Protein AF-A0A7S3DU59-F1 (afdb_monomer)

Structure (mmCIF, N/CA/C/O backbone):
data_AF-A0A7S3DU59-F1
#
_entry.id   AF-A0A7S3DU59-F1
#
loop_
_atom_site.group_PDB
_atom_site.id
_atom_site.type_symbol
_atom_site.label_atom_id
_atom_site.label_alt_id
_atom_site.label_comp_id
_atom_site.label_asym_id
_atom_site.label_entity_id
_atom_site.label_seq_id
_atom_site.pdbx_PDB_ins_code
_atom_site.Cartn_x
_atom_site.Cartn_y
_atom_site.Cartn_z
_atom_site.occupancy
_atom_site.B_iso_or_equiv
_atom_site.auth_seq_id
_atom_site.auth_comp_id
_atom_site.auth_asym_id
_atom_site.auth_atom_id
_atom_site.pdbx_PDB_model_num
ATOM 1 N N . ASP A 1 1 ? 21.778 -54.458 -9.542 1.00 43.09 1 ASP A N 1
ATOM 2 C CA . ASP A 1 1 ? 21.249 -53.627 -8.449 1.00 43.09 1 ASP A CA 1
ATOM 3 C C . ASP A 1 1 ? 19.974 -52.920 -8.841 1.00 43.09 1 ASP A C 1
ATOM 5 O O . ASP A 1 1 ? 19.938 -52.115 -9.762 1.00 43.09 1 ASP A O 1
ATOM 9 N N . HIS A 1 2 ? 18.904 -53.343 -8.177 1.00 39.78 2 HIS A N 1
ATOM 10 C CA . HIS A 1 2 ? 17.545 -52.858 -8.333 1.00 39.78 2 HIS A CA 1
ATOM 11 C C . HIS A 1 2 ? 17.381 -51.497 -7.652 1.00 39.78 2 HIS A C 1
ATOM 13 O O . HIS A 1 2 ? 17.562 -51.401 -6.442 1.00 39.78 2 HIS A O 1
ATOM 19 N N . LEU A 1 3 ? 16.926 -50.482 -8.387 1.00 48.91 3 LEU A N 1
ATOM 20 C CA . LEU A 1 3 ? 16.332 -49.285 -7.791 1.00 48.91 3 LEU A CA 1
ATOM 21 C C . LEU A 1 3 ? 14.912 -49.113 -8.333 1.00 48.91 3 LEU A C 1
ATOM 23 O O . LEU A 1 3 ? 14.684 -48.655 -9.450 1.00 48.91 3 LEU A O 1
ATOM 27 N N . ARG A 1 4 ? 13.963 -49.573 -7.511 1.00 44.62 4 ARG A N 1
ATOM 28 C CA . ARG A 1 4 ? 12.519 -49.368 -7.650 1.00 44.62 4 ARG A CA 1
ATOM 29 C C . ARG A 1 4 ? 12.191 -47.900 -7.373 1.00 44.62 4 ARG A C 1
ATOM 31 O O . ARG A 1 4 ? 12.601 -47.365 -6.348 1.00 44.62 4 ARG A O 1
ATOM 38 N N . GLN A 1 5 ? 11.408 -47.285 -8.254 1.00 50.12 5 GLN A N 1
ATOM 39 C CA . GLN A 1 5 ? 10.715 -46.027 -7.975 1.00 50.12 5 GLN A CA 1
ATOM 40 C C . GLN A 1 5 ? 9.461 -46.288 -7.115 1.00 50.12 5 GLN A C 1
ATOM 42 O O . GLN A 1 5 ? 8.832 -47.338 -7.281 1.00 50.12 5 GLN A O 1
ATOM 47 N N . PRO A 1 6 ? 9.075 -45.369 -6.210 1.00 50.75 6 PRO A N 1
ATOM 48 C CA . PRO A 1 6 ? 7.851 -45.496 -5.429 1.00 50.75 6 PRO A CA 1
ATOM 49 C C . PRO A 1 6 ? 6.628 -45.014 -6.224 1.00 50.75 6 PRO A C 1
ATOM 51 O O . PRO A 1 6 ? 6.645 -43.958 -6.854 1.00 50.75 6 PRO A O 1
ATOM 54 N N . ALA A 1 7 ? 5.562 -45.814 -6.176 1.00 44.03 7 ALA A N 1
ATOM 55 C CA . ALA A 1 7 ? 4.263 -45.525 -6.768 1.00 44.03 7 ALA A CA 1
ATOM 56 C C . ALA A 1 7 ? 3.509 -44.428 -5.992 1.00 44.03 7 ALA A C 1
ATOM 58 O O . ALA A 1 7 ? 3.558 -44.369 -4.763 1.00 44.03 7 ALA A O 1
ATOM 59 N N . LEU A 1 8 ? 2.796 -43.580 -6.734 1.00 49.62 8 LEU A N 1
ATOM 60 C CA . LEU A 1 8 ? 1.886 -42.548 -6.229 1.00 49.62 8 LEU A CA 1
ATOM 61 C C . LEU A 1 8 ? 0.591 -43.166 -5.664 1.00 49.62 8 LEU A C 1
ATOM 63 O O . LEU A 1 8 ? 0.146 -44.200 -6.170 1.00 49.62 8 LEU A O 1
ATOM 67 N N . PRO A 1 9 ? -0.055 -42.534 -4.665 1.00 48.09 9 PRO A N 1
ATOM 68 C CA . PRO A 1 9 ? -1.311 -43.023 -4.115 1.00 48.09 9 PRO A CA 1
ATOM 69 C C . PRO A 1 9 ? -2.508 -42.653 -5.003 1.00 48.09 9 PRO A C 1
ATOM 71 O O . PRO A 1 9 ? -2.671 -41.517 -5.448 1.00 48.09 9 PRO A O 1
ATOM 74 N N . ILE A 1 10 ? -3.347 -43.662 -5.221 1.00 45.88 10 ILE A N 1
ATOM 75 C CA . ILE A 1 10 ? -4.617 -43.634 -5.945 1.00 45.88 10 ILE A CA 1
ATOM 76 C C . ILE A 1 10 ? -5.675 -42.938 -5.076 1.00 45.88 10 ILE A C 1
ATOM 78 O O . ILE A 1 10 ? -5.801 -43.218 -3.885 1.00 45.88 10 ILE A O 1
ATOM 82 N N . SER A 1 11 ? -6.429 -42.021 -5.678 1.00 40.09 11 SER A N 1
ATOM 83 C CA . SER A 1 11 ? -7.570 -41.325 -5.072 1.00 40.09 11 SER A CA 1
ATOM 84 C C . SER A 1 11 ? -8.761 -42.276 -4.886 1.00 40.09 11 SER A C 1
ATOM 86 O O . SER A 1 11 ? -9.033 -43.054 -5.803 1.00 40.09 11 SER A O 1
ATOM 88 N N . PRO A 1 12 ? -9.523 -42.211 -3.778 1.00 45.00 12 PRO A N 1
ATOM 89 C CA . PRO A 1 12 ? -10.760 -42.967 -3.675 1.00 45.00 12 PRO A CA 1
ATOM 90 C C . PRO A 1 12 ? -11.893 -42.269 -4.434 1.00 45.00 12 PRO A C 1
ATOM 92 O O . PRO A 1 12 ? -12.170 -41.080 -4.263 1.00 45.00 12 PRO A O 1
ATOM 95 N N . THR A 1 13 ? -12.524 -43.069 -5.282 1.00 36.12 13 THR A N 1
ATOM 96 C CA . THR A 1 13 ? -13.750 -42.818 -6.028 1.00 36.12 13 THR A CA 1
ATOM 97 C C . THR A 1 13 ? -14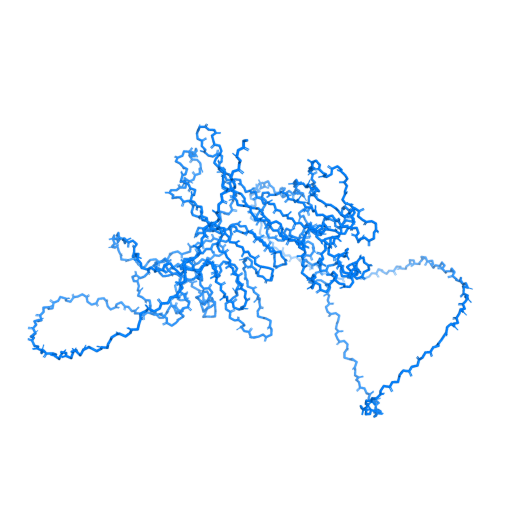.937 -42.581 -5.101 1.00 36.12 13 THR A C 1
ATOM 99 O O . THR A 1 13 ? -15.124 -43.271 -4.101 1.00 36.12 13 THR A O 1
ATOM 102 N N . SER A 1 14 ? -15.743 -41.599 -5.480 1.00 40.59 14 SER A N 1
ATOM 103 C CA . SER A 1 14 ? -17.104 -41.376 -5.009 1.00 40.59 14 SER A CA 1
ATOM 104 C C . SER A 1 14 ? -17.997 -42.505 -5.514 1.00 40.59 14 SER A C 1
ATOM 106 O O . SER A 1 14 ? -17.921 -42.787 -6.702 1.00 40.59 14 SER A O 1
ATOM 108 N N . ASP A 1 15 ? -18.809 -43.117 -4.648 1.00 36.38 15 ASP A N 1
ATOM 109 C CA . ASP A 1 15 ? -20.167 -43.559 -4.986 1.00 36.38 15 ASP A CA 1
ATOM 110 C C . ASP A 1 15 ? -20.948 -44.072 -3.758 1.00 36.38 15 ASP A C 1
ATOM 112 O O . ASP A 1 15 ? -20.409 -44.737 -2.879 1.00 36.38 15 ASP A O 1
ATOM 116 N N . GLU A 1 16 ? -22.234 -43.705 -3.766 1.00 34.97 16 GLU A N 1
ATOM 117 C CA . GLU A 1 16 ? -23.407 -44.317 -3.119 1.00 34.97 16 GLU A CA 1
ATOM 118 C C . GLU A 1 16 ? -23.484 -44.470 -1.589 1.00 34.97 16 GLU A C 1
ATOM 120 O O . GLU A 1 16 ? -22.922 -45.401 -1.037 1.00 34.97 16 GLU A O 1
ATOM 125 N N . ILE A 1 17 ? -24.382 -43.692 -0.949 1.00 35.75 17 ILE A N 1
ATOM 126 C CA . ILE A 1 17 ? -25.544 -44.241 -0.208 1.00 35.75 17 ILE A CA 1
ATOM 127 C C . ILE A 1 17 ? -26.759 -43.312 -0.405 1.00 35.75 17 ILE A C 1
ATOM 129 O O . ILE A 1 17 ? -26.715 -42.114 -0.120 1.00 35.75 17 ILE A O 1
ATOM 133 N N . LYS A 1 18 ? -27.853 -43.895 -0.905 1.00 36.91 18 LYS A N 1
ATOM 134 C CA . LYS A 1 18 ? -29.209 -43.335 -0.984 1.00 36.91 18 LYS A CA 1
ATOM 135 C C . LYS A 1 18 ? -30.008 -43.674 0.282 1.00 36.91 18 LYS A C 1
ATOM 137 O O . LYS A 1 18 ? -29.868 -44.769 0.801 1.00 36.91 18 LYS A O 1
ATOM 142 N N . GLN A 1 19 ? -30.934 -42.764 0.603 1.00 35.28 19 GLN A N 1
ATOM 143 C CA . GLN A 1 19 ? -32.257 -42.973 1.220 1.00 35.28 19 GLN A CA 1
ATOM 144 C C . GLN A 1 19 ? -32.345 -43.599 2.621 1.00 35.28 19 GLN A C 1
ATOM 146 O O . GLN A 1 19 ? -32.120 -44.785 2.790 1.00 35.28 19 GLN A O 1
ATOM 151 N N . GLU A 1 20 ? -32.932 -42.842 3.555 1.00 36.53 20 GLU A N 1
ATOM 152 C CA . GLU A 1 20 ? -34.171 -43.277 4.211 1.00 36.53 20 GLU A CA 1
ATOM 153 C C . GLU A 1 20 ? -34.962 -42.087 4.770 1.00 36.53 20 GLU A C 1
ATOM 155 O O . GLU A 1 20 ? -34.421 -41.025 5.080 1.00 36.53 20 GLU A O 1
ATOM 160 N N . ALA A 1 21 ? -36.280 -42.257 4.778 1.00 34.97 21 ALA A N 1
ATOM 161 C CA . ALA A 1 21 ? -37.291 -41.246 5.018 1.00 34.97 21 ALA A CA 1
ATOM 162 C C . ALA A 1 21 ? -37.934 -41.402 6.403 1.00 34.97 21 ALA A C 1
ATOM 164 O O . ALA A 1 21 ? -38.015 -42.506 6.919 1.00 34.97 21 ALA A O 1
ATOM 165 N N . ALA A 1 22 ? -38.495 -40.283 6.879 1.00 35.75 22 ALA A N 1
ATOM 166 C CA . ALA A 1 22 ? -39.663 -40.148 7.758 1.00 35.75 22 ALA A CA 1
ATOM 167 C C . ALA A 1 22 ? -39.643 -40.820 9.145 1.00 35.75 22 ALA A C 1
ATOM 169 O O . ALA A 1 22 ? -39.578 -42.032 9.249 1.00 35.75 22 ALA A O 1
ATOM 170 N N . THR A 1 23 ? -39.918 -40.047 10.205 1.00 33.44 23 THR A N 1
ATOM 171 C CA . THR A 1 23 ? -41.118 -40.234 11.053 1.00 33.44 23 THR A CA 1
ATOM 172 C C . THR A 1 23 ? -41.416 -38.941 11.833 1.00 33.44 23 THR A C 1
ATOM 174 O O . THR A 1 23 ? -40.519 -38.186 12.198 1.00 33.44 23 THR A O 1
ATOM 177 N N . MET A 1 24 ? -42.713 -38.683 11.987 1.00 36.72 24 MET A N 1
ATOM 178 C CA . MET A 1 24 ? -43.401 -37.591 12.679 1.00 36.72 24 MET A CA 1
ATOM 179 C C . MET A 1 24 ? -43.094 -37.550 14.185 1.00 36.72 24 MET A C 1
ATOM 181 O O . MET A 1 24 ? -42.868 -38.601 14.766 1.00 36.72 24 MET A O 1
ATOM 185 N N . GLU A 1 25 ? -43.231 -36.382 14.826 1.00 30.95 25 GLU A N 1
ATOM 186 C CA . GLU A 1 25 ? -44.176 -36.235 15.947 1.00 30.95 25 GLU A CA 1
ATOM 187 C C . GLU A 1 25 ? -44.424 -34.768 16.343 1.00 30.95 25 GLU A C 1
ATOM 189 O O . GLU A 1 25 ? -43.527 -33.959 16.571 1.00 30.95 25 GLU A O 1
ATOM 194 N N . THR A 1 26 ? -45.713 -34.453 16.375 1.00 35.81 26 THR A N 1
ATOM 195 C CA . THR A 1 26 ? -46.378 -33.269 16.922 1.00 35.81 26 THR A CA 1
ATOM 196 C C . THR A 1 26 ? -46.600 -33.468 18.417 1.00 35.81 26 THR A C 1
ATOM 198 O O . THR A 1 26 ? -47.231 -34.457 18.780 1.00 35.81 26 THR A O 1
ATOM 201 N N . THR A 1 27 ? -46.242 -32.492 19.260 1.00 32.91 27 THR A N 1
ATOM 202 C CA . THR A 1 27 ? -46.735 -32.458 20.648 1.00 32.91 27 THR A CA 1
ATOM 203 C C . THR A 1 27 ? -47.159 -31.053 21.056 1.00 32.91 27 THR A C 1
ATOM 205 O O . THR A 1 27 ? -46.364 -30.119 21.150 1.00 32.91 27 THR A O 1
ATOM 208 N N . THR A 1 28 ? -48.462 -30.933 21.280 1.00 30.39 28 THR A N 1
ATOM 209 C CA . THR A 1 28 ? -49.202 -29.785 21.799 1.00 30.39 28 THR A CA 1
ATOM 210 C C . THR A 1 28 ? -49.185 -29.780 23.340 1.00 30.39 28 THR A C 1
ATOM 212 O O . THR A 1 28 ? -49.298 -30.828 23.962 1.00 30.39 28 THR A O 1
ATOM 215 N N . THR A 1 29 ? -49.065 -28.574 23.910 1.00 33.44 29 THR A N 1
ATOM 216 C CA . THR A 1 29 ? -49.433 -28.033 25.252 1.00 33.44 29 THR A CA 1
ATOM 217 C C . THR A 1 29 ? -50.152 -28.912 26.300 1.00 33.44 29 THR A C 1
ATOM 219 O O . THR A 1 29 ? -51.015 -29.715 25.955 1.00 33.44 29 THR A O 1
ATOM 222 N N . PRO A 1 30 ? -49.981 -28.587 27.604 1.00 45.47 30 PRO A N 1
ATOM 223 C CA . PRO A 1 30 ? -51.019 -27.776 28.264 1.00 45.47 30 PRO A CA 1
ATOM 224 C C . PRO A 1 30 ? -50.503 -26.645 29.177 1.00 45.47 30 PRO A C 1
ATOM 226 O O . PRO A 1 30 ? -49.325 -26.523 29.497 1.00 45.47 30 PRO A O 1
ATOM 229 N N . ALA A 1 31 ? -51.456 -25.789 29.542 1.00 32.72 31 ALA A N 1
ATOM 230 C CA . ALA A 1 31 ? -51.332 -24.543 30.281 1.00 32.72 31 ALA A CA 1
ATOM 231 C C . ALA A 1 31 ? -51.526 -24.688 31.811 1.00 32.72 31 ALA A C 1
ATOM 233 O O . ALA A 1 31 ? -52.016 -25.705 32.291 1.00 32.72 31 ALA A O 1
ATOM 234 N N . VAL A 1 32 ? -51.303 -23.549 32.492 1.00 31.72 32 VAL A N 1
ATOM 235 C CA . VAL A 1 32 ? -51.816 -23.092 33.809 1.00 31.72 32 VAL A CA 1
ATOM 236 C C . VAL A 1 32 ? -50.925 -23.343 35.038 1.00 31.72 32 VAL A C 1
ATOM 238 O O . VAL A 1 32 ? -50.900 -24.437 35.577 1.00 31.72 32 VAL A O 1
ATOM 241 N N . ALA A 1 33 ? -50.328 -22.270 35.582 1.00 27.98 33 ALA A N 1
ATOM 242 C CA . ALA A 1 33 ? -50.729 -21.678 36.871 1.00 27.98 33 ALA A CA 1
ATOM 243 C C . ALA A 1 33 ? -49.981 -20.359 37.153 1.00 27.98 33 ALA A C 1
ATOM 245 O O . ALA A 1 33 ? -48.830 -20.171 36.777 1.00 27.98 33 ALA A O 1
ATOM 246 N N . LYS A 1 34 ? -50.707 -19.436 37.787 1.00 31.52 34 LYS A N 1
ATOM 247 C CA . LYS A 1 34 ? -50.298 -18.097 38.216 1.00 31.52 34 LYS A CA 1
ATOM 248 C C . LYS A 1 34 ? -49.486 -18.189 39.507 1.00 31.52 34 LYS A C 1
ATOM 250 O O . LYS A 1 34 ? -49.944 -18.851 40.429 1.00 31.52 34 LYS A O 1
ATOM 255 N N . GLU A 1 35 ? -48.441 -17.379 39.642 1.00 27.61 35 GLU A N 1
ATOM 256 C CA . GLU A 1 35 ? -48.098 -16.811 40.945 1.00 27.61 35 GLU A CA 1
ATOM 257 C C . GLU A 1 35 ? -47.506 -15.413 40.760 1.00 27.61 35 GLU A C 1
ATOM 259 O O . GLU A 1 35 ? -46.584 -15.190 39.978 1.00 27.61 35 GLU A O 1
ATOM 264 N N . ALA A 1 36 ? -48.154 -14.449 41.408 1.00 31.56 36 ALA A N 1
ATOM 265 C CA . ALA A 1 36 ? -47.806 -13.045 41.393 1.00 31.56 36 ALA A CA 1
ATOM 266 C C . ALA A 1 36 ? -46.986 -12.744 42.644 1.00 31.56 36 ALA A C 1
ATOM 268 O O . ALA A 1 36 ? -47.491 -12.874 43.757 1.00 31.56 36 ALA A O 1
ATOM 269 N N . THR A 1 37 ? -45.765 -12.260 42.460 1.00 32.00 37 THR A N 1
ATOM 270 C CA . THR A 1 37 ? -45.017 -11.572 43.511 1.00 32.00 37 THR A CA 1
ATOM 271 C C . THR A 1 37 ? -44.469 -10.273 42.943 1.00 32.00 37 THR A C 1
ATOM 273 O O . THR A 1 37 ? -43.549 -10.231 42.133 1.00 32.00 37 THR A O 1
ATOM 276 N N . ASN A 1 38 ? -45.133 -9.196 43.360 1.00 34.25 38 ASN A N 1
ATOM 277 C CA . ASN A 1 38 ? -44.743 -7.813 43.155 1.00 34.25 38 ASN A CA 1
ATOM 278 C C . ASN A 1 38 ? -43.400 -7.531 43.838 1.00 34.25 38 ASN A C 1
ATOM 280 O O . ASN A 1 38 ? -43.313 -7.567 45.065 1.00 34.25 38 ASN A O 1
ATOM 284 N N . SER A 1 39 ? -42.409 -7.103 43.064 1.00 35.91 39 SER A N 1
ATOM 285 C CA . SER A 1 39 ? -41.366 -6.193 43.536 1.00 35.91 39 SER A CA 1
ATOM 286 C C . SER A 1 39 ? -41.202 -5.062 42.519 1.00 35.91 39 SER A C 1
ATOM 288 O O . SER A 1 39 ? -40.563 -5.169 41.477 1.00 35.91 39 SER A O 1
ATOM 290 N N . ASN A 1 40 ? -41.881 -3.957 42.831 1.00 41.81 40 ASN A N 1
ATOM 291 C CA . ASN A 1 40 ? -41.809 -2.682 42.135 1.00 41.81 40 ASN A CA 1
ATOM 292 C C . ASN A 1 40 ? -40.398 -2.086 42.242 1.00 41.81 40 ASN A C 1
ATOM 294 O O . ASN A 1 40 ? -40.051 -1.488 43.256 1.00 41.81 40 ASN A O 1
ATOM 298 N N . LEU A 1 41 ? -39.637 -2.182 41.156 1.00 43.91 41 LEU A N 1
ATOM 299 C CA . LEU A 1 41 ? -38.626 -1.205 40.744 1.00 43.91 41 LEU A CA 1
ATOM 300 C C . LEU A 1 41 ? -38.649 -1.131 39.210 1.00 43.91 41 LEU A C 1
ATOM 302 O O . LEU A 1 41 ? -37.749 -1.589 38.515 1.00 43.91 41 LEU A O 1
ATOM 306 N N . SER A 1 42 ? -39.735 -0.583 38.660 1.00 42.25 42 SER A N 1
ATOM 307 C CA . SER A 1 42 ? -39.848 -0.300 37.229 1.00 42.25 42 SER A CA 1
ATOM 308 C C . SER A 1 42 ? -39.136 1.016 36.901 1.00 42.25 42 SER A C 1
ATOM 310 O O . SER A 1 42 ? -39.776 2.038 36.643 1.00 42.25 42 SER A O 1
ATOM 312 N N . SER A 1 43 ? -37.804 1.015 36.899 1.00 55.84 43 SER A N 1
ATOM 313 C CA . SER A 1 43 ? -37.073 1.972 36.072 1.00 55.84 43 SER A CA 1
ATOM 314 C C . SER A 1 43 ? -37.323 1.560 34.622 1.00 55.84 43 SER A C 1
ATOM 316 O O . SER A 1 43 ? -36.668 0.673 34.082 1.00 55.84 43 SER A O 1
ATOM 318 N N . SER A 1 44 ? -38.361 2.130 34.004 1.00 58.28 44 SER A N 1
ATOM 319 C CA . SER A 1 44 ? -38.661 1.902 32.592 1.00 58.28 44 SER A CA 1
ATOM 320 C C . SER A 1 44 ? -37.478 2.414 31.771 1.00 58.28 44 SER A C 1
ATOM 322 O O . SER A 1 44 ? -37.404 3.605 31.463 1.00 58.28 44 SER A O 1
ATOM 324 N N . SER A 1 45 ? -36.521 1.538 31.473 1.00 69.75 45 SER A N 1
ATOM 325 C CA . SER A 1 45 ? -35.381 1.872 30.632 1.00 69.75 45 SER A CA 1
ATOM 326 C C . SER A 1 45 ? -35.938 2.280 29.274 1.00 69.75 45 SER A C 1
ATOM 328 O O . SER A 1 45 ? -36.599 1.506 28.576 1.00 69.75 45 SER A O 1
ATOM 330 N N . SER A 1 46 ? -35.789 3.562 28.943 1.00 87.31 46 SER A N 1
ATOM 331 C CA . SER A 1 46 ? -36.392 4.091 27.731 1.00 87.31 46 SER A CA 1
ATOM 332 C C . SER A 1 46 ? -35.591 3.546 26.552 1.00 87.31 46 SER A C 1
ATOM 334 O O . SER A 1 46 ? -34.447 3.929 26.324 1.00 87.31 46 SER A O 1
ATOM 336 N N . LEU A 1 47 ? -36.159 2.588 25.820 1.00 94.38 47 LEU A N 1
ATOM 337 C CA . LEU A 1 47 ? -35.509 2.070 24.623 1.00 94.38 47 LEU A CA 1
ATOM 338 C C . LEU A 1 47 ? -35.483 3.167 23.555 1.00 94.38 47 LEU A C 1
ATOM 340 O O . LEU A 1 47 ? -36.528 3.668 23.126 1.00 94.38 47 LEU A O 1
ATOM 344 N N . MET A 1 48 ? -34.289 3.525 23.088 1.00 96.25 48 MET A N 1
ATOM 345 C CA . MET A 1 48 ? -34.097 4.538 22.055 1.00 96.25 48 MET A CA 1
ATOM 346 C C . MET A 1 48 ? -33.519 3.911 20.782 1.00 96.25 48 MET A C 1
ATOM 348 O O . MET A 1 48 ? -32.658 3.043 20.832 1.00 96.25 48 MET A O 1
ATOM 352 N N . ARG A 1 49 ? -33.955 4.361 19.597 1.00 96.94 49 ARG A N 1
ATOM 353 C CA . ARG A 1 49 ? -33.309 3.954 18.332 1.00 96.94 49 ARG A CA 1
ATOM 354 C C . ARG A 1 49 ? -31.846 4.403 18.324 1.00 96.94 49 ARG A C 1
ATOM 356 O O . ARG A 1 49 ? -31.592 5.581 18.576 1.00 96.94 49 ARG A O 1
ATOM 363 N N . LEU A 1 50 ? -30.923 3.534 17.913 1.00 96.81 50 LEU A N 1
ATOM 364 C CA . LEU A 1 50 ? -29.473 3.762 17.899 1.00 96.81 50 LEU A CA 1
ATOM 365 C C . LEU A 1 50 ? -29.095 5.084 17.231 1.00 96.81 50 LEU A C 1
ATOM 367 O O . LEU A 1 50 ? -28.314 5.860 17.771 1.00 96.81 50 LEU A O 1
ATOM 371 N N . ARG A 1 51 ? -29.713 5.412 16.090 1.00 97.06 51 ARG A N 1
ATOM 372 C CA . ARG A 1 51 ? -29.495 6.710 15.433 1.00 97.06 51 ARG A CA 1
ATOM 373 C C . ARG A 1 51 ? -29.819 7.900 16.340 1.00 97.06 51 ARG A C 1
ATOM 375 O O . ARG A 1 51 ? -29.091 8.888 16.326 1.00 97.06 51 ARG A O 1
ATOM 382 N N . LYS A 1 52 ? -30.949 7.838 17.053 1.00 96.81 52 LYS A N 1
ATOM 383 C CA . LYS A 1 52 ? -31.393 8.907 17.958 1.00 96.81 52 LYS A CA 1
ATOM 384 C C . LYS A 1 52 ? -30.481 8.957 19.186 1.00 96.81 52 LYS A C 1
ATOM 386 O O . LYS A 1 52 ? -30.085 10.051 19.556 1.00 96.81 52 LYS A O 1
ATOM 391 N N . TYR A 1 53 ? -30.061 7.802 19.704 1.00 96.81 53 TYR A N 1
ATOM 392 C CA . TYR A 1 53 ? -29.090 7.711 20.794 1.00 96.81 53 TYR A CA 1
ATOM 393 C C . TYR A 1 53 ? -27.764 8.393 20.420 1.00 96.81 53 TYR A C 1
ATOM 395 O O . TYR A 1 53 ? -27.327 9.316 21.100 1.00 96.81 53 TYR A O 1
ATOM 403 N N . VAL A 1 54 ? -27.179 8.042 19.268 1.00 95.56 54 VAL A N 1
ATOM 404 C CA . VAL A 1 54 ? -25.932 8.659 18.779 1.00 95.56 54 VAL A CA 1
ATOM 405 C C . VAL A 1 54 ? -26.090 10.169 18.555 1.00 95.56 54 VAL A C 1
ATOM 407 O O . VAL A 1 54 ? -25.189 10.946 18.858 1.00 95.56 54 VAL A O 1
ATOM 410 N N . GLN A 1 55 ? -27.239 10.608 18.037 1.00 95.94 55 GLN A N 1
ATOM 411 C CA . GLN A 1 55 ? -27.536 12.031 17.864 1.00 95.94 55 GLN A CA 1
ATOM 412 C C . GLN A 1 55 ? -27.601 12.775 19.206 1.00 95.94 55 GLN A C 1
ATOM 414 O O . GLN A 1 55 ? -26.994 13.836 19.334 1.00 95.94 55 GLN A O 1
ATOM 419 N N . THR A 1 56 ? -28.333 12.230 20.178 1.00 94.44 56 THR A N 1
ATOM 420 C CA . THR A 1 56 ? -28.582 12.872 21.473 1.00 94.44 56 THR A CA 1
ATOM 421 C C . THR A 1 56 ? -27.341 12.871 22.359 1.00 94.44 56 THR A C 1
ATOM 423 O O . THR A 1 56 ? -26.986 13.918 22.887 1.00 94.44 56 THR A O 1
ATOM 426 N N . HIS A 1 57 ? -26.657 11.734 22.489 1.00 93.75 57 HIS A N 1
ATOM 427 C CA . HIS A 1 57 ? -25.564 11.579 23.453 1.00 93.75 57 HIS A CA 1
ATOM 428 C C . HIS A 1 57 ? -24.200 12.042 22.922 1.00 93.75 57 HIS A C 1
ATOM 430 O O . HIS A 1 57 ? -23.365 12.470 23.706 1.00 93.75 57 HIS A O 1
ATOM 436 N N . PHE A 1 58 ? -23.975 12.026 21.602 1.00 91.81 58 PHE A N 1
ATOM 437 C CA . PHE A 1 58 ? -22.684 12.408 21.001 1.00 91.81 58 PHE A CA 1
ATOM 438 C C . PHE A 1 58 ? -22.747 13.717 20.198 1.00 91.81 58 PHE A C 1
ATOM 440 O O . PHE A 1 58 ? -21.836 14.014 19.419 1.00 91.81 58 PHE A O 1
ATOM 447 N N . GLY A 1 59 ? -23.846 14.476 20.309 1.00 90.69 59 GLY A N 1
ATOM 448 C CA . GLY A 1 59 ? -24.019 15.771 19.637 1.00 90.69 59 GLY A CA 1
ATOM 449 C C . GLY A 1 59 ? -23.946 15.702 18.105 1.00 90.69 59 GLY A C 1
ATOM 450 O O . GLY A 1 59 ? -23.598 16.679 17.441 1.00 90.69 59 GLY A O 1
ATOM 451 N N . LYS A 1 60 ? -24.218 14.535 17.510 1.00 90.88 60 LYS A N 1
ATOM 452 C CA . LYS A 1 60 ? -24.119 14.334 16.058 1.00 90.88 60 LYS A CA 1
ATOM 453 C C . LYS A 1 60 ? -25.392 14.777 15.359 1.00 90.88 60 LYS A C 1
ATOM 455 O O . LYS A 1 60 ? -26.498 14.488 15.803 1.00 90.88 60 LYS A O 1
ATOM 460 N N . SER A 1 61 ? -25.263 15.363 14.169 1.00 94.00 61 SER A N 1
ATOM 461 C CA . SER A 1 61 ? -26.442 15.560 13.316 1.00 94.00 61 SER A CA 1
ATOM 462 C C . SER A 1 61 ? -27.073 14.210 12.941 1.00 94.00 61 SER A C 1
ATOM 464 O O . SER A 1 61 ? -26.369 13.211 12.777 1.00 94.00 61 SER A O 1
ATOM 466 N N . LYS A 1 62 ? -28.392 14.181 12.706 1.00 93.94 62 LYS A N 1
ATOM 467 C CA . LYS A 1 62 ? -29.125 12.976 12.259 1.00 93.94 62 LYS A CA 1
ATOM 468 C C . LYS A 1 62 ? -28.434 12.262 11.089 1.00 93.94 62 LYS A C 1
ATOM 470 O O . LYS A 1 62 ? -28.360 11.036 11.062 1.00 93.94 62 LYS A O 1
ATOM 475 N N . ASN A 1 63 ? -27.907 13.032 10.133 1.00 86.88 63 ASN A N 1
ATOM 476 C CA . ASN A 1 63 ? -27.199 12.510 8.965 1.00 86.88 63 ASN A CA 1
ATOM 477 C C . ASN A 1 63 ? -25.818 11.941 9.316 1.00 86.88 63 ASN A C 1
ATOM 479 O O . ASN A 1 63 ? -25.430 10.923 8.750 1.00 86.88 63 ASN A O 1
ATOM 483 N N . GLN A 1 64 ? -25.073 12.573 10.226 1.00 86.19 64 GLN A N 1
ATOM 484 C CA . GLN A 1 64 ? -23.797 12.032 10.705 1.00 86.19 64 GLN A CA 1
ATOM 485 C C . GLN A 1 64 ? -24.007 10.752 11.515 1.00 86.19 64 GLN A C 1
ATOM 487 O O . GLN A 1 64 ? -23.334 9.770 11.230 1.00 86.19 64 GLN A O 1
ATOM 492 N N . ALA A 1 65 ? -24.971 10.726 12.440 1.00 93.56 65 ALA A N 1
ATOM 493 C CA . ALA A 1 65 ? -25.307 9.536 13.223 1.00 93.56 65 ALA A CA 1
ATOM 494 C C . ALA A 1 65 ? -25.663 8.346 12.317 1.00 93.56 65 ALA A C 1
ATOM 496 O O . ALA A 1 65 ? -25.083 7.273 12.447 1.00 93.56 65 ALA A O 1
ATOM 497 N N . ASN A 1 66 ? -26.537 8.561 11.323 1.00 92.38 66 ASN A N 1
ATOM 498 C CA . ASN A 1 66 ? -26.873 7.531 10.333 1.00 92.38 66 ASN A CA 1
ATOM 499 C C . ASN A 1 66 ? -25.639 7.011 9.589 1.00 92.38 66 ASN A C 1
ATOM 501 O O . ASN A 1 66 ? -25.516 5.816 9.347 1.00 92.38 66 ASN A O 1
ATOM 505 N N . ARG A 1 67 ? -24.735 7.914 9.193 1.00 81.69 67 ARG A N 1
ATOM 506 C CA . ARG A 1 67 ? -23.522 7.539 8.460 1.00 81.69 67 ARG A CA 1
ATOM 507 C C . ARG A 1 67 ? -22.572 6.726 9.327 1.00 81.69 67 ARG A C 1
ATOM 509 O O . ARG A 1 67 ? -22.069 5.732 8.828 1.00 81.69 67 ARG A O 1
ATOM 516 N N . LEU A 1 68 ? -22.371 7.117 10.584 1.00 86.50 68 LEU A N 1
ATOM 517 C CA . LEU A 1 68 ? -21.503 6.404 11.523 1.00 86.50 68 LEU A CA 1
ATOM 518 C C . LEU A 1 68 ? -21.996 4.975 11.763 1.00 86.50 68 LEU A C 1
ATOM 520 O O . LEU A 1 68 ? -21.214 4.039 11.639 1.00 86.50 68 LEU A O 1
ATOM 524 N N . VAL A 1 69 ? -23.297 4.807 12.021 1.00 91.31 69 VAL A N 1
ATOM 525 C CA . VAL A 1 69 ? -23.904 3.481 12.209 1.00 91.31 69 VAL A CA 1
ATOM 526 C C . VAL A 1 69 ? -23.772 2.651 10.934 1.00 91.31 69 VAL A C 1
ATOM 528 O O . VAL A 1 69 ? -23.152 1.597 10.952 1.00 91.31 69 VAL A O 1
ATOM 531 N N . ASN A 1 70 ? -24.250 3.153 9.791 1.00 85.44 70 ASN A N 1
ATOM 532 C CA . ASN A 1 70 ? -24.220 2.395 8.534 1.00 85.44 70 ASN A CA 1
ATOM 533 C C . ASN A 1 70 ? -22.800 1.996 8.097 1.00 85.44 70 ASN A C 1
ATOM 535 O O . ASN A 1 70 ? -22.641 1.025 7.367 1.00 85.44 70 ASN A O 1
ATOM 539 N N . GLN A 1 71 ? -21.779 2.758 8.501 1.00 77.31 71 GLN A N 1
ATOM 540 C CA . GLN A 1 71 ? -20.369 2.491 8.196 1.00 77.31 71 GLN A CA 1
ATOM 541 C C . GLN A 1 71 ? -19.701 1.508 9.158 1.00 77.31 71 GLN A C 1
ATOM 543 O O . GLN A 1 71 ? -18.526 1.203 8.977 1.00 77.31 71 GLN A O 1
ATOM 548 N N . GLY A 1 72 ? -20.428 1.020 10.163 1.00 81.06 72 GLY A N 1
ATOM 549 C CA . GLY A 1 72 ? -19.886 0.115 11.167 1.00 81.06 72 GLY A CA 1
ATOM 550 C C . GLY A 1 72 ? -18.920 0.793 12.138 1.00 81.06 72 GLY A C 1
ATOM 551 O O . GLY A 1 72 ? -18.121 0.114 12.771 1.00 81.06 72 GLY A O 1
ATOM 552 N N . TYR A 1 73 ? -18.977 2.125 12.265 1.00 83.06 73 TYR A N 1
ATOM 553 C CA . TYR A 1 73 ? -18.169 2.848 13.250 1.00 83.06 73 TYR A CA 1
ATOM 554 C C . TYR A 1 73 ? -18.776 2.804 14.649 1.00 83.06 73 TYR A C 1
ATOM 556 O O . TYR A 1 73 ? -18.083 3.087 15.613 1.00 83.06 73 TYR A O 1
ATOM 564 N N . VAL A 1 74 ? -20.063 2.485 14.778 1.00 90.81 74 VAL A N 1
ATOM 565 C CA . VAL A 1 74 ? -20.720 2.413 16.083 1.00 90.81 74 VAL A CA 1
ATOM 566 C C . VAL A 1 74 ? -20.694 0.977 16.574 1.00 90.81 74 VAL A C 1
ATOM 568 O O . VAL A 1 74 ? -21.159 0.076 15.868 1.00 90.81 74 VAL A O 1
ATOM 571 N N . THR A 1 75 ? -20.178 0.773 17.783 1.00 91.94 75 THR A N 1
ATOM 572 C CA . THR A 1 75 ? -20.281 -0.517 18.465 1.00 91.94 75 THR A CA 1
ATOM 573 C C . THR A 1 75 ? -21.253 -0.432 19.631 1.00 91.94 75 THR A C 1
ATOM 575 O O . THR A 1 75 ? -21.402 0.615 20.261 1.00 91.94 75 THR A O 1
ATOM 578 N N . ILE A 1 76 ? -21.945 -1.538 19.890 1.00 95.12 76 ILE A N 1
ATOM 579 C CA . ILE A 1 76 ? -22.778 -1.735 21.074 1.00 95.12 76 ILE A CA 1
ATOM 580 C C . ILE A 1 76 ? -22.240 -2.968 21.783 1.00 95.12 76 ILE A C 1
ATOM 582 O O . ILE A 1 76 ? -22.210 -4.045 21.187 1.00 95.12 76 ILE A O 1
ATOM 586 N N . ASN A 1 77 ? -21.799 -2.810 23.029 1.00 91.56 77 ASN A N 1
ATOM 587 C CA . ASN A 1 77 ? -21.181 -3.875 23.823 1.00 91.56 77 ASN A CA 1
ATOM 588 C C . ASN A 1 77 ? -20.031 -4.558 23.054 1.00 91.56 77 ASN A C 1
ATOM 590 O O . ASN A 1 77 ? -19.943 -5.781 22.976 1.00 91.56 77 ASN A O 1
ATOM 594 N N . GLY A 1 78 ? -19.195 -3.752 22.391 1.00 82.50 78 GLY A N 1
ATOM 595 C CA . GLY A 1 78 ? -18.050 -4.222 21.604 1.00 82.50 78 GLY A CA 1
ATOM 596 C C . GLY A 1 78 ? -18.376 -4.802 20.221 1.00 82.50 78 GLY A C 1
ATOM 597 O O . GLY A 1 78 ? -17.451 -5.039 19.446 1.00 82.50 78 GLY A O 1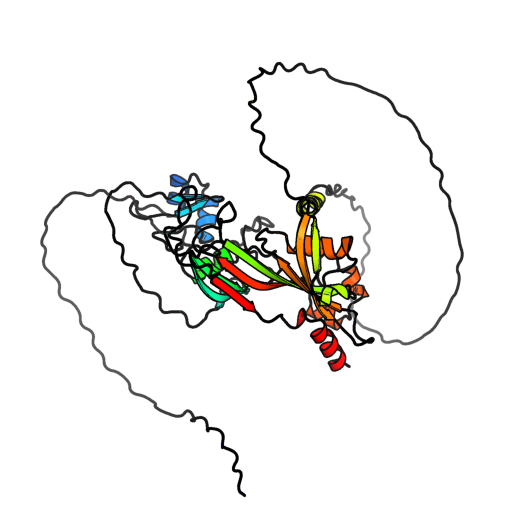
ATOM 598 N N . GLN A 1 79 ? -19.652 -4.982 19.866 1.00 87.25 79 GLN A N 1
ATOM 599 C CA . GLN A 1 79 ? -20.059 -5.492 18.553 1.00 87.25 79 GLN A CA 1
ATOM 600 C C . GLN A 1 79 ? -20.403 -4.363 17.587 1.00 87.25 79 GLN A C 1
ATOM 602 O O . GLN A 1 79 ? -21.161 -3.457 17.934 1.00 87.25 79 GLN A O 1
ATOM 607 N N . VAL A 1 80 ? -19.896 -4.430 16.357 1.00 87.12 80 VAL A N 1
ATOM 608 C CA . VAL A 1 80 ? -20.235 -3.466 15.297 1.00 87.12 80 VAL A CA 1
ATOM 609 C C . VAL A 1 80 ? -21.712 -3.580 14.924 1.00 87.12 80 VAL A C 1
ATOM 611 O O . VAL A 1 80 ? -22.208 -4.666 14.623 1.00 87.12 80 VAL A O 1
ATOM 614 N N . VAL A 1 81 ? -22.418 -2.447 14.895 1.00 91.81 81 VAL A N 1
ATOM 615 C CA . VAL A 1 81 ? -23.834 -2.389 14.514 1.00 91.81 81 VAL A CA 1
ATOM 616 C C . VAL A 1 81 ? -24.026 -1.464 13.322 1.00 91.81 81 VAL A C 1
ATOM 618 O O . VAL A 1 81 ? -23.670 -0.290 13.372 1.00 91.81 81 VAL A O 1
ATOM 621 N N . THR A 1 82 ? -24.661 -1.985 12.270 1.00 91.38 82 THR A N 1
ATOM 622 C CA . THR A 1 82 ? -25.000 -1.233 11.051 1.00 91.38 82 THR A CA 1
ATOM 623 C C . THR A 1 82 ? -26.487 -0.897 10.918 1.00 91.38 82 THR A C 1
ATOM 625 O O . THR A 1 82 ? -26.859 -0.105 10.053 1.00 91.38 82 THR A O 1
ATOM 628 N N . ASP A 1 83 ? -27.345 -1.428 11.795 1.00 93.88 83 ASP A N 1
ATOM 629 C CA . ASP A 1 83 ? -28.780 -1.135 11.802 1.00 93.88 83 ASP A CA 1
ATOM 630 C C . ASP A 1 83 ? -29.114 0.126 12.619 1.00 93.88 83 ASP A C 1
ATOM 632 O O . ASP A 1 83 ? -29.112 0.142 13.850 1.00 93.88 83 ASP A O 1
ATOM 636 N N . THR A 1 84 ? -29.470 1.197 11.910 1.00 95.62 84 THR A N 1
ATOM 637 C CA . THR A 1 84 ? -29.891 2.480 12.503 1.00 95.62 84 THR A CA 1
ATOM 638 C C . THR A 1 84 ? -31.214 2.424 13.268 1.00 95.62 84 THR A C 1
ATOM 640 O O . THR A 1 84 ? -31.478 3.325 14.079 1.00 95.62 84 THR A O 1
ATOM 643 N N . ALA A 1 85 ? -32.053 1.420 13.001 1.00 94.88 85 ALA A N 1
ATOM 644 C CA . ALA A 1 85 ? -33.339 1.226 13.659 1.00 94.88 85 ALA A CA 1
ATOM 645 C C . ALA A 1 85 ? -33.229 0.414 14.957 1.00 94.88 85 ALA A C 1
ATOM 647 O O . ALA A 1 85 ? -34.179 0.454 15.744 1.00 94.88 85 ALA A O 1
ATOM 648 N N . ARG A 1 86 ? -32.083 -0.241 15.204 1.00 95.75 86 ARG A N 1
ATOM 649 C CA . ARG A 1 86 ? -31.832 -1.037 16.409 1.00 95.75 86 ARG A CA 1
ATOM 650 C C . ARG A 1 86 ? -32.165 -0.240 17.664 1.00 95.75 86 ARG A C 1
ATOM 652 O O . ARG A 1 86 ? -31.776 0.921 17.787 1.00 95.75 86 ARG A O 1
ATOM 659 N N . LEU A 1 87 ? -32.902 -0.854 18.581 1.00 96.69 87 LEU A N 1
ATOM 660 C CA . LEU A 1 87 ? -33.209 -0.263 19.877 1.00 96.69 87 LEU A CA 1
ATOM 661 C C . LEU A 1 87 ? -32.041 -0.493 20.836 1.00 96.69 87 LEU A C 1
ATOM 663 O O . LEU A 1 87 ? -31.451 -1.572 20.859 1.00 96.69 87 LEU A O 1
ATOM 667 N N . VAL A 1 88 ? -31.716 0.541 21.597 1.00 96.25 88 VAL A N 1
ATOM 668 C CA . VAL A 1 88 ? -30.617 0.592 22.556 1.00 96.25 88 VAL A CA 1
ATOM 669 C C . VAL A 1 88 ? -31.213 0.984 23.897 1.00 96.25 88 VAL A C 1
ATOM 671 O O . VAL A 1 88 ? -31.992 1.937 23.968 1.00 96.25 88 VAL A O 1
ATOM 674 N N . SER A 1 89 ? -30.888 0.216 24.930 1.00 93.50 89 SER A N 1
ATOM 675 C CA . SER A 1 89 ? -31.186 0.558 26.319 1.00 93.50 89 SER A CA 1
ATOM 676 C C . SER A 1 89 ? -30.046 1.382 26.907 1.00 93.50 89 SER A C 1
ATOM 678 O O . SER A 1 89 ? -28.905 1.268 26.462 1.00 93.50 89 SER A O 1
ATOM 680 N N . ASP A 1 90 ? -30.325 2.140 27.966 1.00 88.25 90 ASP A N 1
ATOM 681 C CA . ASP A 1 90 ? -29.294 2.906 28.679 1.00 88.25 90 ASP A CA 1
ATOM 682 C C . ASP A 1 90 ? -28.196 2.003 29.279 1.00 88.25 90 ASP A C 1
ATOM 684 O O . ASP A 1 90 ? -27.069 2.440 29.483 1.00 88.25 90 ASP A O 1
ATOM 688 N N . SER A 1 91 ? -28.485 0.716 29.501 1.00 89.75 91 SER A N 1
ATOM 689 C CA . SER A 1 91 ? -27.510 -0.281 29.964 1.00 89.75 91 SER A CA 1
ATOM 690 C C . SER A 1 91 ? -26.492 -0.727 28.906 1.00 89.75 91 SER A C 1
ATOM 692 O O . SER A 1 91 ? -25.582 -1.488 29.223 1.00 89.75 91 SER A O 1
ATOM 694 N N . CYS A 1 92 ? -26.642 -0.317 27.646 1.00 91.81 92 CYS A N 1
ATOM 695 C CA . CYS A 1 92 ? -25.699 -0.676 26.592 1.00 91.81 92 CYS A CA 1
ATOM 696 C C . CYS A 1 92 ? -24.477 0.252 26.589 1.00 91.81 92 CYS A C 1
ATOM 698 O O . CYS A 1 92 ? -24.617 1.474 26.619 1.00 91.81 92 CYS A O 1
ATOM 700 N N . VAL A 1 93 ? -23.282 -0.317 26.419 1.00 90.69 93 VAL A N 1
ATOM 701 C CA . VAL A 1 93 ? -22.059 0.454 26.163 1.00 90.69 93 VAL A CA 1
ATOM 702 C C . VAL A 1 93 ? -22.001 0.780 24.678 1.00 90.69 93 VAL A C 1
ATOM 704 O O . VAL A 1 93 ? -21.787 -0.108 23.849 1.00 90.69 93 VAL A O 1
ATOM 707 N N . VAL A 1 94 ? -22.214 2.046 24.327 1.00 92.56 94 VAL A N 1
ATOM 708 C CA . VAL A 1 94 ? -22.137 2.509 22.937 1.00 92.56 94 VAL A CA 1
ATOM 709 C C . VAL A 1 94 ? -20.830 3.260 22.734 1.00 92.56 94 VAL A C 1
ATOM 711 O O . VAL A 1 94 ? -20.611 4.291 23.369 1.00 92.56 94 VAL A O 1
ATOM 714 N N . LEU A 1 95 ? -19.986 2.779 21.820 1.00 88.44 95 LEU A N 1
ATOM 715 C CA . LEU A 1 95 ? -18.743 3.459 21.452 1.00 88.44 95 LEU A CA 1
ATOM 716 C C . LEU A 1 95 ? -18.873 4.064 20.057 1.00 88.44 95 LEU A C 1
ATOM 718 O O . LEU A 1 95 ? -19.335 3.413 19.113 1.00 88.44 95 LEU A O 1
ATOM 722 N N . VAL A 1 96 ? -18.442 5.319 19.927 1.00 88.38 96 VAL A N 1
ATOM 723 C CA . VAL A 1 96 ? -18.385 6.037 18.650 1.00 88.38 96 VAL A CA 1
ATOM 724 C C . VAL A 1 96 ? -16.998 6.683 18.515 1.00 88.38 96 VAL A C 1
ATOM 726 O O . VAL A 1 96 ? -16.693 7.611 19.265 1.00 88.38 96 VAL A O 1
ATOM 729 N N . PRO A 1 97 ? -16.147 6.246 17.570 1.00 75.31 97 PRO A N 1
ATOM 730 C CA . PRO A 1 97 ? -14.820 6.815 17.382 1.00 75.31 97 PRO A CA 1
ATOM 731 C C . PRO A 1 97 ? -14.905 8.224 16.792 1.00 75.31 97 PRO A C 1
ATOM 733 O O . PRO A 1 97 ? -15.648 8.484 15.836 1.00 75.31 97 PRO A O 1
ATOM 736 N N . PHE A 1 98 ? -14.124 9.148 17.348 1.00 69.00 98 PHE A N 1
ATOM 737 C CA . PHE A 1 98 ? -14.210 10.571 17.049 1.00 69.00 98 PHE A CA 1
ATOM 738 C C . PHE A 1 98 ? -12.810 11.160 16.842 1.00 69.00 98 PHE A C 1
ATOM 740 O O . PHE A 1 98 ? -12.116 11.513 17.780 1.00 69.00 98 PHE A O 1
ATOM 747 N N . GLY A 1 99 ? -12.371 11.295 15.587 1.00 47.53 99 GLY A N 1
ATOM 748 C CA . GLY A 1 99 ? -11.218 12.149 15.258 1.00 47.53 99 GLY A CA 1
ATOM 749 C C . GLY A 1 99 ? -9.889 11.825 15.964 1.00 47.53 99 GLY A C 1
ATOM 750 O O . GLY A 1 99 ? -9.043 12.706 16.024 1.00 47.53 99 GLY A O 1
ATOM 751 N N . GLY A 1 100 ? -9.699 10.597 16.460 1.00 42.94 100 GLY A N 1
ATOM 752 C CA . GLY A 1 100 ? -8.516 10.182 17.228 1.00 42.94 100 GLY A CA 1
ATOM 753 C C . GLY A 1 100 ? -8.804 9.862 18.698 1.00 42.94 100 GLY A C 1
ATOM 754 O O . GLY A 1 100 ? -8.028 9.137 19.306 1.00 42.94 100 GLY A O 1
ATOM 755 N N . GLU A 1 101 ? -9.943 10.301 19.235 1.00 47.16 101 GLU A N 1
ATOM 756 C CA . GLU A 1 101 ? -10.402 9.986 20.591 1.00 47.16 101 GLU A CA 1
ATOM 757 C C . GLU A 1 101 ? -11.677 9.132 20.530 1.00 47.16 101 GLU A C 1
ATOM 759 O O . GLU A 1 101 ? -12.573 9.355 19.711 1.00 47.16 101 GLU A O 1
ATOM 764 N N . THR A 1 102 ? -11.756 8.100 21.368 1.00 51.78 102 THR A N 1
ATOM 765 C CA . THR A 1 102 ? -12.965 7.275 21.486 1.00 51.78 102 THR A CA 1
ATOM 766 C C . THR A 1 102 ? -13.758 7.796 22.670 1.00 51.78 102 THR A C 1
ATOM 768 O O . THR A 1 102 ? -13.293 7.709 23.801 1.00 51.78 102 THR A O 1
ATOM 771 N N . THR A 1 103 ? -14.937 8.366 22.422 1.00 68.44 103 THR A N 1
ATOM 772 C CA . THR A 1 103 ? -15.838 8.763 23.507 1.00 68.44 103 THR A CA 1
ATOM 773 C C . THR A 1 103 ? -16.648 7.541 23.919 1.00 68.44 103 THR A C 1
ATOM 775 O O . THR A 1 103 ? -17.41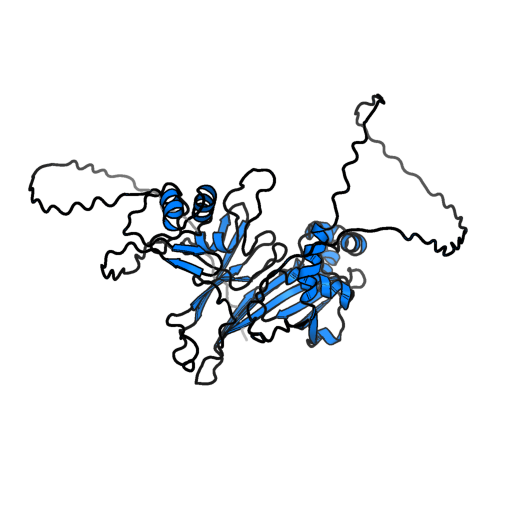8 7.002 23.119 1.00 68.44 103 THR A O 1
ATOM 778 N N . GLU A 1 104 ? -16.461 7.100 25.155 1.00 70.62 104 GLU A N 1
ATOM 779 C CA . GLU A 1 104 ? -17.293 6.088 25.793 1.00 70.62 104 GLU A CA 1
ATOM 780 C C . GLU A 1 104 ? -18.380 6.785 26.608 1.00 70.62 104 GLU A C 1
ATOM 782 O O . GLU A 1 104 ? -18.098 7.697 27.384 1.00 70.62 104 GLU A O 1
ATOM 787 N N . ILE A 1 105 ? -19.634 6.384 26.404 1.00 69.38 105 ILE A N 1
ATOM 788 C CA . ILE A 1 105 ? -20.746 6.829 27.240 1.00 69.38 105 ILE A CA 1
ATOM 789 C C . ILE A 1 105 ? -21.395 5.581 27.816 1.00 69.38 105 ILE A C 1
ATOM 791 O O . ILE A 1 105 ? -22.147 4.883 27.133 1.00 69.38 105 ILE A O 1
ATOM 795 N N . THR A 1 106 ? -21.099 5.323 29.082 1.00 58.84 106 THR A N 1
ATOM 796 C CA . THR A 1 106 ? -21.853 4.425 29.951 1.00 58.84 106 THR A CA 1
ATOM 797 C C . THR A 1 106 ? -22.868 5.259 30.724 1.00 58.84 106 THR A C 1
ATOM 799 O O . THR A 1 106 ? -22.518 6.275 31.327 1.00 58.84 106 THR A O 1
ATOM 802 N N . SER A 1 107 ? -24.147 4.869 30.699 1.00 48.06 107 SER A N 1
ATOM 803 C CA . SER A 1 107 ? -25.085 5.442 31.664 1.00 48.06 107 SER A CA 1
ATOM 804 C C . SER A 1 107 ? -24.677 4.945 33.051 1.00 48.06 107 SER A C 1
ATOM 806 O O . SER A 1 107 ? -24.378 3.767 33.247 1.00 48.06 107 SER A O 1
ATOM 808 N N . SER A 1 108 ? -24.564 5.865 34.003 1.00 36.12 108 SER A N 1
ATOM 809 C CA . SER A 1 108 ? -24.096 5.585 35.354 1.00 36.12 108 SER A CA 1
ATOM 810 C C . SER A 1 108 ? -25.128 4.753 36.123 1.00 36.12 108 SER A C 1
ATOM 812 O O . SER A 1 108 ? -25.926 5.289 36.889 1.00 36.12 108 SER A O 1
ATOM 814 N N . LEU A 1 109 ? -25.110 3.438 35.925 1.00 39.41 109 LEU A N 1
ATOM 815 C CA . LEU A 1 109 ? -25.560 2.465 36.911 1.00 39.41 109 LEU A CA 1
ATOM 816 C C . LEU A 1 109 ? -24.396 1.514 37.174 1.00 39.41 109 LEU A C 1
ATOM 818 O O . LEU A 1 109 ? -24.020 0.707 36.328 1.00 39.41 109 LEU A O 1
ATOM 822 N N . SER A 1 110 ? -23.807 1.652 38.358 1.00 35.25 110 SER A N 1
ATOM 823 C CA . SER A 1 110 ? -22.752 0.789 38.870 1.00 35.25 110 SER A CA 1
ATOM 824 C C . SER A 1 110 ? -23.281 -0.634 39.037 1.00 35.25 110 SER A C 1
ATOM 826 O O . SER A 1 110 ? -23.921 -0.955 40.038 1.00 35.25 110 SER A O 1
ATOM 828 N N . HIS A 1 111 ? -23.007 -1.483 38.055 1.00 34.41 111 HIS A N 1
ATOM 829 C CA . HIS A 1 111 ? -23.029 -2.926 38.220 1.00 34.41 111 HIS A CA 1
ATOM 830 C C . HIS A 1 111 ? -21.740 -3.471 37.608 1.00 34.41 111 HIS A C 1
ATOM 832 O O . HIS A 1 111 ? -21.543 -3.403 36.392 1.00 34.41 111 HIS A O 1
ATOM 838 N N . GLU A 1 112 ? -20.843 -3.977 38.459 1.00 34.09 112 GLU A N 1
ATOM 839 C CA . GLU A 1 112 ? -19.718 -4.805 38.027 1.00 34.09 112 GLU A CA 1
ATOM 840 C C . GLU A 1 112 ? -20.281 -5.944 37.180 1.00 34.09 112 GLU A C 1
ATOM 842 O O . GLU A 1 112 ? -20.975 -6.832 37.674 1.00 34.09 112 GLU A O 1
ATOM 847 N N . THR A 1 113 ? -20.038 -5.875 35.875 1.00 31.00 113 THR A N 1
ATOM 848 C CA . THR A 1 113 ? -20.423 -6.929 34.946 1.00 31.00 113 THR A CA 1
ATOM 849 C C . THR A 1 113 ? -19.136 -7.543 34.428 1.00 31.00 113 THR A C 1
ATOM 851 O O . THR A 1 113 ? -18.522 -7.042 33.488 1.00 31.00 113 THR A O 1
ATOM 854 N N . ILE A 1 114 ? -18.717 -8.631 35.072 1.00 30.56 114 ILE A N 1
ATOM 855 C CA . ILE A 1 114 ? -17.784 -9.601 34.501 1.00 30.56 114 ILE A CA 1
ATOM 856 C C . ILE A 1 114 ? -18.560 -10.295 33.377 1.00 30.56 114 ILE A C 1
ATOM 858 O O . ILE A 1 114 ? -19.270 -11.273 33.593 1.00 30.56 114 ILE A O 1
ATOM 862 N N . GLY A 1 115 ? -18.529 -9.704 32.186 1.00 26.27 115 GLY A N 1
ATOM 863 C CA . GLY A 1 115 ? -19.073 -10.322 30.987 1.00 26.27 115 GLY A CA 1
ATOM 864 C C . GLY A 1 115 ? -18.049 -11.295 30.427 1.00 26.27 115 GLY A C 1
ATOM 865 O O . GLY A 1 115 ? -17.096 -10.867 29.778 1.00 26.27 115 GLY A O 1
ATOM 866 N N . GLU A 1 116 ? -18.241 -12.593 30.660 1.00 24.19 116 GLU A N 1
ATOM 867 C CA . GLU A 1 116 ? -17.559 -13.606 29.857 1.00 24.19 116 GLU A CA 1
ATOM 868 C C . GLU A 1 116 ? -17.901 -13.392 28.370 1.00 24.19 116 GLU A C 1
ATOM 870 O O . GLU A 1 116 ? -19.060 -13.119 28.027 1.00 24.19 116 GLU A O 1
ATOM 875 N N . PRO A 1 117 ? -16.918 -13.489 27.458 1.00 27.67 117 PRO A N 1
ATOM 876 C CA . PRO A 1 117 ? -17.178 -13.367 26.036 1.00 27.67 117 PRO A CA 1
ATOM 877 C C . PRO A 1 117 ? -18.081 -14.518 25.582 1.00 27.67 117 PRO A C 1
ATOM 879 O O . PRO A 1 117 ? -17.687 -15.682 25.578 1.00 27.67 117 PRO A O 1
ATOM 882 N N . VAL A 1 118 ? -19.297 -14.177 25.150 1.00 22.98 118 VAL A N 1
ATOM 883 C CA . VAL A 1 118 ? -20.199 -15.101 24.458 1.00 22.98 118 VAL A CA 1
ATOM 884 C C . VAL A 1 118 ? -19.517 -15.562 23.167 1.00 22.98 118 VAL A C 1
ATOM 886 O O . VAL A 1 118 ? -19.477 -14.844 22.165 1.00 22.98 118 VAL A O 1
ATOM 889 N N . HIS A 1 119 ? -18.961 -16.770 23.200 1.00 25.45 119 HIS A N 1
ATOM 890 C CA . HIS A 1 119 ? -18.449 -17.480 22.035 1.00 25.45 119 HIS A CA 1
ATOM 891 C C . HIS A 1 119 ? -19.616 -18.070 21.239 1.00 25.45 119 HIS A C 1
ATOM 893 O O . HIS A 1 119 ? -19.992 -19.219 21.437 1.00 25.45 119 HIS A O 1
ATOM 899 N N . VAL A 1 120 ? -20.176 -17.293 20.311 1.00 26.92 120 VAL A N 1
ATOM 900 C CA . VAL A 1 120 ? -21.000 -17.834 19.220 1.00 26.92 120 VAL A CA 1
ATOM 901 C C . VAL A 1 120 ? -20.717 -17.047 17.945 1.00 26.92 120 VAL A C 1
ATOM 903 O O . VAL A 1 120 ? -21.345 -16.021 17.716 1.00 26.92 120 VAL A O 1
ATOM 906 N N . VAL A 1 121 ? -19.783 -17.536 17.124 1.00 24.23 121 VAL A N 1
ATOM 907 C CA . VAL A 1 121 ? -19.818 -17.432 15.654 1.00 24.23 121 VAL A CA 1
ATOM 908 C C . VAL A 1 121 ? -19.026 -18.620 15.105 1.00 24.23 121 VAL A C 1
ATOM 910 O O . VAL A 1 121 ? -17.808 -18.696 15.285 1.00 24.23 121 VAL A O 1
ATOM 913 N N . ASP A 1 122 ? -19.714 -19.545 14.437 1.00 24.58 122 ASP A N 1
ATOM 914 C CA . ASP A 1 122 ? -19.084 -20.527 13.556 1.00 24.58 122 ASP A CA 1
ATOM 915 C C . ASP A 1 122 ? -18.173 -19.791 12.573 1.00 24.58 122 ASP A C 1
ATOM 917 O O . ASP A 1 122 ? -18.627 -18.906 11.845 1.00 24.58 122 ASP A O 1
ATOM 921 N N . LYS A 1 123 ? -16.877 -20.129 12.564 1.00 27.61 123 LYS A N 1
ATOM 922 C CA . LYS A 1 123 ? -15.910 -19.565 11.616 1.00 27.61 123 LYS A CA 1
ATOM 923 C C . LYS A 1 123 ? -16.475 -19.737 10.199 1.00 27.61 123 LYS A C 1
ATOM 925 O O . LYS A 1 123 ? -16.602 -20.878 9.752 1.00 27.61 123 LYS A O 1
ATOM 930 N N . PRO A 1 124 ? -16.799 -18.663 9.455 1.00 34.59 124 PRO A N 1
ATOM 931 C CA . PRO A 1 124 ? -17.083 -18.826 8.043 1.00 34.59 124 PRO A CA 1
ATOM 932 C C . PRO A 1 124 ? -15.801 -19.365 7.407 1.00 34.59 124 PRO A C 1
ATOM 934 O O . PRO A 1 124 ? -14.755 -18.722 7.489 1.00 34.59 124 PRO A O 1
ATOM 937 N N . ASN A 1 125 ? -15.876 -20.544 6.787 1.00 35.53 125 ASN A N 1
ATOM 938 C CA . ASN A 1 125 ? -14.776 -21.219 6.082 1.00 35.53 125 ASN A CA 1
ATOM 939 C C . ASN A 1 125 ? -14.323 -20.469 4.803 1.00 35.53 125 ASN A C 1
ATOM 941 O O . ASN A 1 125 ? -13.990 -21.065 3.783 1.00 35.53 125 ASN A O 1
ATOM 945 N N . GLY A 1 126 ? -14.291 -19.137 4.847 1.00 54.97 126 GLY A N 1
ATOM 946 C CA . GLY A 1 126 ? -13.775 -18.254 3.815 1.00 54.97 126 GLY A CA 1
ATOM 947 C C . GLY A 1 126 ? -13.132 -17.018 4.445 1.00 54.97 126 GLY A C 1
ATOM 948 O O . GLY A 1 126 ? -13.810 -16.100 4.916 1.00 54.97 126 GLY A O 1
ATOM 949 N N . ASN A 1 127 ? -11.801 -16.924 4.377 1.00 72.06 127 ASN A N 1
ATOM 950 C CA . ASN A 1 127 ? -11.051 -15.728 4.795 1.00 72.06 127 ASN A CA 1
ATOM 951 C C . ASN A 1 127 ? -11.308 -14.499 3.907 1.00 72.06 127 ASN A C 1
ATOM 953 O O . ASN A 1 127 ? -10.842 -13.401 4.216 1.00 72.06 127 ASN A O 1
ATOM 957 N N . ASN A 1 128 ? -12.205 -14.611 2.928 1.00 75.56 128 ASN A N 1
ATOM 958 C CA . ASN A 1 128 ? -12.561 -13.537 2.016 1.00 75.56 128 ASN A CA 1
ATOM 959 C C . ASN A 1 128 ? -13.927 -12.928 2.353 1.00 75.56 128 ASN A C 1
ATOM 961 O O . ASN A 1 128 ? -14.858 -13.630 2.738 1.00 75.56 128 ASN A O 1
ATOM 965 N N . VAL A 1 129 ? -14.043 -11.606 2.252 1.00 72.38 129 VAL A N 1
ATOM 966 C CA . VAL A 1 129 ? -15.337 -10.902 2.275 1.00 72.38 129 VAL A CA 1
ATOM 967 C C . VAL A 1 129 ? -15.466 -10.116 0.988 1.00 72.38 129 VAL A C 1
ATOM 969 O O . VAL A 1 129 ? -14.548 -9.385 0.613 1.00 72.38 129 VAL A O 1
ATOM 972 N N . ARG A 1 130 ? -16.613 -10.280 0.322 1.00 72.81 130 ARG A N 1
ATOM 973 C CA . ARG A 1 130 ? -16.993 -9.515 -0.863 1.00 72.81 130 ARG A CA 1
ATOM 974 C C . ARG A 1 130 ? -18.061 -8.496 -0.494 1.00 72.81 130 ARG A C 1
ATOM 976 O O . ARG A 1 130 ? -19.158 -8.876 -0.098 1.00 72.81 130 ARG A O 1
ATOM 983 N N . LEU A 1 131 ? -17.757 -7.217 -0.683 1.00 66.06 131 LEU A N 1
ATOM 984 C CA . LEU A 1 131 ? -18.735 -6.127 -0.658 1.00 66.06 131 LEU A CA 1
ATOM 985 C C . LEU A 1 131 ? -18.506 -5.261 -1.897 1.00 66.06 131 LEU A C 1
ATOM 987 O O . LEU A 1 131 ? -17.359 -5.021 -2.271 1.00 66.06 131 LEU A O 1
ATOM 991 N N . GLY A 1 132 ?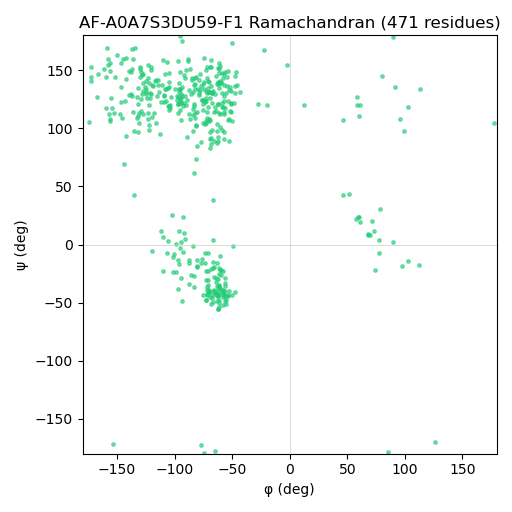 -19.576 -4.885 -2.598 1.00 65.94 132 GLY A N 1
ATOM 992 C CA . GLY A 1 132 ? -19.462 -4.036 -3.792 1.00 65.94 132 GLY A CA 1
ATOM 993 C C . GLY A 1 132 ? -18.632 -4.638 -4.940 1.00 65.94 132 GLY A C 1
ATOM 994 O O . GLY A 1 132 ? -18.146 -3.911 -5.801 1.00 65.94 132 GLY A O 1
ATOM 995 N N . GLY A 1 133 ? -18.428 -5.963 -4.955 1.00 76.69 133 GLY A N 1
ATOM 996 C CA . GLY A 1 133 ? -17.549 -6.644 -5.915 1.00 76.69 133 GLY A CA 1
ATOM 997 C C . GLY A 1 133 ? -16.049 -6.520 -5.610 1.00 76.69 133 GLY A C 1
ATOM 998 O O . GLY A 1 133 ? -15.234 -7.019 -6.386 1.00 76.69 133 GLY A O 1
ATOM 999 N N . MET A 1 134 ? -15.670 -5.889 -4.494 1.00 81.00 134 MET A N 1
ATOM 1000 C CA . MET A 1 134 ? -14.299 -5.888 -3.987 1.00 81.00 134 MET A CA 1
ATOM 1001 C C . MET A 1 134 ? -14.123 -6.991 -2.948 1.00 81.00 134 MET A C 1
ATOM 1003 O O . MET A 1 134 ? -14.952 -7.157 -2.056 1.00 81.00 134 MET A O 1
ATOM 1007 N N . GLU A 1 135 ? -13.033 -7.743 -3.070 1.00 85.75 135 GLU A N 1
ATOM 1008 C CA . GLU A 1 135 ? -12.677 -8.827 -2.160 1.00 85.75 135 GLU A CA 1
ATOM 1009 C C . GLU A 1 135 ? -11.494 -8.394 -1.292 1.00 85.75 135 GLU A C 1
ATOM 1011 O O . GLU A 1 135 ? -10.451 -7.989 -1.816 1.00 85.75 135 GLU A O 1
ATOM 1016 N N . ILE A 1 136 ? -11.673 -8.450 0.028 1.00 91.06 136 ILE A N 1
ATOM 1017 C CA . ILE A 1 136 ? -10.581 -8.322 0.999 1.00 91.06 136 ILE A CA 1
ATOM 1018 C C . ILE A 1 136 ? -10.256 -9.698 1.576 1.00 91.06 136 ILE A C 1
ATOM 1020 O O . ILE A 1 136 ? -11.156 -10.523 1.748 1.00 91.06 136 ILE A O 1
ATOM 1024 N N . ALA A 1 137 ? -8.985 -9.920 1.905 1.00 91.38 137 ALA A N 1
ATOM 1025 C CA . ALA A 1 137 ? -8.515 -11.142 2.548 1.00 91.38 137 ALA A CA 1
ATOM 1026 C C . ALA A 1 137 ? -7.768 -10.793 3.835 1.00 91.38 137 ALA A C 1
ATOM 1028 O O . ALA A 1 137 ? -6.892 -9.927 3.820 1.00 91.38 137 ALA A O 1
ATOM 1029 N N . ILE A 1 138 ? -8.108 -11.465 4.934 1.00 93.25 138 ILE A N 1
ATOM 1030 C CA . ILE A 1 138 ? -7.288 -11.451 6.150 1.00 93.25 138 ILE A CA 1
ATOM 1031 C C . ILE A 1 138 ? -6.202 -12.503 5.964 1.00 93.25 138 ILE A C 1
ATOM 1033 O O . ILE A 1 138 ? -6.510 -13.668 5.710 1.00 93.25 138 ILE A O 1
ATOM 1037 N N . VAL A 1 139 ? -4.946 -12.070 6.033 1.00 93.81 139 VAL A N 1
ATOM 1038 C CA . VAL A 1 139 ? -3.787 -12.905 5.695 1.00 93.81 139 VAL A CA 1
ATOM 1039 C C . VAL A 1 139 ? -2.950 -13.294 6.908 1.00 93.81 139 VAL A C 1
ATOM 1041 O O . VAL A 1 139 ? -2.266 -14.310 6.857 1.00 93.81 139 VAL A O 1
ATOM 1044 N N . ALA A 1 140 ? -3.023 -12.530 8.000 1.00 93.06 140 ALA A N 1
ATOM 1045 C CA . ALA A 1 140 ? -2.417 -12.895 9.274 1.00 93.06 140 ALA A CA 1
ATOM 1046 C C . ALA A 1 140 ? -3.121 -12.200 10.444 1.00 93.06 140 ALA A C 1
ATOM 1048 O O . ALA A 1 140 ? -3.711 -11.130 10.281 1.00 93.06 140 ALA A O 1
ATOM 1049 N N . GLU A 1 141 ? -3.002 -12.797 11.626 1.00 94.19 141 GLU A N 1
ATOM 1050 C CA . GLU A 1 141 ? -3.387 -12.204 12.905 1.00 94.19 141 GLU A CA 1
ATOM 1051 C C . GLU A 1 141 ? -2.201 -12.332 13.863 1.00 94.19 141 GLU A C 1
ATOM 1053 O O . GLU A 1 141 ? -1.611 -13.406 13.993 1.00 94.19 141 GLU A O 1
ATOM 1058 N N . TRP A 1 142 ? -1.826 -11.231 14.504 1.00 93.75 142 TRP A N 1
ATOM 1059 C CA . TRP A 1 142 ? -0.730 -11.150 15.460 1.00 93.75 142 TRP A CA 1
ATOM 1060 C C . TRP A 1 142 ? -1.254 -10.674 16.810 1.00 93.75 142 TRP A C 1
ATOM 1062 O O . TRP A 1 142 ? -2.207 -9.898 16.891 1.00 93.75 142 TRP A O 1
ATOM 1072 N N . SER A 1 143 ? -0.595 -11.121 17.872 1.00 92.31 143 SER A N 1
ATOM 1073 C CA . SER A 1 143 ? -0.821 -10.645 19.231 1.00 92.31 143 SER A CA 1
ATOM 1074 C C . SER A 1 143 ? 0.523 -10.243 19.809 1.00 92.31 143 SER A C 1
ATOM 1076 O O . SER A 1 143 ? 1.379 -11.101 20.021 1.00 92.31 143 SER A O 1
ATOM 1078 N N . ILE A 1 144 ? 0.710 -8.947 20.036 1.00 87.56 144 ILE A N 1
ATOM 1079 C CA . ILE A 1 144 ? 1.923 -8.412 20.652 1.00 87.56 144 ILE A CA 1
ATOM 1080 C C . ILE A 1 144 ? 1.678 -8.355 22.158 1.00 87.56 144 ILE A C 1
ATOM 1082 O O . ILE A 1 144 ? 0.704 -7.718 22.571 1.00 87.56 144 ILE A O 1
ATOM 1086 N N . PRO A 1 145 ? 2.503 -9.023 22.979 1.00 86.44 145 PRO A N 1
ATOM 1087 C CA . PRO A 1 145 ? 2.317 -9.024 24.423 1.00 86.44 145 PRO A CA 1
ATOM 1088 C C . PRO A 1 145 ? 2.439 -7.604 25.008 1.00 86.44 145 PRO A C 1
ATOM 1090 O O . PRO A 1 145 ? 3.134 -6.755 24.438 1.00 86.44 145 PRO A O 1
ATOM 1093 N N . PRO A 1 146 ? 1.759 -7.324 26.136 1.00 83.44 146 PRO A N 1
ATOM 1094 C CA . PRO A 1 146 ? 1.925 -6.066 26.853 1.00 83.44 146 PRO A CA 1
ATOM 1095 C C . PRO A 1 146 ? 3.385 -5.884 27.283 1.00 83.44 146 PRO A C 1
ATOM 1097 O O . PRO A 1 146 ? 4.095 -6.845 27.573 1.00 83.44 146 PRO A O 1
ATOM 1100 N N . THR A 1 147 ? 3.846 -4.636 27.314 1.00 76.38 147 THR A N 1
ATOM 1101 C CA . THR A 1 147 ? 5.195 -4.307 27.786 1.00 76.38 147 THR A CA 1
ATOM 1102 C C . THR A 1 147 ? 5.134 -3.936 29.262 1.00 76.38 147 THR A C 1
ATOM 1104 O O . THR A 1 147 ? 4.664 -2.851 29.600 1.00 76.38 147 THR A O 1
ATOM 1107 N N . GLU A 1 148 ? 5.620 -4.818 30.135 1.00 69.44 148 GLU A N 1
ATOM 1108 C CA . GLU A 1 148 ? 5.535 -4.641 31.594 1.00 69.44 148 GLU A CA 1
ATOM 1109 C C . GLU A 1 148 ? 6.540 -3.621 32.169 1.00 69.44 148 GLU A C 1
ATOM 1111 O O . GLU A 1 148 ? 6.387 -3.199 33.312 1.00 69.44 148 GLU A O 1
ATOM 1116 N N . SER A 1 149 ? 7.551 -3.179 31.408 1.00 63.75 149 SER A N 1
ATOM 1117 C CA . SER A 1 149 ? 8.716 -2.481 31.981 1.00 63.75 149 SER A CA 1
ATOM 1118 C C . SER A 1 149 ? 9.173 -1.216 31.239 1.00 63.75 149 SER A C 1
ATOM 1120 O O . SER A 1 149 ? 10.375 -1.009 31.060 1.00 63.75 149 SER A O 1
ATOM 1122 N N . LEU A 1 150 ? 8.258 -0.345 30.800 1.00 61.41 150 LEU A N 1
ATOM 1123 C CA . LEU A 1 150 ? 8.671 0.988 30.335 1.00 61.41 150 LEU A CA 1
ATOM 1124 C C . LEU A 1 150 ? 8.979 1.911 31.533 1.00 61.41 150 LEU A C 1
ATOM 1126 O O . LEU A 1 150 ? 8.216 1.927 32.502 1.00 61.41 150 LEU A O 1
ATOM 1130 N N . PRO A 1 151 ? 10.076 2.694 31.493 1.00 65.12 151 PRO A N 1
ATOM 1131 C CA . PRO A 1 151 ? 10.373 3.690 32.520 1.00 65.12 151 PRO A CA 1
ATOM 1132 C C . PRO A 1 151 ? 9.193 4.660 32.698 1.00 65.12 151 PRO A C 1
ATOM 1134 O O . PRO A 1 151 ? 8.525 5.014 31.728 1.00 65.12 151 PRO A O 1
ATOM 1137 N N . GLN A 1 152 ? 8.970 5.089 33.948 1.00 62.16 152 GLN A N 1
ATOM 1138 C CA . GLN A 1 152 ? 7.763 5.714 34.536 1.00 62.16 152 GLN A CA 1
ATOM 1139 C C . GLN A 1 152 ? 7.104 6.902 33.790 1.00 62.16 152 GLN A C 1
ATOM 1141 O O . GLN A 1 152 ? 6.085 7.414 34.243 1.00 62.16 152 GLN A O 1
ATOM 1146 N N . SER A 1 153 ? 7.644 7.357 32.659 1.00 56.78 153 SER A N 1
ATOM 1147 C CA . SER A 1 153 ? 7.132 8.496 31.892 1.00 56.78 153 SER A CA 1
ATOM 1148 C C . SER A 1 153 ? 6.058 8.138 30.856 1.00 56.78 153 SER A C 1
ATOM 1150 O O . SER A 1 153 ? 5.386 9.042 30.362 1.00 56.78 153 SER A O 1
ATOM 1152 N N . THR A 1 154 ? 5.889 6.868 30.487 1.00 62.31 154 THR A N 1
ATOM 1153 C CA . THR A 1 154 ? 4.905 6.449 2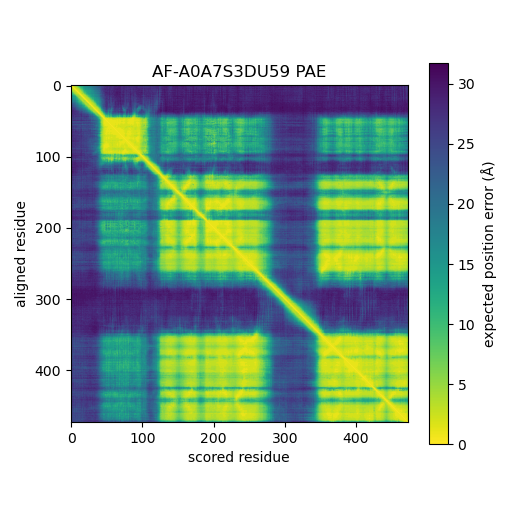9.474 1.00 62.31 154 THR A CA 1
ATOM 1154 C C . THR A 1 154 ? 3.970 5.415 30.065 1.00 62.31 154 THR A C 1
ATOM 1156 O O . THR A 1 154 ? 4.440 4.410 30.593 1.00 62.31 154 THR A O 1
ATOM 1159 N N . GLN A 1 155 ? 2.657 5.658 29.981 1.00 64.12 155 GLN A N 1
ATOM 1160 C CA . GLN A 1 155 ? 1.666 4.698 30.458 1.00 64.12 155 GLN A CA 1
ATOM 1161 C C . GLN A 1 155 ? 1.920 3.333 29.799 1.00 64.12 155 GLN A C 1
ATOM 1163 O O . GLN A 1 155 ? 1.978 3.268 28.566 1.00 64.12 155 GLN A O 1
ATOM 1168 N N . PRO A 1 156 ? 2.118 2.265 30.590 1.00 66.94 156 PRO A N 1
ATOM 1169 C CA . PRO A 1 156 ? 2.349 0.940 30.045 1.00 66.94 156 PRO A CA 1
ATOM 1170 C C . PRO A 1 156 ? 1.138 0.485 29.227 1.00 66.94 156 PRO A C 1
ATOM 1172 O O . PRO A 1 156 ? -0.014 0.822 29.511 1.00 66.94 156 PRO A O 1
ATOM 1175 N N . LEU A 1 157 ? 1.411 -0.301 28.188 1.00 70.81 157 LEU A N 1
ATOM 1176 C CA . LEU A 1 157 ? 0.376 -1.030 27.467 1.00 70.81 157 LEU A CA 1
ATOM 1177 C C . LEU A 1 157 ? -0.155 -2.121 28.396 1.00 70.81 157 LEU A C 1
ATOM 1179 O O . LEU A 1 157 ? 0.435 -3.188 28.498 1.00 70.81 157 LEU A O 1
ATOM 1183 N N . ASN A 1 158 ? -1.270 -1.845 29.071 1.00 79.38 158 ASN A N 1
ATOM 1184 C CA . ASN A 1 158 ? -1.883 -2.770 30.032 1.00 79.38 158 ASN A CA 1
ATOM 1185 C C . ASN A 1 158 ? -2.528 -4.005 29.373 1.00 79.38 158 ASN A C 1
ATOM 1187 O O . ASN A 1 158 ? -2.982 -4.907 30.070 1.00 79.38 158 ASN A O 1
ATOM 1191 N N . ALA A 1 159 ? -2.606 -4.046 28.041 1.00 85.75 159 ALA A N 1
ATOM 1192 C CA . ALA A 1 159 ? -3.234 -5.125 27.291 1.00 85.75 159 ALA A CA 1
ATOM 1193 C C . ALA A 1 159 ? -2.416 -5.484 26.039 1.00 85.75 159 ALA A C 1
ATOM 1195 O O . ALA A 1 159 ? -1.775 -4.602 25.456 1.00 85.75 159 ALA A O 1
ATOM 1196 N N . PRO A 1 160 ? -2.454 -6.757 25.597 1.00 89.31 160 PRO A N 1
ATOM 1197 C CA . PRO A 1 160 ? -1.831 -7.167 24.347 1.00 89.31 160 PRO A CA 1
ATOM 1198 C C . PRO A 1 160 ? -2.444 -6.429 23.151 1.00 89.31 160 PRO A C 1
ATOM 1200 O O . PRO A 1 160 ? -3.660 -6.234 23.067 1.00 89.31 160 PRO A O 1
ATOM 1203 N N . ILE A 1 161 ? -1.601 -6.049 22.192 1.00 90.56 161 ILE A N 1
ATOM 1204 C CA . ILE A 1 161 ? -2.044 -5.412 20.950 1.00 90.56 161 ILE A CA 1
ATOM 1205 C C . ILE A 1 161 ? -2.378 -6.511 19.945 1.00 90.56 161 ILE A C 1
ATOM 1207 O O . ILE A 1 161 ? -1.493 -7.200 19.437 1.00 90.56 161 ILE A O 1
ATOM 1211 N N . SER A 1 162 ? -3.659 -6.643 19.613 1.00 94.31 162 SER A N 1
ATOM 1212 C CA . SER A 1 162 ? -4.092 -7.462 18.481 1.00 94.31 162 SER A CA 1
ATOM 1213 C C . SER A 1 162 ? -3.871 -6.700 17.172 1.00 94.31 162 SER A C 1
ATOM 1215 O O . SER A 1 162 ? -4.280 -5.543 17.045 1.00 94.31 162 SER A O 1
ATOM 1217 N N . ILE A 1 163 ? -3.233 -7.336 16.192 1.00 95.38 163 ILE A N 1
ATOM 1218 C CA . ILE A 1 163 ? -3.034 -6.791 14.847 1.00 95.38 163 ILE A CA 1
ATOM 1219 C C . ILE A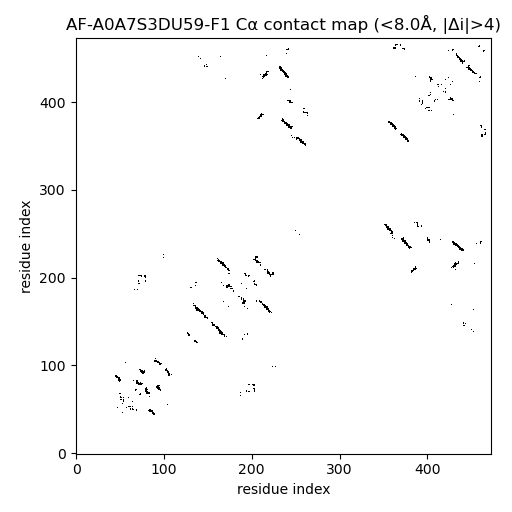 1 163 ? -3.578 -7.785 13.828 1.00 95.38 163 ILE A C 1
ATOM 1221 O O . ILE A 1 163 ? -3.292 -8.973 13.879 1.00 95.38 163 ILE A O 1
ATOM 1225 N N . VAL A 1 164 ? -4.339 -7.284 12.867 1.00 96.50 164 VAL A N 1
ATOM 1226 C CA . VAL A 1 164 ? -4.806 -8.015 11.695 1.00 96.50 164 VAL A CA 1
ATOM 1227 C C . VAL A 1 164 ? -4.067 -7.477 10.481 1.00 96.50 164 VAL A C 1
ATOM 1229 O O . VAL A 1 164 ? -4.072 -6.272 10.222 1.00 96.50 164 VAL A O 1
ATOM 1232 N N . VAL A 1 165 ? -3.463 -8.372 9.708 1.00 96.62 165 VAL A N 1
ATOM 1233 C CA . VAL A 1 165 ? -2.893 -8.045 8.404 1.00 96.62 165 VAL A CA 1
ATOM 1234 C C . VAL A 1 165 ? -3.920 -8.397 7.337 1.00 96.62 165 VAL A C 1
ATOM 1236 O O . VAL A 1 165 ? -4.358 -9.544 7.231 1.00 96.62 165 VAL A O 1
ATOM 1239 N N . ALA A 1 166 ? -4.308 -7.410 6.534 1.00 96.75 166 ALA A N 1
ATOM 1240 C CA . ALA A 1 166 ? -5.290 -7.571 5.471 1.00 96.75 166 ALA A CA 1
ATOM 1241 C C . ALA A 1 166 ? -4.723 -7.156 4.112 1.00 96.75 166 ALA A C 1
ATOM 1243 O O . ALA A 1 166 ? -3.988 -6.174 3.997 1.00 96.75 166 ALA A O 1
ATOM 1244 N N . TRP A 1 167 ? -5.111 -7.872 3.059 1.00 95.94 167 TRP A N 1
ATOM 1245 C CA . TRP A 1 167 ? -4.815 -7.495 1.682 1.00 95.94 167 TRP A CA 1
ATOM 1246 C C . TRP A 1 167 ? -5.832 -6.474 1.162 1.00 95.94 167 TRP A C 1
ATOM 1248 O O . TRP A 1 167 ? -7.029 -6.755 1.051 1.00 95.94 167 TRP A O 1
ATOM 1258 N N . LYS A 1 168 ? -5.342 -5.292 0.787 1.00 95.25 168 LYS A N 1
ATOM 1259 C CA . LYS A 1 168 ? -6.114 -4.204 0.195 1.00 95.25 168 LYS A CA 1
ATOM 1260 C C . LYS A 1 168 ? -6.053 -4.250 -1.340 1.00 95.25 168 LYS A C 1
ATOM 1262 O O . LYS A 1 168 ? -4.965 -4.118 -1.910 1.00 95.25 168 LYS A O 1
ATOM 1267 N N . PRO A 1 169 ? -7.189 -4.342 -2.052 1.00 92.94 169 PRO A N 1
ATOM 1268 C CA . PRO A 1 169 ? -7.203 -4.208 -3.504 1.00 92.94 169 PRO A CA 1
ATOM 1269 C C . PRO A 1 169 ? -7.010 -2.748 -3.962 1.00 92.94 169 PRO A C 1
ATOM 1271 O O . PRO A 1 169 ? -7.253 -1.790 -3.223 1.00 92.94 169 PRO A O 1
ATOM 1274 N N . VAL A 1 170 ? -6.606 -2.572 -5.226 1.00 90.31 170 VAL A N 1
ATOM 1275 C CA . VAL A 1 170 ? -6.585 -1.254 -5.891 1.00 90.31 170 VAL A CA 1
ATOM 1276 C C . VAL A 1 170 ? -8.013 -0.717 -5.995 1.00 90.31 170 VAL A C 1
ATOM 1278 O O . VAL A 1 170 ? -8.923 -1.451 -6.374 1.00 90.31 170 VAL A O 1
ATOM 1281 N N . GLY A 1 171 ? -8.201 0.573 -5.727 1.00 88.94 171 GLY A N 1
ATOM 1282 C CA . GLY A 1 171 ? -9.504 1.243 -5.758 1.00 88.94 171 GLY A CA 1
ATOM 1283 C C . GLY A 1 171 ? -10.158 1.362 -4.383 1.00 88.94 171 GLY A C 1
ATOM 1284 O O . GLY A 1 171 ? -10.998 2.241 -4.192 1.00 88.94 171 GLY A O 1
ATOM 1285 N N . LEU A 1 172 ? -9.715 0.566 -3.405 1.00 91.56 172 LEU A N 1
ATOM 1286 C CA . LEU A 1 172 ? -10.202 0.630 -2.033 1.00 91.56 172 LEU A CA 1
ATOM 1287 C C . LEU A 1 172 ? -9.404 1.662 -1.224 1.00 91.56 172 LEU A C 1
ATOM 1289 O O . LEU A 1 172 ? -8.168 1.715 -1.257 1.00 91.56 172 LEU A O 1
ATOM 1293 N N . ARG A 1 173 ? -10.102 2.520 -0.481 1.00 91.50 173 ARG A N 1
ATOM 1294 C CA . ARG A 1 173 ? -9.461 3.433 0.476 1.00 91.50 173 ARG A CA 1
ATOM 1295 C C . ARG A 1 173 ? -9.166 2.699 1.771 1.00 91.50 173 ARG A C 1
ATOM 1297 O O . ARG A 1 173 ? -9.959 1.884 2.215 1.00 91.50 173 ARG A O 1
ATOM 1304 N N . THR A 1 174 ? -8.052 3.046 2.396 1.00 92.62 174 THR A N 1
ATOM 1305 C CA . THR A 1 174 ? -7.734 2.534 3.731 1.00 92.62 174 THR A CA 1
ATOM 1306 C C . THR A 1 174 ? -8.629 3.204 4.780 1.00 92.62 174 THR A C 1
ATOM 1308 O O . THR A 1 174 ? -9.314 2.511 5.517 1.00 92.62 174 THR A O 1
ATOM 1311 N N . LEU A 1 175 ? -8.738 4.542 4.726 1.00 89.69 175 LEU A N 1
ATOM 1312 C CA . LEU A 1 175 ? -9.621 5.350 5.575 1.00 89.69 175 LEU A CA 1
ATOM 1313 C C . LEU A 1 175 ? -10.414 6.417 4.796 1.00 89.69 175 LEU A C 1
ATOM 1315 O O . LEU A 1 175 ? -10.087 6.766 3.653 1.00 89.69 175 LEU A O 1
ATOM 1319 N N . GLY A 1 176 ? -11.386 7.020 5.484 1.00 81.75 176 GLY A N 1
ATOM 1320 C CA . GLY A 1 176 ? -12.099 8.225 5.057 1.00 81.75 176 GLY A CA 1
ATOM 1321 C C . GLY A 1 176 ? -13.290 7.969 4.132 1.00 81.75 176 GLY A C 1
ATOM 1322 O O . GLY A 1 176 ? -13.622 6.841 3.795 1.00 81.75 176 GLY A O 1
ATOM 1323 N N . HIS A 1 177 ? -13.945 9.046 3.697 1.00 66.88 177 HIS A N 1
ATOM 1324 C CA . HIS A 1 177 ? -15.174 8.963 2.909 1.00 66.88 177 HIS A CA 1
ATOM 1325 C C . HIS A 1 177 ? -14.994 9.570 1.515 1.00 66.88 177 HIS A C 1
ATOM 1327 O O . HIS A 1 177 ? -14.387 10.634 1.366 1.00 66.88 177 HIS A O 1
ATOM 1333 N N . PHE A 1 178 ? -15.571 8.943 0.488 1.00 58.59 178 PHE A N 1
ATOM 1334 C CA . PHE A 1 178 ? -15.831 9.648 -0.764 1.00 58.59 178 PHE A CA 1
ATOM 1335 C C . PHE A 1 178 ? -16.974 10.624 -0.499 1.00 58.59 178 PHE A C 1
ATOM 1337 O O . PHE A 1 178 ? -18.102 10.203 -0.271 1.00 58.59 178 PHE A O 1
ATOM 1344 N N . GLY A 1 179 ? -16.686 11.928 -0.462 1.00 55.03 179 GLY A N 1
ATOM 1345 C CA . GLY A 1 179 ? -17.743 12.941 -0.428 1.00 55.03 179 GLY A CA 1
ATOM 1346 C C . GLY A 1 179 ? -18.792 12.636 -1.503 1.00 55.03 179 GLY A C 1
ATOM 1347 O O . GLY A 1 179 ? -18.443 12.106 -2.556 1.00 55.03 179 GLY A O 1
ATOM 1348 N N . LYS A 1 180 ? -20.072 12.918 -1.218 1.00 55.38 180 LYS A N 1
ATOM 1349 C CA . LYS A 1 180 ? -21.183 12.642 -2.141 1.00 55.38 180 LYS A CA 1
ATOM 1350 C C . LYS A 1 180 ? -20.846 13.202 -3.530 1.00 55.38 180 LYS A C 1
ATOM 1352 O O . LYS A 1 180 ? -20.906 14.414 -3.721 1.00 55.38 180 LYS A O 1
ATOM 1357 N N . HIS A 1 181 ? -20.521 12.353 -4.500 1.00 48.44 181 HIS A N 1
ATOM 1358 C CA . HIS A 1 181 ? -20.455 12.780 -5.893 1.00 48.44 181 HIS A CA 1
ATOM 1359 C C . HIS A 1 181 ? -21.877 12.723 -6.458 1.00 48.44 181 HIS A C 1
ATOM 1361 O O . HIS A 1 181 ? -22.461 11.652 -6.577 1.00 48.44 181 HIS A O 1
ATOM 1367 N N . GLY A 1 182 ? -22.460 13.888 -6.757 1.00 62.12 182 GLY A N 1
ATOM 1368 C CA . GLY A 1 182 ? -23.773 13.977 -7.407 1.00 62.12 182 GLY A CA 1
ATOM 1369 C C . GLY A 1 182 ? -24.983 13.753 -6.492 1.00 62.12 182 GLY A C 1
ATOM 1370 O O . GLY A 1 182 ? -25.996 13.226 -6.939 1.00 62.12 182 GLY A O 1
ATOM 1371 N N . GLY A 1 183 ? -24.899 14.109 -5.204 1.00 58.00 183 GLY A N 1
ATOM 1372 C CA . GLY A 1 183 ? -26.057 14.139 -4.291 1.00 58.00 183 GLY A CA 1
ATOM 1373 C C . GLY A 1 183 ? -26.579 12.772 -3.824 1.00 58.00 183 GLY A C 1
ATOM 1374 O O . GLY A 1 183 ? -27.160 12.687 -2.741 1.00 58.00 183 GLY A O 1
ATOM 1375 N N . LYS A 1 184 ? -26.295 11.690 -4.554 1.00 57.03 184 LYS A N 1
ATOM 1376 C CA . LYS A 1 184 ? -26.553 10.322 -4.102 1.00 57.03 184 LYS A CA 1
ATOM 1377 C C . LYS A 1 184 ? -25.509 9.935 -3.059 1.00 57.03 184 LYS A C 1
ATOM 1379 O O . LYS A 1 184 ? -24.316 9.855 -3.338 1.00 57.03 184 LYS A O 1
ATOM 1384 N N . THR A 1 185 ? -25.964 9.699 -1.833 1.00 50.91 185 THR A N 1
ATOM 1385 C CA . THR A 1 185 ? -25.223 8.881 -0.872 1.00 50.91 185 THR A CA 1
ATOM 1386 C C . THR A 1 185 ? -25.189 7.468 -1.426 1.00 50.91 185 THR A C 1
ATOM 1388 O O . THR A 1 185 ? -26.082 6.674 -1.143 1.00 50.91 185 THR A O 1
ATOM 1391 N N . THR A 1 186 ? -24.176 7.149 -2.229 1.00 51.91 186 THR A N 1
ATOM 1392 C CA . THR A 1 186 ? -23.705 5.765 -2.273 1.00 51.91 186 THR A CA 1
ATOM 1393 C C . THR A 1 186 ? -23.452 5.363 -0.820 1.00 51.91 186 THR A C 1
ATOM 1395 O O . THR A 1 186 ? -22.986 6.204 -0.041 1.00 51.91 186 THR A O 1
ATOM 1398 N N . GLY A 1 187 ? -23.894 4.165 -0.433 1.00 51.66 187 GLY A N 1
ATOM 1399 C CA . GLY A 1 187 ? -23.869 3.663 0.942 1.00 51.66 187 GLY A CA 1
ATOM 1400 C C . GLY A 1 187 ? -22.501 3.805 1.609 1.00 51.66 187 GLY A C 1
ATOM 1401 O O . GLY A 1 187 ? -21.544 4.258 0.986 1.00 51.66 187 GLY A O 1
ATOM 1402 N N . ALA A 1 188 ? -22.443 3.489 2.904 1.00 55.66 188 ALA A N 1
ATOM 1403 C CA . ALA A 1 188 ? -21.223 3.423 3.708 1.00 55.66 188 ALA A CA 1
ATOM 1404 C C . ALA A 1 188 ? -19.951 3.289 2.860 1.00 55.66 188 ALA A C 1
ATOM 1406 O O . ALA A 1 188 ? -19.851 2.368 2.058 1.00 55.66 188 ALA A O 1
ATOM 1407 N N . SER A 1 189 ? -19.029 4.255 2.965 1.00 65.00 189 SER A N 1
ATOM 1408 C CA . SER A 1 189 ? -17.800 4.196 2.177 1.00 65.00 189 SER A CA 1
ATOM 1409 C C . SER A 1 189 ? -17.114 2.886 2.501 1.00 65.00 189 SER A C 1
ATOM 1411 O O . SER A 1 189 ? -16.662 2.732 3.631 1.00 65.00 189 SER A O 1
ATOM 1413 N N . GLU A 1 190 ? -17.069 1.986 1.524 1.00 85.50 190 GLU A N 1
ATOM 1414 C CA . GLU A 1 190 ? -16.336 0.732 1.588 1.00 85.50 190 GLU A CA 1
ATOM 1415 C C . GLU A 1 190 ? -14.855 1.099 1.712 1.00 85.50 190 GLU A C 1
ATOM 1417 O O . GLU A 1 190 ? -14.148 1.347 0.734 1.00 85.50 190 GLU A O 1
ATOM 1422 N N . THR A 1 191 ? -14.409 1.291 2.946 1.00 91.94 191 THR A N 1
ATOM 1423 C CA . THR A 1 191 ? -13.002 1.407 3.307 1.00 91.94 191 THR A CA 1
ATOM 1424 C C . THR A 1 191 ? -12.520 0.058 3.798 1.00 91.94 191 THR A C 1
ATOM 1426 O O . THR A 1 191 ? -13.314 -0.757 4.271 1.00 91.94 191 THR A O 1
ATOM 1429 N N . LEU A 1 192 ? -11.210 -0.162 3.745 1.00 94.12 192 LEU A N 1
ATOM 1430 C CA . LEU A 1 192 ? -10.603 -1.353 4.324 1.00 94.12 192 LEU A CA 1
ATOM 1431 C C . LEU A 1 192 ? -11.009 -1.527 5.795 1.00 94.12 192 LEU A C 1
ATOM 1433 O O . LEU A 1 192 ? -11.425 -2.617 6.167 1.00 94.12 192 LEU A O 1
ATOM 1437 N N . GLU A 1 193 ? -10.981 -0.449 6.586 1.00 93.44 193 GLU A N 1
ATOM 1438 C CA . GLU A 1 193 ? -11.433 -0.451 7.987 1.00 93.44 193 GLU A CA 1
ATOM 1439 C C . GLU A 1 193 ? -12.866 -0.951 8.127 1.00 93.44 193 GLU A C 1
ATOM 1441 O O . GLU A 1 193 ? -13.110 -1.874 8.897 1.00 93.44 193 GLU A O 1
ATOM 1446 N N . SER A 1 194 ? -13.806 -0.396 7.356 1.00 89.94 194 SER A N 1
ATOM 1447 C CA . SER A 1 194 ? -15.218 -0.787 7.440 1.00 89.94 194 SER A CA 1
ATOM 1448 C C . SER A 1 194 ? -15.439 -2.250 7.046 1.00 89.94 194 SER A C 1
ATOM 1450 O O . SER A 1 194 ? -16.207 -2.951 7.699 1.00 89.94 194 SER A O 1
ATOM 1452 N N . LEU A 1 195 ? -14.731 -2.734 6.018 1.00 91.56 195 LEU A N 1
ATOM 1453 C CA . LEU A 1 195 ? -14.874 -4.101 5.520 1.00 91.56 195 LEU A CA 1
ATOM 1454 C C . LEU A 1 195 ? -14.271 -5.123 6.486 1.00 91.56 195 LEU A C 1
ATOM 1456 O O . LEU A 1 195 ? -14.895 -6.148 6.754 1.00 91.56 195 LEU A O 1
ATOM 1460 N N . VAL A 1 196 ? -13.085 -4.839 7.034 1.00 93.06 196 VAL A N 1
ATOM 1461 C CA . VAL A 1 196 ? -12.455 -5.684 8.060 1.00 93.06 196 VAL A CA 1
ATOM 1462 C C . VAL A 1 196 ? -13.294 -5.669 9.336 1.00 93.06 196 VAL A C 1
ATOM 1464 O O . VAL A 1 196 ? -13.550 -6.729 9.902 1.00 93.06 196 VAL A O 1
ATOM 1467 N N . SER A 1 197 ? -13.794 -4.497 9.739 1.00 91.94 197 SER A N 1
ATOM 1468 C CA . SER A 1 197 ? -14.623 -4.366 10.940 1.00 91.94 197 SER A CA 1
ATOM 1469 C C . SER A 1 197 ? -15.925 -5.150 10.833 1.00 91.94 197 SER A C 1
ATOM 1471 O O . SER A 1 197 ? -16.307 -5.872 11.751 1.00 91.94 197 SER A O 1
ATOM 1473 N N . LEU A 1 198 ? -16.587 -5.058 9.677 1.00 88.00 198 LEU A N 1
ATOM 1474 C CA . LEU A 1 198 ? -17.790 -5.828 9.385 1.00 88.00 198 LEU A CA 1
ATOM 1475 C C . LEU A 1 198 ? -17.502 -7.335 9.374 1.00 88.00 198 LEU A C 1
ATOM 1477 O O . LEU A 1 198 ? -18.280 -8.102 9.931 1.00 88.00 198 LEU A O 1
ATOM 1481 N N . LYS A 1 199 ? -16.381 -7.757 8.771 1.00 89.62 199 LYS A N 1
ATOM 1482 C CA . LYS A 1 199 ? -15.982 -9.170 8.701 1.00 89.62 199 LYS A CA 1
ATOM 1483 C C . LYS A 1 199 ? -15.719 -9.773 10.083 1.00 89.62 199 LYS A C 1
ATOM 1485 O O . LYS A 1 199 ? -16.098 -10.913 10.324 1.00 89.62 199 LYS A O 1
ATOM 1490 N N . LEU A 1 200 ? -15.038 -9.030 10.951 1.00 92.19 200 LEU A N 1
ATOM 1491 C CA . LEU A 1 200 ? -14.592 -9.509 12.262 1.00 92.19 200 LEU A CA 1
ATOM 1492 C C . LEU A 1 200 ? -15.559 -9.162 13.402 1.00 92.19 200 LEU A C 1
ATOM 1494 O O . LEU A 1 200 ? -15.313 -9.531 14.548 1.00 92.19 200 LEU A O 1
ATOM 1498 N N . GLY A 1 201 ? -16.643 -8.437 13.113 1.00 90.19 201 GLY A N 1
ATOM 1499 C CA . GLY A 1 201 ? -17.656 -8.042 14.095 1.00 90.19 201 GLY A CA 1
ATOM 1500 C C . GLY A 1 201 ? -17.177 -7.032 15.146 1.00 90.19 201 GLY A C 1
ATOM 1501 O O . GLY A 1 201 ? -17.910 -6.755 16.095 1.00 90.19 201 GLY A O 1
ATOM 1502 N N . LYS A 1 202 ? -15.975 -6.465 14.990 1.00 91.38 202 LYS A N 1
ATOM 1503 C CA . LYS A 1 202 ? -15.343 -5.499 15.907 1.00 91.38 202 LYS A CA 1
ATOM 1504 C C . LYS A 1 202 ? -14.840 -4.297 15.119 1.00 91.38 202 LYS A C 1
ATOM 1506 O O . LYS A 1 202 ? -14.535 -4.436 13.945 1.00 91.38 202 LYS A O 1
ATOM 1511 N N . ALA A 1 203 ? -14.746 -3.122 15.734 1.00 89.31 203 ALA A N 1
ATOM 1512 C CA . ALA A 1 203 ? -14.163 -1.962 15.063 1.00 89.31 203 ALA A CA 1
ATOM 1513 C C . ALA A 1 203 ? -12.648 -2.156 14.901 1.00 89.31 203 ALA A C 1
ATOM 1515 O O . ALA A 1 203 ? -11.980 -2.503 15.867 1.00 89.31 203 ALA A O 1
ATOM 1516 N N . TYR A 1 204 ? -12.123 -1.924 13.698 1.00 93.69 204 TYR A N 1
ATOM 1517 C CA . TYR A 1 204 ? -10.699 -1.972 13.369 1.00 93.69 204 TYR A CA 1
ATOM 1518 C C . TYR A 1 204 ? -10.242 -0.655 12.745 1.00 93.69 204 TYR A C 1
ATOM 1520 O O . TYR A 1 204 ? -10.921 -0.071 11.898 1.00 93.69 204 TYR A O 1
ATOM 1528 N N . TYR A 1 205 ? -9.041 -0.232 13.121 1.00 93.44 205 TYR A N 1
ATOM 1529 C CA . TYR A 1 205 ? -8.404 1.004 12.689 1.00 93.44 205 TYR A CA 1
ATOM 1530 C C . TYR A 1 205 ? -7.113 0.693 11.950 1.00 93.44 205 TYR A C 1
ATOM 1532 O O . TYR A 1 205 ? -6.316 -0.136 12.391 1.00 93.44 205 TYR A O 1
ATOM 1540 N N . SER A 1 206 ? -6.871 1.374 10.834 1.00 93.56 206 SER A N 1
ATOM 1541 C CA . SER A 1 206 ? -5.662 1.150 10.046 1.00 93.56 206 SER A CA 1
ATOM 1542 C C . SER A 1 206 ? -4.458 1.784 10.718 1.00 93.56 206 SER A C 1
ATOM 1544 O O . SER A 1 206 ? -4.390 3.006 10.877 1.00 93.56 206 SER A O 1
ATOM 1546 N N . TRP A 1 207 ? -3.472 0.956 11.031 1.00 92.75 207 TRP A N 1
ATOM 1547 C CA . TRP A 1 207 ? -2.169 1.400 11.518 1.00 92.75 207 TRP A CA 1
ATOM 1548 C C . TRP A 1 207 ? -1.257 1.797 10.358 1.00 92.75 207 TRP A C 1
ATOM 1550 O O . TRP A 1 207 ? -0.430 2.695 10.477 1.00 92.75 207 TRP A O 1
ATOM 1560 N N . THR A 1 208 ? -1.489 1.208 9.186 1.00 92.56 208 THR A N 1
ATOM 1561 C CA . THR A 1 208 ? -0.764 1.512 7.948 1.00 92.56 208 THR A CA 1
ATOM 1562 C C . THR A 1 208 ? -1.727 2.018 6.889 1.00 92.56 208 THR A C 1
ATOM 1564 O O . THR A 1 208 ? -2.805 1.446 6.715 1.00 92.56 208 THR A O 1
ATOM 1567 N N . ARG A 1 209 ? -1.357 3.062 6.142 1.00 93.00 209 ARG A N 1
ATOM 1568 C CA . ARG A 1 209 ? -2.253 3.703 5.171 1.00 93.00 209 ARG A CA 1
ATOM 1569 C C . ARG A 1 209 ? -1.712 3.594 3.754 1.00 93.00 209 ARG A C 1
ATOM 1571 O O . ARG A 1 209 ? -0.754 4.265 3.393 1.00 93.00 209 ARG A O 1
ATOM 1578 N N . LEU A 1 210 ? -2.407 2.831 2.913 1.00 93.12 210 LEU A N 1
ATOM 1579 C CA . LEU A 1 210 ? -2.137 2.796 1.475 1.00 93.12 210 LEU A CA 1
ATOM 1580 C C . LEU A 1 210 ? -3.060 3.745 0.705 1.00 93.12 210 LEU A C 1
ATOM 1582 O O . LEU A 1 210 ? -4.271 3.791 0.954 1.00 93.12 210 LEU A O 1
ATOM 1586 N N . ASP A 1 211 ? -2.504 4.448 -0.282 1.00 91.81 211 ASP A N 1
ATOM 1587 C CA . ASP A 1 211 ? -3.259 5.290 -1.216 1.00 91.81 211 ASP A CA 1
ATOM 1588 C C . ASP A 1 211 ? -4.272 4.464 -2.022 1.00 91.81 211 ASP A C 1
ATOM 1590 O O . ASP A 1 211 ? -4.073 3.276 -2.252 1.00 91.81 211 ASP A O 1
ATOM 1594 N N . THR A 1 212 ? -5.367 5.071 -2.491 1.00 90.94 212 THR A N 1
ATOM 1595 C CA . THR A 1 212 ? -6.431 4.362 -3.239 1.00 90.94 212 THR A CA 1
ATOM 1596 C C . THR A 1 212 ? -5.917 3.635 -4.484 1.00 90.94 212 THR A C 1
ATOM 1598 O O . THR A 1 212 ? -6.436 2.582 -4.836 1.00 90.94 212 THR A O 1
ATOM 1601 N N . GLY A 1 213 ? -4.899 4.183 -5.153 1.00 89.94 213 GLY A N 1
ATOM 1602 C CA . GLY A 1 213 ? -4.276 3.550 -6.319 1.00 89.94 213 GLY A CA 1
ATOM 1603 C C . GLY A 1 213 ? -3.325 2.401 -5.972 1.00 89.94 213 GLY A C 1
ATOM 1604 O O . GLY A 1 213 ? -3.002 1.613 -6.849 1.00 89.94 213 GLY A O 1
ATOM 1605 N N . CYS A 1 214 ? -2.895 2.296 -4.716 1.00 93.00 214 CYS A N 1
ATOM 1606 C CA . CYS A 1 214 ? -1.940 1.302 -4.243 1.00 93.00 214 CYS A CA 1
ATOM 1607 C C . CYS A 1 214 ? -2.693 0.113 -3.630 1.00 93.00 214 CYS A C 1
ATOM 1609 O O . CYS A 1 214 ? -3.597 0.307 -2.810 1.00 93.00 214 CYS A O 1
ATOM 1611 N N . SER A 1 215 ? -2.335 -1.104 -4.031 1.00 94.25 215 SER A N 1
ATOM 1612 C CA . SER A 1 215 ? -2.790 -2.339 -3.374 1.00 94.25 215 SER A CA 1
ATOM 1613 C C . SER A 1 215 ? -1.770 -2.829 -2.352 1.00 94.25 215 SER A C 1
ATOM 1615 O O .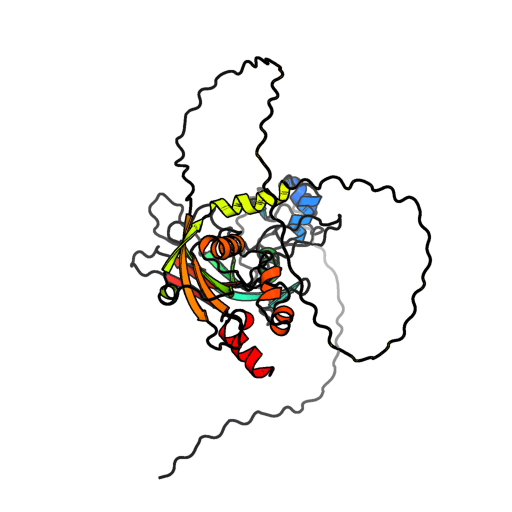 SER A 1 215 ? -0.715 -2.223 -2.190 1.00 94.25 215 SER A O 1
ATOM 1617 N N . GLY A 1 216 ? -2.066 -3.935 -1.680 1.00 95.38 216 GLY A N 1
ATOM 1618 C CA . GLY A 1 216 ? -1.082 -4.647 -0.879 1.00 95.38 216 GLY A CA 1
ATOM 1619 C C . GLY A 1 216 ? -1.518 -4.884 0.547 1.00 95.38 216 GLY A C 1
ATOM 1620 O O . GLY A 1 216 ? -2.674 -4.665 0.899 1.00 95.38 216 GLY A O 1
ATOM 1621 N N . VAL A 1 217 ? -0.580 -5.343 1.360 1.00 96.38 217 VAL A N 1
ATOM 1622 C CA . VAL A 1 217 ? -0.823 -5.646 2.769 1.00 96.38 217 VAL A CA 1
ATOM 1623 C C . VAL A 1 217 ? -0.915 -4.375 3.614 1.00 96.38 217 VAL A C 1
ATOM 1625 O O . VAL A 1 217 ? -0.145 -3.434 3.429 1.00 96.38 217 VAL A O 1
ATOM 1628 N N . CYS A 1 218 ? -1.875 -4.356 4.534 1.00 96.38 218 CYS A N 1
ATOM 1629 C CA . CYS A 1 218 ? -2.085 -3.308 5.528 1.00 96.38 218 CYS A CA 1
ATOM 1630 C C . CYS A 1 218 ? -2.234 -3.939 6.915 1.00 96.38 218 CYS A C 1
ATOM 1632 O O . CYS A 1 218 ? -2.893 -4.969 7.041 1.00 96.38 218 CYS A O 1
ATOM 1634 N N . MET A 1 219 ? -1.721 -3.279 7.950 1.00 96.06 219 MET A N 1
ATOM 1635 C CA . MET A 1 219 ? -1.985 -3.625 9.347 1.00 96.06 219 MET A CA 1
ATOM 1636 C C . MET A 1 219 ? -3.157 -2.808 9.895 1.00 96.06 219 MET A C 1
ATOM 1638 O O . MET A 1 219 ? -3.238 -1.589 9.691 1.00 96.06 219 MET A O 1
ATOM 1642 N N . LEU A 1 220 ? -4.048 -3.486 10.612 1.00 96.12 220 LEU A N 1
ATOM 1643 C CA . LEU A 1 220 ? -5.172 -2.913 11.337 1.00 96.12 220 LEU A CA 1
ATOM 1644 C C . LEU A 1 220 ? -5.185 -3.442 12.772 1.00 96.12 220 LEU A C 1
ATOM 1646 O O . LEU A 1 220 ? -4.767 -4.566 13.013 1.00 96.12 220 LEU A O 1
ATOM 1650 N N . SER A 1 221 ? -5.708 -2.672 13.716 1.00 95.44 221 SER A N 1
ATOM 1651 C CA . SER A 1 221 ? -5.866 -3.094 15.114 1.00 95.44 221 SER A CA 1
ATOM 1652 C C . SER A 1 221 ? -7.236 -2.663 15.635 1.00 95.44 221 SER A C 1
ATOM 1654 O O . SER A 1 221 ? -7.754 -1.647 15.160 1.00 95.44 221 SER A O 1
ATOM 1656 N N . PRO A 1 222 ? -7.849 -3.381 16.596 1.00 93.44 222 PRO A N 1
ATOM 1657 C CA . PRO A 1 222 ? -9.055 -2.899 17.260 1.00 93.44 222 PRO A CA 1
ATOM 1658 C C . PRO A 1 222 ? -8.801 -1.656 18.121 1.00 93.44 222 PRO A C 1
ATOM 1660 O O . PRO A 1 222 ? -9.743 -0.954 18.479 1.00 93.44 222 PRO A O 1
ATOM 1663 N N . THR A 1 223 ? -7.535 -1.352 18.412 1.00 91.00 223 THR A N 1
ATOM 1664 C CA . THR A 1 223 ? -7.123 -0.120 19.080 1.00 91.00 223 THR A CA 1
ATOM 1665 C C . THR A 1 223 ? -6.721 0.913 18.023 1.00 91.00 223 THR A C 1
ATOM 1667 O O . THR A 1 223 ? -5.989 0.575 17.084 1.00 91.00 223 THR A O 1
ATOM 1670 N N . PRO A 1 224 ? -7.177 2.176 18.119 1.00 89.69 224 PRO A N 1
ATOM 1671 C CA . PRO A 1 224 ? -6.730 3.217 17.202 1.00 89.69 224 PRO A CA 1
ATOM 1672 C C . PRO A 1 224 ? -5.202 3.352 17.248 1.00 89.69 224 PRO A C 1
ATOM 1674 O O . PRO A 1 224 ? -4.600 3.123 18.300 1.00 89.69 224 PRO A O 1
ATOM 1677 N N . PRO A 1 225 ? -4.552 3.696 16.120 1.00 86.44 225 PRO A N 1
ATOM 1678 C CA . PRO A 1 225 ? -3.121 3.933 16.137 1.00 86.44 225 PRO A CA 1
ATOM 1679 C C . PRO A 1 225 ? -2.815 5.074 17.116 1.00 86.44 225 PRO A C 1
ATOM 1681 O O . PRO A 1 225 ? -3.563 6.057 17.157 1.00 86.44 225 PRO A O 1
ATOM 1684 N N . PRO A 1 226 ? -1.729 4.960 17.889 1.00 82.94 226 PRO A N 1
ATOM 1685 C CA . PRO A 1 226 ? -1.299 6.019 18.793 1.00 82.94 226 PRO A CA 1
ATOM 1686 C C . PRO A 1 226 ? -1.060 7.317 18.001 1.00 82.94 226 PRO A C 1
ATOM 1688 O O . PRO A 1 226 ? -0.611 7.292 16.851 1.00 82.94 226 PRO A O 1
ATOM 1691 N N . SER A 1 227 ? -1.389 8.467 18.594 1.00 73.94 227 SER A N 1
ATOM 1692 C CA . SER A 1 227 ? -1.200 9.779 17.955 1.00 73.94 227 SER A CA 1
ATOM 1693 C C . SER A 1 227 ? 0.280 10.121 17.744 1.00 73.94 227 SER A C 1
ATOM 1695 O O . SER A 1 227 ? 0.625 10.824 16.793 1.00 73.94 227 SER A O 1
ATOM 1697 N N . SER A 1 228 ? 1.151 9.587 18.599 1.00 71.12 228 SER A N 1
ATOM 1698 C CA . SER A 1 228 ? 2.606 9.606 18.486 1.00 71.12 228 SER A CA 1
ATOM 1699 C C . SER A 1 228 ? 3.137 8.204 18.180 1.00 71.12 228 SER A C 1
ATOM 1701 O O . SER A 1 228 ? 2.472 7.201 18.427 1.00 71.12 228 SER A O 1
ATOM 1703 N N . ASN A 1 229 ? 4.349 8.106 17.629 1.00 70.19 229 ASN A N 1
ATOM 1704 C CA . ASN A 1 229 ? 5.014 6.808 17.511 1.00 70.19 229 ASN A CA 1
ATOM 1705 C C . ASN A 1 229 ? 5.133 6.203 18.917 1.00 70.19 229 ASN A C 1
ATOM 1707 O O . ASN A 1 229 ? 5.774 6.813 19.773 1.00 70.19 229 ASN A O 1
ATOM 1711 N N . LEU A 1 230 ? 4.513 5.040 19.153 1.00 75.25 230 LEU A N 1
ATOM 1712 C CA . LEU A 1 230 ? 4.676 4.314 20.412 1.00 75.25 230 LEU A CA 1
ATOM 1713 C C . LEU A 1 230 ? 6.175 4.062 20.614 1.00 75.25 230 LEU A C 1
ATOM 1715 O O . LEU A 1 230 ? 6.785 3.399 19.765 1.00 75.25 230 LEU A O 1
ATOM 1719 N N . PRO A 1 231 ? 6.790 4.608 21.678 1.00 74.62 231 PRO A N 1
ATOM 1720 C CA . PRO A 1 231 ? 8.202 4.392 21.927 1.00 74.62 231 PRO A CA 1
ATOM 1721 C C . PRO A 1 231 ? 8.435 2.890 22.062 1.00 74.62 231 PRO A C 1
ATOM 1723 O O . PRO A 1 231 ? 7.798 2.218 22.866 1.00 74.62 231 PRO A O 1
ATOM 1726 N N . GLY A 1 232 ? 9.310 2.365 21.211 1.00 82.88 232 GLY A N 1
ATOM 1727 C CA . GLY A 1 232 ? 9.656 0.951 21.190 1.00 82.88 232 GLY A CA 1
ATOM 1728 C C . GLY A 1 232 ? 9.023 0.117 20.079 1.00 82.88 232 GLY A C 1
ATOM 1729 O O . GLY A 1 232 ? 9.528 -0.967 19.807 1.00 82.88 232 GLY A O 1
ATOM 1730 N N . LEU A 1 233 ? 7.994 0.617 19.388 1.00 87.88 233 LEU A N 1
ATOM 1731 C CA . LEU A 1 233 ? 7.454 -0.044 18.197 1.00 87.88 233 LEU A CA 1
ATOM 1732 C C . LEU A 1 233 ? 8.031 0.585 16.930 1.00 87.88 233 LEU A C 1
ATOM 1734 O O . LEU A 1 233 ? 7.911 1.792 16.699 1.00 87.88 233 LEU A O 1
ATOM 1738 N N . ARG A 1 234 ? 8.641 -0.244 16.083 1.00 89.88 234 ARG A N 1
ATOM 1739 C CA . ARG A 1 234 ? 9.141 0.158 14.768 1.00 89.88 234 ARG A CA 1
ATOM 1740 C C . ARG A 1 234 ? 8.345 -0.547 13.686 1.00 89.88 234 ARG A C 1
ATOM 1742 O O . ARG A 1 234 ? 8.157 -1.757 13.709 1.00 89.88 234 ARG A O 1
ATOM 1749 N N . TRP A 1 235 ? 7.891 0.238 12.721 1.00 90.38 235 TRP A N 1
ATOM 1750 C CA . TRP A 1 235 ? 7.165 -0.251 11.557 1.00 90.38 235 TRP A CA 1
ATOM 1751 C C . TRP A 1 235 ? 8.128 -0.456 10.404 1.00 90.38 235 TRP A C 1
ATOM 1753 O O . TRP A 1 235 ? 9.073 0.317 10.225 1.00 90.38 235 TRP A O 1
ATOM 1763 N N . LYS A 1 236 ? 7.820 -1.430 9.561 1.00 94.56 236 LYS A N 1
ATOM 1764 C CA . LYS A 1 236 ? 8.556 -1.709 8.336 1.00 94.56 236 LYS A CA 1
ATOM 1765 C C . LYS A 1 236 ? 7.561 -1.991 7.227 1.00 94.56 236 LYS A C 1
ATOM 1767 O O . LYS A 1 236 ? 6.668 -2.816 7.374 1.00 94.56 236 LYS A O 1
ATOM 1772 N N . HIS A 1 237 ? 7.702 -1.289 6.115 1.00 95.62 237 HIS A N 1
ATOM 1773 C CA . HIS A 1 237 ? 6.908 -1.507 4.914 1.00 95.62 237 HIS A CA 1
ATOM 1774 C C . HIS A 1 237 ? 7.852 -1.682 3.749 1.00 95.62 237 HIS A C 1
ATOM 1776 O O . HIS A 1 237 ? 8.720 -0.829 3.549 1.00 95.62 237 HIS A O 1
ATOM 1782 N N . HIS A 1 238 ? 7.642 -2.712 2.932 1.00 97.25 238 HIS A N 1
ATOM 1783 C CA . HIS A 1 238 ? 8.247 -2.752 1.604 1.00 97.25 238 HIS A CA 1
ATOM 1784 C C . HIS A 1 238 ? 7.185 -2.456 0.556 1.00 97.25 238 HIS A C 1
ATOM 17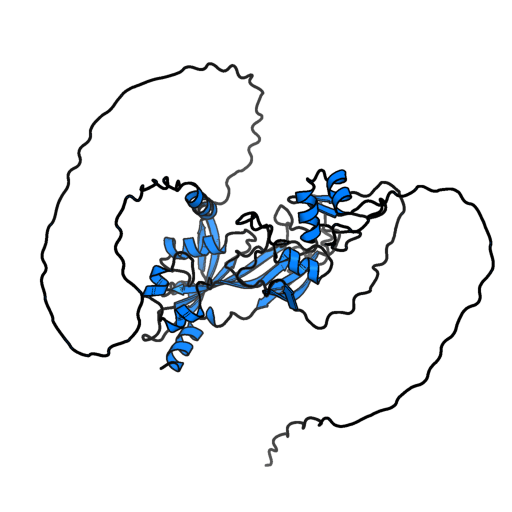86 O O . HIS A 1 238 ? 6.214 -3.199 0.397 1.00 97.25 238 HIS A O 1
ATOM 1792 N N . LEU A 1 239 ? 7.369 -1.344 -0.151 1.00 97.50 239 LEU A N 1
ATOM 1793 C CA . LEU A 1 239 ? 6.612 -0.996 -1.339 1.00 97.50 239 LEU A CA 1
ATOM 1794 C C . LEU A 1 239 ? 7.381 -1.460 -2.570 1.00 97.50 239 LEU A C 1
ATOM 1796 O O . LEU A 1 239 ? 8.510 -1.034 -2.796 1.00 97.50 239 LEU A O 1
ATOM 1800 N N . THR A 1 240 ? 6.757 -2.291 -3.391 1.00 97.69 240 THR A N 1
ATOM 1801 C CA . THR A 1 240 ? 7.293 -2.693 -4.689 1.00 97.69 240 THR A CA 1
ATOM 1802 C C . THR A 1 240 ? 6.529 -1.987 -5.794 1.00 97.69 240 THR A C 1
ATOM 1804 O O . THR A 1 240 ? 5.296 -1.923 -5.770 1.00 97.69 240 THR A O 1
ATOM 1807 N N . PHE A 1 241 ? 7.255 -1.444 -6.766 1.00 97.69 241 PHE A N 1
ATOM 1808 C CA . PHE A 1 241 ? 6.665 -0.775 -7.917 1.00 97.69 241 PHE A CA 1
ATOM 1809 C C . PHE A 1 241 ? 7.497 -0.955 -9.183 1.00 97.69 241 PHE A C 1
ATOM 1811 O O . PHE A 1 241 ? 8.701 -1.203 -9.136 1.00 97.69 241 PHE A O 1
ATOM 1818 N N . LEU A 1 242 ? 6.817 -0.827 -10.320 1.00 97.81 242 LEU A N 1
ATOM 1819 C CA . LEU A 1 242 ? 7.400 -0.922 -11.654 1.00 97.81 242 LEU A CA 1
ATOM 1820 C C . LEU A 1 242 ? 7.634 0.484 -12.214 1.00 97.81 242 LEU A C 1
ATOM 1822 O O . LEU A 1 242 ? 6.730 1.322 -12.151 1.00 97.81 242 LEU A O 1
ATOM 1826 N N . VAL A 1 243 ? 8.809 0.739 -12.786 1.00 97.81 243 VAL A N 1
ATOM 1827 C CA . VAL A 1 243 ? 9.138 2.009 -13.449 1.00 97.81 243 VAL A CA 1
ATOM 1828 C C . VAL A 1 243 ? 9.573 1.808 -14.896 1.00 97.81 243 VAL A C 1
ATOM 1830 O O . VAL A 1 243 ? 10.099 0.758 -15.259 1.00 97.81 243 VAL A O 1
ATOM 1833 N N . HIS A 1 244 ? 9.378 2.851 -15.700 1.00 97.12 244 HIS A N 1
ATOM 1834 C CA . HIS A 1 244 ? 9.987 3.005 -17.017 1.00 97.12 244 HIS A CA 1
ATOM 1835 C C . HIS A 1 244 ? 11.469 3.362 -16.892 1.00 97.12 244 HIS A C 1
ATOM 1837 O O . HIS A 1 244 ? 11.822 4.226 -16.084 1.00 97.12 244 HIS A O 1
ATOM 1843 N N . GLY A 1 245 ? 12.299 2.771 -17.750 1.00 96.38 245 GLY A N 1
ATOM 1844 C CA . GLY A 1 245 ? 13.739 3.013 -17.816 1.00 96.38 245 GLY A CA 1
ATOM 1845 C C . GLY A 1 245 ? 14.567 2.083 -16.925 1.00 96.38 245 GLY A C 1
ATOM 1846 O O . GLY A 1 245 ? 14.037 1.215 -16.224 1.00 96.38 245 GLY A O 1
ATOM 1847 N N . ARG A 1 246 ? 15.892 2.260 -16.986 1.00 97.88 246 ARG A N 1
ATOM 1848 C CA . ARG A 1 246 ? 16.855 1.547 -16.135 1.00 97.88 246 ARG A CA 1
ATOM 1849 C C . ARG A 1 246 ? 17.085 2.330 -14.855 1.00 97.88 246 ARG A C 1
ATOM 1851 O O . ARG A 1 246 ? 17.446 3.505 -14.907 1.00 97.88 246 ARG A O 1
ATOM 1858 N N . ALA A 1 247 ? 16.873 1.682 -13.717 1.00 98.00 247 ALA A N 1
ATOM 1859 C CA . ALA A 1 247 ? 17.284 2.248 -12.444 1.00 98.00 247 ALA A CA 1
ATOM 1860 C C . ALA A 1 247 ? 18.824 2.294 -12.345 1.00 98.00 247 ALA A C 1
ATOM 1862 O O . ALA A 1 247 ? 19.495 1.467 -12.963 1.00 98.00 247 ALA A O 1
ATOM 1863 N N . PRO A 1 248 ? 19.399 3.227 -11.567 1.00 98.06 248 PRO A N 1
ATOM 1864 C CA . PRO A 1 248 ? 20.839 3.268 -11.327 1.00 98.06 248 PRO A CA 1
ATOM 1865 C C . PRO A 1 248 ? 21.389 1.939 -10.786 1.00 98.06 248 PRO A C 1
ATOM 1867 O O . PRO A 1 248 ? 20.817 1.356 -9.864 1.00 98.06 248 PRO A O 1
ATOM 1870 N N . ASP A 1 249 ? 22.529 1.474 -11.305 1.00 97.81 249 ASP A N 1
ATOM 1871 C CA . ASP A 1 249 ? 23.097 0.170 -10.922 1.00 97.81 249 ASP A CA 1
ATOM 1872 C C . ASP A 1 249 ? 23.479 0.082 -9.440 1.00 97.81 249 ASP A C 1
ATOM 1874 O O . ASP A 1 249 ? 23.370 -0.983 -8.825 1.00 97.81 249 ASP A O 1
ATOM 1878 N N . ASN A 1 250 ? 23.854 1.206 -8.822 1.00 97.62 250 ASN A N 1
ATOM 1879 C CA . ASN A 1 250 ? 24.137 1.255 -7.389 1.00 97.62 250 ASN A CA 1
ATOM 1880 C C . ASN A 1 250 ? 22.902 0.927 -6.527 1.00 97.62 250 ASN A C 1
ATOM 1882 O O . ASN A 1 250 ? 23.054 0.573 -5.359 1.00 97.62 250 ASN A O 1
ATOM 1886 N N . TRP A 1 251 ? 21.683 0.959 -7.080 1.00 98.12 251 TRP A N 1
ATOM 1887 C CA . TRP A 1 251 ? 20.476 0.545 -6.360 1.00 98.12 251 TRP A CA 1
ATOM 1888 C C . TRP A 1 251 ? 20.374 -0.974 -6.202 1.00 98.12 251 TRP A C 1
ATOM 1890 O O . TRP A 1 251 ? 19.608 -1.431 -5.359 1.00 98.12 251 TRP A O 1
ATOM 1900 N N . ARG A 1 252 ? 21.131 -1.793 -6.944 1.00 97.94 252 ARG A N 1
ATOM 1901 C CA . ARG A 1 252 ? 21.098 -3.264 -6.780 1.00 97.94 252 ARG A CA 1
ATOM 1902 C C . ARG A 1 252 ? 21.532 -3.710 -5.387 1.00 97.94 252 ARG A C 1
ATOM 1904 O O . ARG A 1 252 ? 20.983 -4.666 -4.842 1.00 97.94 252 ARG A O 1
ATOM 1911 N N . GLN A 1 253 ? 22.496 -3.002 -4.803 1.00 97.50 253 GLN A N 1
ATOM 1912 C CA . GLN A 1 253 ? 23.005 -3.279 -3.457 1.00 97.50 253 GLN A CA 1
ATOM 1913 C C . GLN A 1 253 ? 22.095 -2.708 -2.360 1.00 97.50 253 GLN A C 1
ATOM 1915 O O . GLN A 1 253 ? 22.195 -3.117 -1.208 1.00 97.50 253 GLN A O 1
ATOM 1920 N N . GLY A 1 254 ? 21.152 -1.840 -2.731 1.00 97.62 254 GLY A N 1
ATOM 1921 C CA . GLY A 1 254 ? 20.413 -1.015 -1.791 1.00 97.62 254 GLY A CA 1
ATOM 1922 C C . GLY A 1 254 ? 21.109 0.328 -1.583 1.00 97.62 254 GLY A C 1
ATOM 1923 O O . GLY A 1 254 ? 22.327 0.400 -1.446 1.00 97.62 254 GLY A O 1
ATOM 1924 N N . THR A 1 255 ? 20.347 1.415 -1.588 1.00 97.75 255 THR A N 1
ATOM 1925 C CA . THR A 1 255 ? 20.861 2.749 -1.266 1.00 97.75 255 THR A CA 1
ATOM 1926 C C . THR A 1 255 ? 19.830 3.541 -0.477 1.00 97.75 255 THR A C 1
ATOM 1928 O O . THR A 1 255 ? 18.647 3.202 -0.472 1.00 97.75 255 THR A O 1
ATOM 1931 N N . ILE A 1 256 ? 20.265 4.584 0.223 1.00 97.75 256 ILE A N 1
ATOM 1932 C CA . ILE A 1 256 ? 19.366 5.477 0.952 1.00 97.75 256 ILE A CA 1
ATOM 1933 C C . ILE A 1 256 ? 19.115 6.701 0.082 1.00 97.75 256 ILE A C 1
ATOM 1935 O O . ILE A 1 256 ? 20.058 7.342 -0.375 1.00 97.75 256 ILE A O 1
ATOM 1939 N N . ILE A 1 257 ? 17.844 7.032 -0.127 1.00 96.69 257 ILE A N 1
ATOM 1940 C CA . ILE A 1 257 ? 17.432 8.244 -0.836 1.00 96.69 257 ILE A CA 1
ATOM 1941 C C . ILE A 1 257 ? 16.567 9.127 0.056 1.00 96.69 257 ILE A C 1
ATOM 1943 O O . ILE A 1 257 ? 15.853 8.645 0.937 1.00 96.69 257 ILE A O 1
ATOM 1947 N N . ASP A 1 258 ? 16.597 10.425 -0.220 1.00 94.88 258 ASP A N 1
ATOM 1948 C CA . ASP A 1 258 ? 15.747 11.417 0.424 1.00 94.88 258 ASP A CA 1
ATOM 1949 C C . ASP A 1 258 ? 14.462 11.645 -0.388 1.00 94.88 258 ASP A C 1
ATOM 1951 O O . ASP A 1 258 ? 14.492 12.093 -1.537 1.00 94.88 258 ASP A O 1
ATOM 1955 N N . LEU A 1 259 ? 13.308 11.368 0.222 1.00 93.25 259 LEU A N 1
ATOM 1956 C CA . LEU A 1 259 ? 11.995 11.727 -0.308 1.00 93.25 259 LEU A CA 1
ATOM 1957 C C . LEU A 1 259 ? 11.530 13.060 0.293 1.00 93.25 259 LEU A C 1
ATOM 1959 O O . LEU A 1 259 ? 11.275 13.139 1.494 1.00 93.25 259 LEU A O 1
ATOM 1963 N N . PRO A 1 260 ? 11.365 14.121 -0.504 1.00 90.50 260 PRO A N 1
ATOM 1964 C CA . PRO A 1 260 ? 11.006 15.433 0.019 1.00 90.50 260 PRO A CA 1
ATOM 1965 C C . PRO A 1 260 ? 9.520 15.512 0.428 1.00 90.50 260 PRO A C 1
ATOM 1967 O O . PRO A 1 260 ? 8.622 15.637 -0.406 1.00 90.50 260 PRO A O 1
ATOM 1970 N N . ILE A 1 261 ? 9.244 15.476 1.737 1.00 86.19 261 ILE A N 1
ATOM 1971 C CA . ILE A 1 261 ? 7.882 15.371 2.307 1.00 86.19 261 ILE A CA 1
ATOM 1972 C C . ILE A 1 261 ? 7.019 16.602 1.971 1.00 86.19 261 ILE A C 1
ATOM 1974 O O . ILE A 1 261 ? 5.809 16.496 1.755 1.00 86.19 261 ILE A O 1
ATOM 1978 N N . HIS A 1 262 ? 7.637 17.779 1.857 1.00 81.75 262 HIS A N 1
ATOM 1979 C CA . HIS A 1 262 ? 6.941 19.043 1.603 1.00 81.75 262 HIS A CA 1
ATOM 1980 C C . HIS A 1 262 ? 6.179 19.079 0.261 1.00 81.75 262 HIS A C 1
ATOM 1982 O O . HIS A 1 262 ? 5.218 19.844 0.108 1.00 81.75 262 HIS A O 1
ATOM 1988 N N . TYR A 1 263 ? 6.524 18.218 -0.704 1.00 73.19 263 TYR A N 1
ATOM 1989 C CA . TYR A 1 263 ? 5.798 18.142 -1.977 1.00 73.19 263 TYR A CA 1
ATOM 1990 C C . TYR A 1 263 ? 4.422 17.489 -1.868 1.00 73.19 263 TYR A C 1
ATOM 1992 O O . TYR A 1 263 ? 3.548 17.800 -2.685 1.00 73.19 263 TYR A O 1
ATOM 2000 N N . VAL A 1 264 ? 4.176 16.665 -0.840 1.00 68.56 264 VAL A N 1
ATOM 2001 C CA . VAL A 1 264 ? 2.858 16.039 -0.625 1.00 68.56 264 VAL A CA 1
ATOM 2002 C C . VAL A 1 264 ? 1.769 17.109 -0.493 1.00 68.56 264 VAL A C 1
ATOM 2004 O O . VAL A 1 264 ? 0.682 16.981 -1.062 1.00 68.56 264 VAL A O 1
ATOM 2007 N N . GLN A 1 265 ? 2.078 18.221 0.181 1.00 62.47 265 GLN A N 1
ATOM 2008 C CA . GLN A 1 265 ? 1.132 19.318 0.384 1.00 62.47 265 GLN A CA 1
ATOM 2009 C C . GLN A 1 265 ? 0.920 20.162 -0.881 1.00 62.47 265 GLN A C 1
ATOM 2011 O O . GLN A 1 265 ? -0.221 20.493 -1.222 1.00 62.47 265 GLN A O 1
ATOM 2016 N N . ARG A 1 266 ? 1.997 20.498 -1.606 1.00 61.75 266 ARG A N 1
ATOM 2017 C CA . ARG A 1 266 ? 1.922 21.345 -2.814 1.00 61.75 266 ARG A CA 1
ATOM 2018 C C . ARG A 1 266 ? 1.165 20.664 -3.949 1.00 61.75 266 ARG A C 1
ATOM 2020 O O . ARG A 1 266 ? 0.346 21.306 -4.609 1.00 61.75 266 ARG A O 1
ATOM 2027 N N . TRP A 1 267 ? 1.367 19.358 -4.124 1.00 59.62 267 TRP A N 1
ATOM 2028 C CA . TRP A 1 267 ? 0.679 18.597 -5.165 1.00 59.62 267 TRP A CA 1
ATOM 2029 C C . TRP A 1 267 ? -0.843 18.573 -4.957 1.00 59.62 267 TRP A C 1
ATOM 2031 O O . TRP A 1 267 ? -1.618 18.641 -5.913 1.00 59.62 267 TRP A O 1
ATOM 2041 N N . SER A 1 268 ? -1.285 18.516 -3.698 1.00 60.50 268 SER A N 1
ATOM 2042 C CA . SER A 1 268 ? -2.707 18.571 -3.347 1.00 60.50 268 SER A CA 1
ATOM 2043 C C . SER A 1 268 ? -3.314 19.960 -3.599 1.00 60.50 268 SER A C 1
ATOM 2045 O O . SER A 1 268 ? -4.418 20.062 -4.136 1.00 60.50 268 SER A O 1
ATOM 2047 N N . LYS A 1 269 ? -2.580 21.037 -3.275 1.00 59.12 269 LYS A N 1
ATOM 2048 C CA . LYS A 1 269 ? -3.069 22.425 -3.380 1.00 59.12 269 LYS A CA 1
ATOM 2049 C C . LYS A 1 269 ? -3.204 22.932 -4.820 1.00 59.12 269 LYS A C 1
ATOM 2051 O O . LYS A 1 269 ? -4.194 23.602 -5.104 1.00 59.12 269 LYS A O 1
ATOM 2056 N N . ARG A 1 270 ? -2.304 22.563 -5.747 1.00 58.16 270 ARG A N 1
ATOM 2057 C CA . ARG A 1 270 ? -2.384 23.009 -7.161 1.00 58.16 270 ARG A CA 1
ATOM 2058 C C . ARG A 1 270 ? -3.728 22.659 -7.821 1.00 58.16 270 ARG A C 1
ATOM 2060 O O . ARG A 1 270 ? -4.215 23.410 -8.649 1.00 58.16 270 ARG A O 1
ATOM 2067 N N . ARG A 1 271 ? -4.387 21.581 -7.373 1.00 54.56 271 ARG A N 1
ATOM 2068 C CA . ARG A 1 271 ? -5.721 21.166 -7.847 1.00 54.56 271 ARG A CA 1
ATOM 2069 C C . ARG A 1 271 ? -6.875 22.091 -7.464 1.00 54.56 271 ARG A C 1
ATOM 2071 O O . ARG A 1 271 ? -7.936 21.973 -8.059 1.00 54.56 271 ARG A O 1
ATOM 2078 N N . ARG A 1 272 ? -6.720 22.926 -6.435 1.00 55.16 272 ARG A N 1
ATOM 2079 C CA . ARG A 1 272 ? -7.778 23.852 -5.994 1.00 55.16 272 ARG A CA 1
ATOM 2080 C C . ARG A 1 272 ? -7.620 25.250 -6.581 1.00 55.16 272 ARG A C 1
ATOM 2082 O O . ARG A 1 272 ? -8.559 26.026 -6.505 1.00 55.16 272 ARG A O 1
ATOM 2089 N N . ALA A 1 273 ? -6.435 25.555 -7.103 1.00 57.75 273 ALA A N 1
ATOM 2090 C CA . ALA A 1 273 ? -6.061 26.894 -7.528 1.00 57.75 273 ALA A CA 1
ATOM 2091 C C . ALA A 1 273 ? -6.154 27.108 -9.040 1.00 57.75 273 ALA A C 1
ATOM 2093 O O . ALA A 1 273 ? -6.013 28.246 -9.454 1.00 57.75 273 ALA A O 1
ATOM 2094 N N . GLU A 1 274 ? -6.389 26.072 -9.857 1.00 49.59 274 GLU A N 1
ATOM 2095 C CA . GLU A 1 274 ? -6.878 26.296 -11.220 1.00 49.59 274 GLU A CA 1
ATOM 2096 C C . GLU A 1 274 ? -8.337 26.732 -11.091 1.00 49.59 274 GLU A C 1
ATOM 2098 O O . GLU A 1 274 ? -9.190 25.893 -10.770 1.00 49.59 274 GLU A O 1
ATOM 2103 N N . PRO A 1 275 ? -8.646 28.031 -11.271 1.00 50.81 275 PRO A N 1
ATOM 2104 C CA . PRO A 1 275 ? -10.025 28.445 -11.370 1.00 50.81 275 PRO A CA 1
ATOM 2105 C C . PRO A 1 275 ? -10.559 27.670 -12.566 1.00 50.81 275 PRO A C 1
ATOM 2107 O O . PRO A 1 275 ? -9.930 27.649 -13.626 1.00 50.81 275 PRO A O 1
ATOM 2110 N N . THR A 1 276 ? -11.701 27.009 -12.409 1.00 55.66 276 THR A N 1
ATOM 2111 C CA . THR A 1 276 ? -12.536 26.704 -13.563 1.00 55.66 276 THR A CA 1
ATOM 2112 C C . THR A 1 276 ? -12.827 28.052 -14.198 1.00 55.66 276 THR A C 1
ATOM 2114 O O . THR A 1 276 ? -13.754 28.736 -13.759 1.00 55.66 276 THR A O 1
ATOM 2117 N N . SER A 1 277 ? -11.972 28.476 -15.135 1.00 51.81 277 SER A N 1
ATOM 2118 C CA . SER A 1 277 ? -12.231 29.630 -15.969 1.00 51.81 277 SER A CA 1
ATOM 2119 C C . SER A 1 277 ? -13.641 29.408 -16.469 1.00 51.81 277 SER A C 1
ATOM 2121 O O . SER A 1 277 ? -14.003 28.313 -16.920 1.00 51.81 277 SER A O 1
ATOM 2123 N N . SER A 1 278 ? -14.466 30.398 -16.154 1.00 51.78 278 SER A N 1
ATOM 2124 C CA . SER A 1 278 ? -15.855 30.505 -16.540 1.00 51.78 278 SER A CA 1
ATOM 2125 C C . SER A 1 278 ? -16.066 29.759 -17.845 1.00 51.78 278 SER A C 1
ATOM 2127 O O . SER A 1 278 ? -15.420 30.072 -18.844 1.00 51.78 278 SER A O 1
ATOM 2129 N N . LYS A 1 279 ? -16.962 28.764 -17.825 1.00 50.84 279 LYS A N 1
ATOM 2130 C CA . LYS A 1 279 ? -17.702 28.390 -19.025 1.00 50.84 279 LYS A CA 1
ATOM 2131 C C . LYS A 1 279 ? -18.329 29.682 -19.529 1.00 50.84 279 LYS A C 1
ATOM 2133 O O . LYS A 1 279 ? -19.420 30.057 -19.110 1.00 50.84 279 LYS A O 1
ATOM 2138 N N . GLU A 1 280 ? -17.575 30.380 -20.358 1.00 51.16 280 GLU A N 1
ATOM 2139 C CA . GLU A 1 280 ? -18.054 31.379 -21.273 1.00 51.16 280 GLU A CA 1
ATOM 2140 C C . GLU A 1 280 ? -19.138 30.648 -22.055 1.00 51.16 280 GLU A C 1
ATOM 2142 O O . GLU A 1 280 ? -18.882 29.670 -22.767 1.00 51.16 280 GLU A O 1
ATOM 2147 N N . LYS A 1 281 ? -20.390 31.006 -21.760 1.00 48.59 281 LYS A N 1
ATOM 2148 C CA . LYS A 1 281 ? -21.529 30.619 -22.573 1.00 48.59 281 LYS A CA 1
ATOM 2149 C C . LYS A 1 281 ? -21.222 31.152 -23.968 1.00 48.59 281 LYS A C 1
ATOM 2151 O O . LYS A 1 281 ? -21.440 32.323 -24.240 1.00 48.59 281 LYS A O 1
ATOM 2156 N N . ARG A 1 282 ? -20.679 30.303 -24.842 1.00 46.22 282 ARG A N 1
ATOM 2157 C CA . ARG A 1 282 ? -20.828 30.511 -26.277 1.00 46.22 282 ARG A CA 1
ATOM 2158 C C . ARG A 1 282 ? -22.300 30.303 -26.572 1.00 46.22 282 ARG A C 1
ATOM 2160 O O . ARG A 1 282 ? -22.767 29.165 -26.657 1.00 46.22 282 ARG A O 1
ATOM 2167 N N . ASP A 1 283 ? -23.012 31.416 -26.661 1.00 47.88 283 ASP A N 1
ATOM 2168 C CA . ASP A 1 283 ? -24.315 31.472 -27.293 1.00 47.88 283 ASP A CA 1
ATOM 2169 C C . ASP A 1 283 ? -24.184 30.822 -28.671 1.00 47.88 283 ASP A C 1
ATOM 2171 O O . ASP A 1 283 ? -23.405 31.236 -29.529 1.00 47.88 283 ASP A O 1
ATOM 2175 N N . THR A 1 284 ? -24.870 29.694 -28.818 1.00 43.44 284 THR A N 1
ATOM 2176 C CA . THR A 1 284 ? -24.926 28.938 -30.060 1.00 43.44 284 THR A CA 1
ATOM 2177 C C . THR A 1 284 ? -26.104 29.507 -30.836 1.00 43.44 284 THR A C 1
ATOM 2179 O O . THR A 1 284 ? -27.242 29.104 -30.610 1.00 43.44 284 THR A O 1
ATOM 2182 N N . ALA A 1 285 ? -25.837 30.486 -31.695 1.00 46.97 285 ALA A N 1
ATOM 2183 C CA . ALA A 1 285 ? -26.748 30.853 -32.768 1.00 46.97 285 ALA A CA 1
ATOM 2184 C C . ALA A 1 285 ? -26.390 30.017 -34.005 1.00 46.97 285 ALA A C 1
ATOM 2186 O O . ALA A 1 285 ? -25.254 30.040 -34.467 1.00 46.97 285 ALA A O 1
ATOM 2187 N N . GLU A 1 286 ? -27.377 29.243 -34.451 1.00 46.50 286 GLU A N 1
ATOM 2188 C CA . GLU A 1 286 ? -27.645 28.850 -35.838 1.00 46.50 286 GLU A CA 1
ATOM 2189 C C . GLU A 1 286 ? -26.475 28.363 -36.708 1.00 46.50 286 GLU A C 1
ATOM 2191 O O . GLU A 1 286 ? -25.731 29.133 -37.305 1.00 46.50 286 GLU A O 1
ATOM 2196 N N . SER A 1 287 ? -26.452 27.054 -36.962 1.00 41.59 287 SER A N 1
ATOM 2197 C CA . SER A 1 287 ? -26.515 26.604 -38.354 1.00 41.59 287 SER A CA 1
ATOM 2198 C C . SER A 1 287 ? -27.060 25.182 -38.406 1.00 41.59 287 SER A C 1
ATOM 2200 O O . SER A 1 287 ? -26.418 24.216 -37.990 1.00 41.59 287 SER A O 1
ATOM 2202 N N . GLU A 1 288 ? -28.293 25.081 -38.886 1.00 47.72 288 GLU A N 1
ATOM 2203 C CA . GLU A 1 288 ? -28.867 23.849 -39.394 1.00 47.72 288 GLU A CA 1
ATOM 2204 C C . GLU A 1 288 ? -28.007 23.341 -40.556 1.00 47.72 288 GLU A C 1
ATOM 2206 O O . GLU A 1 288 ? -27.920 23.973 -41.605 1.00 47.72 288 GLU A O 1
ATOM 2211 N N . SER A 1 289 ? -27.432 22.151 -40.419 1.00 40.41 289 SER A N 1
ATOM 2212 C CA . SER A 1 289 ? -27.245 21.300 -41.586 1.00 40.41 289 SER A CA 1
ATOM 2213 C C . SER A 1 289 ? -27.353 19.839 -41.192 1.00 40.41 289 SER A C 1
ATOM 2215 O O . SER A 1 289 ? -26.543 19.279 -40.452 1.00 40.41 289 SER A O 1
ATOM 2217 N N . ARG A 1 290 ? -28.435 19.249 -41.695 1.00 41.94 290 ARG A N 1
ATOM 2218 C CA . ARG A 1 290 ? -28.674 17.818 -41.828 1.00 41.94 290 ARG A CA 1
ATOM 2219 C C . ARG A 1 290 ? -27.419 17.112 -42.345 1.00 41.94 290 ARG A C 1
ATOM 2221 O O . ARG A 1 290 ? -26.968 17.423 -43.439 1.00 41.94 290 ARG A O 1
ATOM 2228 N N . MET A 1 291 ? -27.013 16.027 -41.695 1.00 33.28 291 MET A N 1
ATOM 2229 C CA . MET A 1 291 ? -26.748 14.808 -42.456 1.00 33.28 291 MET A CA 1
ATOM 2230 C C . MET A 1 291 ? -26.889 13.565 -41.586 1.00 33.28 291 MET A C 1
ATOM 2232 O O . MET A 1 291 ? -26.347 13.444 -40.492 1.00 33.28 291 MET A O 1
ATOM 2236 N N . THR A 1 292 ? -27.722 12.681 -42.108 1.00 36.44 292 THR A N 1
ATOM 2237 C CA . THR A 1 292 ? -28.141 11.387 -41.602 1.00 36.44 292 THR A CA 1
ATOM 2238 C C . THR A 1 292 ? -26.985 10.402 -41.513 1.00 36.44 292 THR A C 1
ATOM 2240 O O . THR A 1 292 ? -26.126 10.337 -42.389 1.00 36.44 292 THR A O 1
ATOM 2243 N N . CYS A 1 293 ? -27.050 9.572 -40.481 1.00 37.69 293 CYS A N 1
ATOM 2244 C CA . CYS A 1 293 ? -26.455 8.249 -40.435 1.00 37.69 293 CYS A CA 1
ATOM 2245 C C . CYS A 1 293 ? -26.780 7.449 -41.708 1.00 37.69 293 CYS A C 1
ATOM 2247 O O . CYS A 1 293 ? -27.944 7.346 -42.088 1.00 37.69 293 CYS A O 1
ATOM 2249 N N . ASN A 1 294 ? -25.756 6.860 -42.328 1.00 33.44 294 ASN A N 1
ATOM 2250 C CA . ASN A 1 294 ? -25.824 5.481 -42.790 1.00 33.44 294 ASN A CA 1
ATOM 2251 C C . ASN A 1 294 ? -24.443 4.879 -43.052 1.00 33.44 294 ASN A C 1
ATOM 2253 O O . ASN A 1 294 ? -23.461 5.551 -43.352 1.00 33.44 294 ASN A O 1
ATOM 2257 N N . ASP A 1 295 ? -24.487 3.576 -42.849 1.00 34.66 295 ASP A N 1
ATOM 2258 C CA . ASP A 1 295 ? -23.508 2.511 -42.887 1.00 34.66 295 ASP A CA 1
ATOM 2259 C C . ASP A 1 295 ? -22.902 2.259 -44.285 1.00 34.66 295 ASP A C 1
ATOM 2261 O O . ASP A 1 295 ? -23.323 2.851 -45.280 1.00 34.66 295 ASP A O 1
ATOM 2265 N N . VAL A 1 296 ? -22.031 1.246 -44.337 1.00 35.66 296 VAL A N 1
ATOM 2266 C CA . VAL A 1 296 ? -21.467 0.530 -45.502 1.00 35.66 296 VAL A CA 1
ATOM 2267 C C . VAL A 1 296 ? -20.030 0.915 -45.872 1.00 35.66 296 VAL A C 1
ATOM 2269 O O . VAL A 1 296 ? -19.689 2.046 -46.203 1.00 35.66 296 VAL A O 1
ATOM 2272 N N . GLY A 1 297 ? -19.174 -0.106 -45.785 1.00 33.38 297 GLY A N 1
ATOM 2273 C CA . GLY A 1 297 ? -17.731 -0.018 -45.902 1.00 33.38 297 GLY A CA 1
ATOM 2274 C C . GLY A 1 297 ? -17.159 0.126 -47.307 1.00 33.38 297 GLY A C 1
ATOM 2275 O O . GLY A 1 297 ? -17.846 0.261 -48.313 1.00 33.38 297 GLY A O 1
ATOM 2276 N N . GLY A 1 298 ? -15.835 0.045 -47.347 1.00 30.16 298 GLY A N 1
ATOM 2277 C CA . GLY A 1 298 ? -15.066 0.036 -48.576 1.00 30.16 298 GLY A CA 1
ATOM 2278 C C . GLY A 1 298 ? -13.596 -0.201 -48.278 1.00 30.16 298 GLY A C 1
ATOM 2279 O O . GLY A 1 298 ? -12.896 0.693 -47.817 1.00 30.16 298 GLY A O 1
ATOM 2280 N N . MET A 1 299 ? -13.132 -1.418 -48.567 1.00 37.84 299 MET A N 1
ATOM 2281 C CA . MET A 1 299 ? -11.739 -1.665 -48.933 1.00 37.84 299 MET A CA 1
ATOM 2282 C C . MET A 1 299 ? -11.316 -0.651 -50.001 1.00 37.84 299 MET A C 1
ATOM 2284 O O . MET A 1 299 ? -12.034 -0.498 -50.990 1.00 37.84 299 MET A O 1
ATOM 2288 N N . ARG A 1 300 ? -10.116 -0.077 -49.875 1.00 36.19 300 ARG A N 1
ATOM 2289 C CA . ARG A 1 300 ? -9.141 -0.034 -50.973 1.00 36.19 300 ARG A CA 1
ATOM 2290 C C . ARG A 1 300 ? -7.747 0.366 -50.498 1.00 36.19 300 ARG A C 1
ATOM 2292 O O . ARG A 1 300 ? -7.555 1.104 -49.542 1.00 36.19 300 ARG A O 1
ATOM 2299 N N . HIS A 1 301 ? -6.825 -0.255 -51.213 1.00 38.09 301 HIS A N 1
ATOM 2300 C CA . HIS A 1 301 ? -5.377 -0.178 -51.219 1.00 38.09 301 HIS A CA 1
ATOM 2301 C C . HIS A 1 301 ? -4.859 1.108 -51.886 1.00 38.09 301 HIS A C 1
ATOM 2303 O O . HIS A 1 301 ? -5.650 1.857 -52.459 1.00 38.09 301 HIS A O 1
ATOM 2309 N N . CYS A 1 302 ? -3.521 1.206 -51.915 1.00 33.62 302 CYS A N 1
ATOM 2310 C CA . CYS A 1 302 ? -2.659 2.177 -52.609 1.00 33.62 302 CYS A CA 1
ATOM 2311 C C . CYS A 1 302 ? -2.498 3.533 -51.903 1.00 33.62 302 CYS A C 1
ATOM 2313 O O . CYS A 1 302 ? -3.453 4.060 -51.355 1.00 33.62 302 CYS A O 1
ATOM 2315 N N . GLN A 1 303 ? -1.358 4.216 -51.937 1.00 32.47 303 GLN A N 1
ATOM 2316 C CA . GLN A 1 303 ? 0.064 3.918 -52.158 1.00 32.47 303 GLN A CA 1
ATOM 2317 C C . GLN A 1 303 ? 0.790 5.247 -51.852 1.00 32.47 303 GLN A C 1
ATOM 2319 O O . GLN A 1 303 ? 0.187 6.311 -51.978 1.00 32.47 303 GLN A O 1
ATOM 2324 N N . ASP A 1 304 ? 2.048 5.155 -51.428 1.00 35.41 304 ASP A N 1
ATOM 2325 C CA . ASP A 1 304 ? 3.163 6.090 -51.641 1.00 35.41 304 ASP A CA 1
ATOM 2326 C C . ASP A 1 304 ? 2.864 7.492 -52.204 1.00 35.41 304 ASP A C 1
ATOM 2328 O O . ASP A 1 304 ? 2.492 7.652 -53.364 1.00 35.41 304 ASP A O 1
ATOM 2332 N N . ALA A 1 305 ? 3.213 8.518 -51.425 1.00 35.41 305 ALA A N 1
ATOM 2333 C CA . ALA A 1 305 ? 3.846 9.721 -51.959 1.00 35.41 305 ALA A CA 1
ATOM 2334 C C . ALA A 1 305 ? 4.648 10.420 -50.854 1.00 35.41 305 ALA A C 1
ATOM 2336 O O . ALA A 1 305 ? 4.113 11.041 -49.936 1.00 35.41 305 ALA A O 1
ATOM 2337 N N . SER A 1 306 ? 5.962 10.290 -50.976 1.00 39.03 306 SER A N 1
ATOM 2338 C CA . SER A 1 306 ? 6.974 11.221 -50.495 1.00 39.03 306 SER A CA 1
ATOM 2339 C C . SER A 1 306 ? 6.628 12.671 -50.843 1.00 39.03 306 SER A C 1
ATOM 2341 O O . SER A 1 306 ? 6.282 12.952 -51.989 1.00 39.03 306 SER A O 1
ATOM 2343 N N . ASN A 1 307 ? 6.822 13.595 -49.901 1.00 36.44 307 ASN A N 1
ATOM 2344 C CA . ASN A 1 307 ? 7.303 14.924 -50.260 1.00 36.44 307 ASN A CA 1
ATOM 2345 C C . ASN A 1 307 ? 8.028 15.592 -49.090 1.00 36.44 307 ASN A C 1
ATOM 2347 O O . ASN A 1 307 ? 7.465 15.844 -48.026 1.00 36.44 307 ASN A O 1
ATOM 2351 N N . GLU A 1 308 ? 9.306 15.843 -49.344 1.00 39.97 308 GLU A N 1
ATOM 2352 C CA . GLU A 1 308 ? 10.182 16.761 -48.636 1.00 39.97 308 GLU A CA 1
ATOM 2353 C C . GLU A 1 308 ? 9.646 18.190 -48.769 1.00 39.97 308 GLU A C 1
ATOM 2355 O O . GLU A 1 308 ? 9.209 18.572 -49.854 1.00 39.97 308 GLU A O 1
ATOM 2360 N N . SER A 1 309 ? 9.704 18.985 -47.697 1.00 37.66 309 SER A N 1
ATOM 2361 C CA . SER A 1 309 ? 10.155 20.392 -47.721 1.00 37.66 309 SER A CA 1
ATOM 2362 C C . SER A 1 309 ? 10.030 21.037 -46.332 1.00 37.66 309 SER A C 1
ATOM 2364 O O . SER A 1 309 ? 8.955 21.406 -45.870 1.00 37.66 309 SER A O 1
ATOM 2366 N N . GLU A 1 310 ? 11.179 21.191 -45.677 1.00 42.78 310 GLU A N 1
ATOM 2367 C CA . GLU A 1 310 ? 11.525 22.371 -44.868 1.00 42.78 310 GLU A CA 1
ATOM 2368 C C . GLU A 1 310 ? 11.714 23.586 -45.819 1.00 42.78 310 GLU A C 1
ATOM 2370 O O . GLU A 1 310 ? 11.963 23.334 -47.004 1.00 42.78 310 GLU A O 1
ATOM 2375 N N . PRO A 1 311 ? 11.623 24.877 -45.397 1.00 50.38 311 PRO A N 1
ATOM 2376 C CA . PRO A 1 311 ? 12.345 25.402 -44.229 1.00 50.38 311 PRO A CA 1
ATOM 2377 C C . PRO A 1 311 ? 11.719 26.565 -43.426 1.00 50.38 311 PRO A C 1
ATOM 2379 O O . PRO A 1 311 ? 10.866 27.311 -43.889 1.00 50.38 311 PRO A O 1
ATOM 2382 N N . GLY A 1 312 ? 12.258 26.716 -42.208 1.00 33.81 312 GLY A N 1
ATOM 2383 C CA . GLY A 1 312 ? 12.752 27.965 -41.613 1.00 33.81 312 GLY A CA 1
ATOM 2384 C C . GLY A 1 312 ? 11.809 29.158 -41.447 1.00 33.81 312 GLY A C 1
ATOM 2385 O O . GLY A 1 312 ? 11.422 29.778 -42.422 1.00 33.81 312 GLY A O 1
ATOM 2386 N N . HIS A 1 313 ? 11.614 29.600 -40.200 1.00 36.53 313 HIS A N 1
ATOM 2387 C CA . HIS A 1 313 ? 11.702 31.025 -39.860 1.00 36.53 313 HIS A CA 1
ATOM 2388 C C . HIS A 1 313 ? 11.943 31.223 -38.357 1.00 36.53 313 HIS A C 1
ATOM 2390 O O . HIS A 1 313 ? 11.127 30.860 -37.511 1.00 36.53 313 HIS A O 1
ATOM 2396 N N . SER A 1 314 ? 13.094 31.819 -38.056 1.00 39.09 314 SER A N 1
ATOM 2397 C CA . SER A 1 314 ? 13.467 32.415 -36.777 1.00 39.09 314 SER A CA 1
ATOM 2398 C C . SER A 1 314 ? 12.695 33.720 -36.584 1.00 39.09 314 SER A C 1
ATOM 2400 O O . SER A 1 314 ? 12.692 34.556 -37.487 1.00 39.09 314 SER A O 1
ATOM 2402 N N . ILE A 1 315 ? 12.081 33.916 -35.418 1.00 42.78 315 ILE A N 1
ATOM 2403 C CA . ILE A 1 315 ? 11.606 35.230 -34.973 1.00 42.78 315 ILE A CA 1
ATOM 2404 C C . ILE A 1 315 ? 12.075 35.421 -33.532 1.00 42.78 315 ILE A C 1
ATOM 2406 O O . ILE A 1 315 ? 11.606 34.754 -32.610 1.00 42.78 315 ILE A O 1
ATOM 2410 N N . GLU A 1 316 ? 13.042 36.321 -33.382 1.00 48.09 316 GLU A N 1
ATOM 2411 C CA . GLU A 1 316 ? 13.366 37.010 -32.138 1.00 48.09 316 GLU A CA 1
ATOM 2412 C C . GLU A 1 316 ? 12.204 37.952 -31.801 1.00 48.09 316 GLU A C 1
ATOM 2414 O O . GLU A 1 316 ? 11.682 38.637 -32.681 1.00 48.09 316 GLU A O 1
ATOM 2419 N N . ALA A 1 317 ? 11.782 37.987 -30.539 1.00 39.12 317 ALA A N 1
ATOM 2420 C CA . ALA A 1 317 ? 10.861 39.008 -30.060 1.00 39.12 317 ALA A CA 1
ATOM 2421 C C . ALA A 1 317 ? 11.391 39.592 -28.756 1.00 39.12 317 ALA A C 1
ATOM 2423 O O . ALA A 1 317 ? 11.643 38.892 -27.773 1.00 39.12 317 ALA A O 1
ATOM 2424 N N . GLU A 1 318 ? 11.593 40.896 -28.843 1.00 39.38 318 GLU A N 1
ATOM 2425 C CA . GLU A 1 318 ? 12.228 41.782 -27.898 1.00 39.38 318 GLU A CA 1
ATOM 2426 C C . GLU A 1 318 ? 11.381 42.025 -26.649 1.00 39.38 318 GLU A C 1
ATOM 2428 O O . GLU A 1 318 ? 10.149 41.992 -26.636 1.00 39.38 318 GLU A O 1
ATOM 2433 N N . SER A 1 319 ? 12.113 42.323 -25.587 1.00 43.44 319 SER A N 1
ATOM 2434 C CA . SER A 1 319 ? 11.653 42.822 -24.305 1.00 43.44 319 SER A CA 1
ATOM 2435 C C . SER A 1 319 ? 11.140 44.258 -24.439 1.00 43.44 319 SER A C 1
ATOM 2437 O O . SER A 1 319 ? 11.894 45.142 -24.835 1.00 43.44 319 SER A O 1
ATOM 2439 N N . SER A 1 320 ? 9.912 44.532 -24.000 1.00 43.66 320 SER A N 1
ATOM 2440 C CA . SER A 1 320 ? 9.463 45.903 -23.730 1.00 43.66 320 SER A CA 1
ATOM 2441 C C . SER A 1 320 ? 8.834 45.999 -22.344 1.00 43.66 320 SER A C 1
ATOM 2443 O O . SER A 1 320 ? 7.793 45.401 -22.066 1.00 43.66 320 SER A O 1
ATOM 2445 N N . SER A 1 321 ? 9.497 46.762 -21.481 1.00 40.16 321 SER A N 1
ATOM 2446 C CA . SER A 1 321 ? 9.008 47.256 -20.202 1.00 40.16 321 SER A CA 1
ATOM 2447 C C . SER A 1 321 ? 8.071 48.442 -20.426 1.00 40.16 321 SER A C 1
ATOM 2449 O O . SER A 1 321 ? 8.433 49.375 -21.136 1.00 40.16 321 SER A O 1
ATOM 2451 N N . ILE A 1 322 ? 6.901 48.458 -19.779 1.00 45.16 322 ILE A N 1
ATOM 2452 C CA . ILE A 1 322 ? 6.140 49.694 -19.554 1.00 45.16 322 ILE A CA 1
ATOM 2453 C C . ILE A 1 322 ? 5.543 49.686 -18.140 1.00 45.16 322 ILE A C 1
ATOM 2455 O O . ILE A 1 322 ? 4.910 48.733 -17.695 1.00 45.16 322 ILE A O 1
ATOM 2459 N N . HIS A 1 323 ? 5.828 50.798 -17.467 1.00 40.47 323 HIS A N 1
ATOM 2460 C CA . HIS A 1 323 ? 5.308 51.346 -16.218 1.00 40.47 323 HIS A CA 1
ATOM 2461 C C . HIS A 1 323 ? 3.776 51.339 -16.101 1.00 40.47 323 HIS A C 1
ATOM 2463 O O . HIS A 1 323 ? 3.091 51.646 -17.070 1.00 40.47 323 HIS A O 1
ATOM 2469 N N . SER A 1 324 ? 3.253 51.186 -14.880 1.00 37.12 324 SER A N 1
ATOM 2470 C CA . SER A 1 324 ? 2.046 51.893 -14.414 1.00 37.12 324 SER A CA 1
ATOM 2471 C C . SER A 1 324 ? 2.042 51.947 -12.881 1.00 37.12 324 SER A C 1
ATOM 2473 O O . SER A 1 324 ? 1.961 50.916 -12.217 1.00 37.12 324 SER A O 1
ATOM 2475 N N . GLN A 1 325 ? 2.203 53.162 -12.353 1.00 39.06 325 GLN A N 1
ATOM 2476 C CA . GLN A 1 325 ? 1.937 53.578 -10.973 1.00 39.06 325 GLN A CA 1
ATOM 2477 C C . GLN A 1 325 ? 0.470 54.028 -10.834 1.00 39.06 325 GLN A C 1
ATOM 2479 O O . GLN A 1 325 ? -0.134 54.430 -11.827 1.00 39.06 325 GLN A O 1
ATOM 2484 N N . GLY A 1 326 ? -0.027 54.029 -9.594 1.00 35.88 326 GLY A N 1
ATOM 2485 C CA . GLY A 1 326 ? -1.333 54.547 -9.155 1.00 35.88 326 GLY A CA 1
ATOM 2486 C C . GLY A 1 326 ? -2.240 53.409 -8.675 1.00 35.88 326 GLY A C 1
ATOM 2487 O O . GLY A 1 326 ? -2.292 52.366 -9.317 1.00 35.88 326 GLY A O 1
ATOM 2488 N N . ASP A 1 327 ? -2.952 53.459 -7.555 1.00 35.88 327 ASP A N 1
ATOM 2489 C CA . ASP A 1 327 ? -3.169 54.455 -6.503 1.00 35.88 327 ASP A CA 1
ATOM 2490 C C . ASP A 1 327 ? -3.674 53.690 -5.247 1.00 35.88 327 ASP A C 1
ATOM 2492 O O . ASP A 1 327 ? -3.961 52.495 -5.329 1.00 35.88 327 ASP A O 1
ATOM 2496 N N . GLU A 1 328 ? -3.718 54.400 -4.113 1.00 42.06 328 GLU A N 1
ATOM 2497 C CA . GLU A 1 328 ? -4.384 54.193 -2.798 1.00 42.06 328 GLU A CA 1
ATOM 2498 C C . GLU A 1 328 ? -5.623 53.240 -2.717 1.00 42.06 328 GLU A C 1
ATOM 2500 O O . GLU A 1 328 ? -6.204 52.953 -3.764 1.00 42.06 328 GLU A O 1
ATOM 2505 N N . PRO A 1 329 ? -6.135 52.789 -1.527 1.00 53.06 329 PRO A N 1
ATOM 2506 C CA . PRO A 1 329 ? -6.152 53.515 -0.239 1.00 53.06 329 PRO A CA 1
ATOM 2507 C C . PRO A 1 329 ? -6.171 52.683 1.081 1.00 53.06 329 PRO A C 1
ATOM 2509 O O . PRO A 1 329 ? -6.072 51.457 1.108 1.00 53.06 329 PRO A O 1
ATOM 2512 N N . ASP A 1 330 ? -6.369 53.439 2.167 1.00 39.03 330 ASP A N 1
ATOM 2513 C CA . ASP A 1 330 ? -7.109 53.125 3.401 1.00 39.03 330 ASP A CA 1
ATOM 2514 C C . ASP A 1 330 ? -6.349 52.677 4.661 1.00 39.03 330 ASP A C 1
ATOM 2516 O O . ASP A 1 330 ? -6.069 51.509 4.935 1.00 39.03 330 ASP A O 1
ATOM 2520 N N . HIS A 1 331 ? -6.147 53.688 5.511 1.00 40.53 331 HIS A N 1
ATOM 2521 C CA . HIS A 1 331 ? -5.926 53.586 6.944 1.00 40.53 331 HIS A CA 1
ATOM 2522 C C . HIS A 1 331 ? -7.175 53.049 7.660 1.00 40.53 331 HIS A C 1
ATOM 2524 O O . HIS A 1 331 ? -8.181 53.744 7.787 1.00 40.53 331 HIS A O 1
ATOM 2530 N N . HIS A 1 332 ? -7.063 51.855 8.240 1.00 41.47 332 HIS A N 1
ATOM 2531 C CA . HIS A 1 332 ? -7.908 51.430 9.354 1.00 41.47 332 HIS A CA 1
ATOM 2532 C C . HIS A 1 332 ? -7.043 51.216 10.598 1.00 41.47 332 HIS A C 1
ATOM 2534 O O . HIS A 1 332 ? -6.334 50.218 10.726 1.00 41.47 332 HIS A O 1
ATOM 2540 N N . GLU A 1 333 ? -7.116 52.172 11.525 1.00 41.25 333 GLU A N 1
ATOM 2541 C CA . GLU A 1 333 ? -6.689 51.990 12.909 1.00 41.25 333 GLU A CA 1
ATOM 2542 C C . GLU A 1 333 ? -7.593 50.948 13.577 1.00 41.25 333 GLU A C 1
ATOM 2544 O O . GLU A 1 333 ? -8.799 51.149 13.710 1.00 41.25 333 GLU A O 1
ATOM 2549 N N . ASN A 1 334 ? -7.007 49.835 14.018 1.00 38.12 334 ASN A N 1
ATOM 2550 C CA . ASN A 1 334 ? -7.656 48.896 14.926 1.00 38.12 334 ASN A CA 1
ATOM 2551 C C . ASN A 1 334 ? -6.833 48.800 16.213 1.00 38.12 334 ASN A C 1
ATOM 2553 O O . ASN A 1 334 ? -5.740 48.238 16.241 1.00 38.12 334 ASN A O 1
ATOM 2557 N N . ASN A 1 335 ? -7.408 49.349 17.283 1.00 44.50 335 ASN A N 1
ATOM 2558 C CA . ASN A 1 335 ? -7.019 49.117 18.668 1.00 44.50 335 ASN A CA 1
ATOM 2559 C C . ASN A 1 335 ? -7.100 47.617 18.980 1.00 44.50 335 ASN A C 1
ATOM 2561 O O . ASN A 1 335 ? -8.195 47.056 19.028 1.00 44.50 335 ASN A O 1
ATOM 2565 N N . SER A 1 336 ? -5.959 46.982 19.247 1.00 38.88 336 SER A N 1
ATOM 2566 C CA . SER A 1 336 ? -5.907 45.617 19.771 1.00 38.88 336 SER A CA 1
ATOM 2567 C C . SER A 1 336 ? -5.132 45.608 21.084 1.00 38.88 336 SER A C 1
ATOM 2569 O O . SER A 1 336 ? -3.934 45.880 21.117 1.00 38.88 336 SER A O 1
ATOM 2571 N N . LEU A 1 337 ? -5.852 45.308 22.170 1.00 39.09 337 LEU A N 1
ATOM 2572 C CA . LEU A 1 337 ? -5.305 45.021 23.494 1.00 39.09 337 LEU A CA 1
ATOM 2573 C C . LEU A 1 337 ? -4.212 43.946 23.380 1.00 39.09 337 LEU A C 1
ATOM 2575 O O . LEU A 1 337 ? -4.486 42.826 22.950 1.00 39.09 337 LEU A O 1
ATOM 2579 N N . GLN A 1 338 ? -2.996 44.279 23.808 1.00 32.75 338 GLN A N 1
ATOM 2580 C CA . GLN A 1 338 ? -1.914 43.319 24.007 1.00 32.75 338 GLN A CA 1
ATOM 2581 C C . GLN A 1 338 ? -2.217 42.461 25.242 1.00 32.75 338 GLN A C 1
ATOM 2583 O O . GLN A 1 338 ? -2.236 42.959 26.367 1.00 32.75 338 GLN A O 1
ATOM 2588 N N . GLN A 1 339 ? -2.445 41.165 25.030 1.00 34.56 339 GLN A N 1
ATOM 2589 C CA . GLN A 1 339 ? -2.222 40.153 26.061 1.00 34.56 339 GLN A CA 1
ATOM 2590 C C . GLN A 1 339 ? -0.783 39.627 25.922 1.00 34.56 339 GLN A C 1
ATOM 2592 O O . GLN A 1 339 ? -0.296 39.517 24.797 1.00 34.56 339 GLN A O 1
ATOM 2597 N N . PRO A 1 340 ? -0.086 39.323 27.030 1.00 42.62 340 PRO A N 1
ATOM 2598 C CA . PRO A 1 340 ? 1.279 38.815 26.980 1.00 42.62 340 PRO A CA 1
ATOM 2599 C C . PRO A 1 340 ? 1.299 37.389 26.410 1.00 42.62 340 PRO A C 1
ATOM 2601 O O . PRO A 1 340 ? 0.886 36.437 27.073 1.00 42.62 340 PRO A O 1
ATOM 2604 N N . GLU A 1 341 ? 1.781 37.250 25.176 1.00 34.41 341 GLU A N 1
ATOM 2605 C CA . GLU A 1 341 ? 2.129 35.964 24.573 1.00 34.41 341 GLU A CA 1
ATOM 2606 C C . GLU A 1 341 ? 3.387 35.425 25.263 1.00 34.41 341 GLU A C 1
ATOM 2608 O O . GLU A 1 341 ? 4.494 35.922 25.070 1.00 34.41 341 GLU A O 1
ATOM 2613 N N . SER A 1 342 ? 3.226 34.409 26.108 1.00 39.50 342 SER A N 1
ATOM 2614 C CA . SER A 1 342 ? 4.352 33.581 26.527 1.00 39.50 342 SER A CA 1
ATOM 2615 C C . SER A 1 342 ? 4.738 32.682 25.350 1.00 39.50 342 SER A C 1
ATOM 2617 O O . SER A 1 342 ? 4.032 31.709 25.065 1.00 39.50 342 SER A O 1
ATOM 2619 N N . GLU A 1 343 ? 5.831 33.018 24.661 1.00 36.19 343 GLU A N 1
ATOM 2620 C CA . GLU A 1 343 ? 6.466 32.175 23.643 1.00 36.19 343 GLU A CA 1
ATOM 2621 C C . GLU A 1 343 ? 6.887 30.839 24.267 1.00 36.19 343 GLU A C 1
ATOM 2623 O O . GLU A 1 343 ? 7.919 30.710 24.923 1.00 36.19 343 GLU A O 1
ATOM 2628 N N . ILE A 1 344 ? 6.056 29.819 24.071 1.00 38.97 344 ILE A N 1
ATOM 2629 C CA . ILE A 1 344 ? 6.476 28.432 24.216 1.00 38.97 344 ILE A CA 1
ATOM 2630 C C . ILE A 1 344 ? 7.177 28.088 22.901 1.00 38.97 344 ILE A C 1
ATOM 2632 O O . ILE A 1 344 ? 6.517 27.879 21.881 1.00 38.97 344 ILE A O 1
ATOM 2636 N N . GLU A 1 345 ? 8.511 28.057 22.914 1.00 33.44 345 GLU A N 1
ATOM 2637 C CA . GLU A 1 345 ? 9.330 27.571 21.800 1.00 33.44 345 GLU A CA 1
ATOM 2638 C C . GLU A 1 345 ? 9.031 26.082 21.554 1.00 33.44 345 GLU A C 1
ATOM 2640 O O . GLU A 1 345 ? 9.645 25.179 22.122 1.00 33.44 345 GLU A O 1
ATOM 2645 N N . ILE A 1 346 ? 8.041 25.800 20.707 1.00 36.69 346 ILE A N 1
ATOM 2646 C CA . ILE A 1 346 ? 7.829 24.460 20.164 1.00 36.69 346 ILE A CA 1
ATOM 2647 C C . ILE A 1 346 ? 8.951 24.220 19.140 1.00 36.69 346 ILE A C 1
ATOM 2649 O O . ILE A 1 346 ? 9.055 24.995 18.185 1.00 36.69 346 ILE A O 1
ATOM 2653 N N . PRO A 1 347 ? 9.771 23.160 19.264 1.00 42.69 347 PRO A N 1
ATOM 2654 C CA . PRO A 1 347 ? 10.797 22.835 18.278 1.00 42.69 347 PRO A CA 1
ATOM 2655 C C . PRO A 1 347 ? 10.112 22.363 16.986 1.00 42.69 347 PRO A C 1
ATOM 2657 O O . PRO A 1 347 ? 9.769 21.193 16.825 1.00 42.69 347 PRO A O 1
ATOM 2660 N N . ASN A 1 348 ? 9.839 23.304 16.080 1.00 48.56 348 ASN A N 1
ATOM 2661 C CA . ASN A 1 348 ? 8.885 23.141 14.977 1.00 48.56 348 ASN A CA 1
ATOM 2662 C C . ASN A 1 348 ? 9.546 22.870 13.614 1.00 48.56 348 ASN A C 1
ATOM 2664 O O . ASN A 1 348 ? 8.971 23.162 12.563 1.00 48.56 348 ASN A O 1
ATOM 2668 N N . GLU A 1 349 ? 10.753 22.302 13.587 1.00 68.56 349 GLU A N 1
ATOM 2669 C CA . GLU A 1 349 ? 11.358 21.886 12.323 1.00 68.56 349 GLU A CA 1
ATOM 2670 C C . GLU A 1 349 ? 10.796 20.533 11.886 1.00 68.56 349 GLU A C 1
ATOM 2672 O O . GLU A 1 349 ? 11.368 19.468 12.115 1.00 68.56 349 GLU A O 1
ATOM 2677 N N . THR A 1 350 ? 9.642 20.565 11.215 1.00 69.38 350 THR A N 1
ATOM 2678 C CA . THR A 1 350 ? 9.151 19.384 10.501 1.00 69.38 350 THR A CA 1
ATOM 2679 C C . THR A 1 350 ? 10.227 18.909 9.515 1.00 69.38 350 THR A C 1
ATOM 2681 O O . THR A 1 350 ? 10.724 19.731 8.733 1.00 69.38 350 THR A O 1
ATOM 2684 N N . PRO A 1 351 ? 10.583 17.611 9.501 1.00 75.00 351 PRO A N 1
ATOM 2685 C CA . PRO A 1 351 ? 11.658 17.105 8.658 1.00 75.00 351 PRO A CA 1
ATOM 2686 C C . PRO A 1 351 ? 11.398 17.428 7.180 1.00 75.00 351 PRO A C 1
ATOM 2688 O O . PRO A 1 351 ? 10.326 17.154 6.636 1.00 75.00 351 PRO A O 1
ATOM 2691 N N . LYS A 1 352 ? 12.392 18.035 6.519 1.00 85.56 352 LYS A N 1
ATOM 2692 C CA . LYS A 1 352 ? 12.288 18.489 5.117 1.00 85.56 352 LYS A CA 1
ATOM 2693 C C . LYS A 1 352 ? 12.262 17.321 4.124 1.00 85.56 352 LYS A C 1
ATOM 2695 O O . LYS A 1 352 ? 11.623 17.427 3.067 1.00 85.56 352 LYS A O 1
ATOM 2700 N N . SER A 1 353 ? 12.926 16.218 4.472 1.00 90.06 353 SER A N 1
ATOM 2701 C CA . SER A 1 353 ? 12.998 14.974 3.706 1.00 90.06 353 SER A CA 1
ATOM 2702 C C . SER A 1 353 ? 12.815 13.747 4.597 1.00 90.06 353 SER A C 1
ATOM 2704 O O . SER A 1 353 ? 12.990 13.791 5.813 1.00 90.06 353 SER A O 1
ATOM 2706 N N . LEU A 1 354 ? 12.446 12.642 3.960 1.00 90.50 354 LEU A N 1
ATOM 2707 C CA . LEU A 1 354 ? 12.362 11.316 4.540 1.00 90.50 354 LEU A CA 1
ATOM 2708 C C . LEU A 1 354 ? 13.446 10.437 3.927 1.00 90.50 354 LEU A C 1
ATOM 2710 O O . LEU A 1 354 ? 13.421 10.197 2.722 1.00 90.50 354 LEU A O 1
ATOM 2714 N N . LYS A 1 355 ? 14.311 9.867 4.760 1.00 93.69 355 LYS A N 1
ATOM 2715 C CA . LYS A 1 355 ? 15.255 8.841 4.318 1.00 93.69 355 LYS A CA 1
ATOM 2716 C C . LYS A 1 355 ? 14.534 7.509 4.144 1.00 93.69 355 LYS A C 1
ATOM 2718 O O . LYS A 1 355 ? 13.894 7.021 5.075 1.00 93.69 355 LYS A O 1
ATOM 2723 N N . VAL A 1 356 ? 14.636 6.925 2.956 1.00 96.25 356 VAL A N 1
ATOM 2724 C CA . VAL A 1 356 ? 14.105 5.590 2.645 1.00 96.25 356 VAL A CA 1
ATOM 2725 C C . VAL A 1 356 ? 15.181 4.744 1.995 1.00 96.25 356 VAL A C 1
ATOM 2727 O O . VAL A 1 356 ? 16.034 5.260 1.274 1.00 96.25 356 VAL A O 1
ATOM 2730 N N . HIS A 1 357 ? 15.124 3.441 2.232 1.00 97.69 357 HIS A N 1
ATOM 2731 C CA . HIS A 1 357 ? 16.031 2.498 1.601 1.00 97.69 357 HIS A CA 1
ATOM 2732 C C . HIS A 1 357 ? 15.400 1.990 0.300 1.00 97.69 357 HIS A C 1
ATOM 2734 O O . HIS A 1 357 ? 14.249 1.562 0.290 1.00 97.69 357 HIS A O 1
ATOM 2740 N N . ILE A 1 358 ? 16.114 2.072 -0.818 1.00 98.31 358 ILE A N 1
ATOM 2741 C CA . ILE A 1 358 ? 15.632 1.679 -2.144 1.00 98.31 358 ILE A CA 1
ATOM 2742 C C . ILE A 1 358 ? 16.545 0.618 -2.741 1.00 98.31 358 ILE A C 1
ATOM 2744 O O . ILE A 1 358 ? 17.763 0.708 -2.622 1.00 98.31 358 ILE A O 1
ATOM 2748 N N . LYS A 1 359 ? 15.956 -0.389 -3.387 1.00 98.38 359 LYS A N 1
ATOM 2749 C CA . LYS A 1 359 ? 16.673 -1.505 -3.997 1.00 98.38 359 LYS A CA 1
ATOM 2750 C C . LYS A 1 359 ? 16.092 -1.863 -5.363 1.00 98.38 359 LYS A C 1
ATOM 2752 O O . LYS A 1 359 ? 14.886 -2.078 -5.480 1.00 98.38 359 LYS A O 1
ATOM 2757 N N . LEU A 1 360 ? 16.944 -1.973 -6.380 1.00 98.50 360 LEU A N 1
ATOM 2758 C CA . LEU A 1 360 ? 16.589 -2.560 -7.675 1.00 98.50 360 LEU A CA 1
ATOM 2759 C C . LEU A 1 360 ? 16.488 -4.082 -7.516 1.00 98.50 360 LEU A C 1
ATOM 2761 O O . LEU A 1 360 ? 17.445 -4.715 -7.071 1.00 98.50 360 LEU A O 1
ATOM 2765 N N . LEU A 1 361 ? 15.330 -4.659 -7.844 1.00 98.12 361 LEU A N 1
ATOM 2766 C CA . LEU A 1 361 ? 15.096 -6.102 -7.740 1.00 98.12 361 LEU A CA 1
ATOM 2767 C C . LEU A 1 361 ? 15.380 -6.825 -9.055 1.00 98.12 361 LEU A C 1
ATOM 2769 O O . LEU A 1 361 ? 16.065 -7.841 -9.065 1.00 98.12 361 LEU A O 1
ATOM 2773 N N . GLU A 1 362 ? 14.837 -6.309 -10.151 1.00 97.94 362 GLU A N 1
ATOM 2774 C CA . GLU A 1 362 ? 14.964 -6.894 -11.483 1.00 97.94 362 GLU A CA 1
ATOM 2775 C C . GLU A 1 362 ? 14.727 -5.824 -12.551 1.00 97.94 362 GLU A C 1
ATOM 2777 O O . GLU A 1 362 ? 14.112 -4.789 -12.289 1.00 97.94 362 GLU A O 1
ATOM 2782 N N . GLU A 1 363 ? 15.210 -6.086 -13.758 1.00 98.19 363 GLU A N 1
ATOM 2783 C CA . GLU A 1 363 ? 15.025 -5.241 -14.933 1.00 98.19 363 GLU A CA 1
ATOM 2784 C C . GLU A 1 363 ? 14.886 -6.113 -16.181 1.00 98.19 363 GLU A C 1
ATOM 2786 O O . GLU A 1 363 ? 15.299 -7.275 -16.187 1.00 98.19 363 GLU A O 1
ATOM 2791 N N . THR A 1 364 ? 14.306 -5.558 -17.236 1.00 98.06 364 THR A N 1
ATOM 2792 C CA . THR A 1 364 ? 14.272 -6.212 -18.548 1.00 98.06 364 THR A CA 1
ATOM 2793 C C . THR A 1 364 ? 15.659 -6.202 -19.183 1.00 98.06 364 THR A C 1
ATOM 2795 O O . THR A 1 364 ? 16.289 -5.145 -19.282 1.00 98.06 364 THR A O 1
ATOM 2798 N N . THR A 1 365 ? 16.112 -7.358 -19.656 1.00 97.44 365 THR A N 1
ATOM 2799 C CA . THR A 1 365 ? 17.417 -7.538 -20.310 1.00 97.44 365 THR A CA 1
ATOM 2800 C C . THR A 1 365 ? 17.317 -7.616 -21.830 1.00 97.44 365 THR A C 1
ATOM 2802 O O . THR A 1 365 ? 18.291 -7.324 -22.521 1.00 97.44 365 THR A O 1
ATOM 2805 N N . ASP A 1 366 ? 16.150 -7.991 -22.348 1.00 96.38 366 ASP A N 1
ATOM 2806 C CA . ASP A 1 366 ? 15.910 -8.155 -23.778 1.00 96.38 366 ASP A CA 1
ATOM 2807 C C . ASP A 1 366 ? 15.784 -6.788 -24.479 1.00 96.38 366 ASP A C 1
ATOM 2809 O O . ASP A 1 366 ? 14.937 -5.985 -24.076 1.00 96.38 366 ASP A O 1
ATOM 2813 N N . PRO A 1 367 ? 16.584 -6.502 -25.525 1.00 95.75 367 PRO A N 1
ATOM 2814 C CA . PRO A 1 367 ? 16.491 -5.251 -26.278 1.00 95.75 367 PRO A CA 1
ATOM 2815 C C . PRO A 1 367 ? 15.177 -5.086 -27.059 1.00 95.75 367 PRO A C 1
ATOM 2817 O O . PRO A 1 367 ? 14.844 -3.962 -27.430 1.00 95.75 367 PRO A O 1
ATOM 2820 N N . SER A 1 368 ? 14.439 -6.170 -27.320 1.00 94.25 368 SER A N 1
ATOM 2821 C CA . SER A 1 368 ? 13.120 -6.125 -27.968 1.00 94.25 368 SER A CA 1
ATOM 2822 C C . SER A 1 368 ? 11.985 -5.770 -26.997 1.00 94.25 368 SER A C 1
ATOM 2824 O O . SER A 1 368 ? 10.920 -5.310 -27.417 1.00 94.25 368 SER A O 1
ATOM 2826 N N . ALA A 1 369 ? 12.211 -5.936 -25.690 1.00 95.88 369 ALA A N 1
ATOM 2827 C CA . ALA A 1 369 ? 11.251 -5.594 -24.652 1.00 95.88 369 ALA A CA 1
ATOM 2828 C C . ALA A 1 369 ? 11.382 -4.112 -24.235 1.00 95.88 369 ALA A C 1
ATOM 2830 O O . ALA A 1 369 ? 12.471 -3.533 -24.279 1.00 95.88 369 ALA A O 1
ATOM 2831 N N . PRO A 1 370 ? 10.290 -3.463 -23.783 1.00 96.19 370 PRO A N 1
ATOM 2832 C CA . PRO A 1 370 ? 10.374 -2.125 -23.218 1.00 96.19 370 PRO A CA 1
ATOM 2833 C C . PRO A 1 370 ? 11.243 -2.145 -21.961 1.00 96.19 370 PRO A C 1
ATOM 2835 O O . PRO A 1 370 ? 11.114 -3.031 -21.119 1.00 96.19 370 PRO A O 1
ATOM 2838 N N . VAL A 1 371 ? 12.087 -1.125 -21.816 1.00 97.44 371 VAL A N 1
ATOM 2839 C CA . VAL A 1 371 ? 13.009 -1.008 -20.686 1.00 97.44 371 VAL A CA 1
ATOM 2840 C C . VAL A 1 371 ? 12.230 -0.719 -19.403 1.00 97.44 371 VAL A C 1
ATOM 2842 O O . VAL A 1 371 ? 11.727 0.392 -19.209 1.00 97.44 371 VAL A O 1
ATOM 2845 N N . LEU A 1 372 ? 12.145 -1.714 -18.523 1.00 97.75 372 LEU A N 1
ATOM 2846 C CA . LEU A 1 372 ? 11.427 -1.636 -17.254 1.00 97.75 372 LEU A CA 1
ATOM 2847 C C . LEU A 1 372 ? 12.312 -2.082 -16.094 1.00 97.75 372 LEU A C 1
ATOM 2849 O O . LEU A 1 372 ? 13.087 -3.027 -16.228 1.00 97.75 372 LEU A O 1
ATOM 2853 N N . SER A 1 373 ? 12.124 -1.451 -14.934 1.00 98.38 373 SER A N 1
ATOM 2854 C CA . SER A 1 373 ? 12.776 -1.840 -13.679 1.00 98.38 373 SER A CA 1
ATOM 2855 C C . SER A 1 373 ? 11.746 -2.064 -12.572 1.00 98.38 373 SER A C 1
ATOM 2857 O O . SER A 1 373 ? 10.843 -1.245 -12.376 1.00 98.38 373 SER A O 1
ATOM 2859 N N . THR A 1 374 ? 11.893 -3.144 -11.808 1.00 98.44 374 THR A N 1
ATOM 2860 C CA . THR A 1 374 ? 11.132 -3.389 -10.577 1.00 98.44 374 THR A CA 1
ATOM 2861 C C . THR A 1 374 ? 11.959 -2.962 -9.381 1.00 98.44 374 THR A C 1
ATOM 2863 O O . THR A 1 374 ? 13.047 -3.481 -9.128 1.00 98.44 374 THR A O 1
ATOM 2866 N N . ILE A 1 375 ? 11.416 -2.031 -8.610 1.00 98.50 375 ILE A N 1
ATOM 2867 C CA . ILE A 1 375 ? 12.090 -1.419 -7.474 1.00 98.50 375 ILE A CA 1
ATOM 2868 C C . ILE A 1 375 ? 11.339 -1.764 -6.193 1.00 98.50 375 ILE A C 1
ATOM 2870 O O . ILE A 1 375 ? 10.107 -1.772 -6.159 1.00 98.50 375 ILE A O 1
ATOM 2874 N N . ARG A 1 376 ? 12.094 -2.015 -5.124 1.00 98.19 376 ARG A N 1
ATOM 2875 C CA . ARG A 1 376 ? 11.604 -2.116 -3.750 1.00 98.19 376 ARG A CA 1
ATOM 2876 C C . ARG A 1 376 ? 12.040 -0.894 -2.959 1.00 98.19 376 ARG A C 1
ATOM 2878 O O . ARG A 1 376 ? 13.208 -0.529 -2.987 1.00 98.19 376 ARG A O 1
ATOM 2885 N N . LEU A 1 377 ? 11.117 -0.311 -2.214 1.00 97.94 377 LEU A N 1
ATOM 2886 C CA . LEU A 1 377 ? 11.356 0.776 -1.280 1.00 97.94 377 LEU A CA 1
ATOM 2887 C C . LEU A 1 377 ? 10.940 0.339 0.115 1.00 97.94 377 LEU A C 1
ATOM 2889 O O . LEU A 1 377 ? 9.830 -0.141 0.313 1.00 97.94 377 LEU A O 1
ATOM 2893 N N . GLU A 1 378 ? 11.826 0.534 1.074 1.00 97.38 378 GLU A N 1
ATOM 2894 C CA . GLU A 1 378 ? 11.647 0.209 2.475 1.00 97.38 378 GLU A CA 1
ATOM 2895 C C . GLU A 1 378 ? 11.500 1.483 3.309 1.00 97.38 378 GLU A C 1
ATOM 2897 O O . GLU A 1 378 ? 12.287 2.429 3.194 1.00 97.38 378 GLU A O 1
ATOM 2902 N N . THR A 1 379 ? 10.448 1.524 4.125 1.00 95.06 379 THR A N 1
ATOM 2903 C CA . THR A 1 379 ? 10.099 2.692 4.935 1.00 95.06 379 THR A CA 1
ATOM 2904 C C . THR A 1 379 ? 9.362 2.300 6.212 1.00 95.06 379 THR A C 1
ATOM 2906 O O . THR A 1 379 ? 8.529 1.396 6.211 1.00 95.06 379 THR A O 1
ATOM 2909 N N . GLY A 1 380 ? 9.626 3.022 7.301 1.00 91.56 380 GLY A N 1
ATOM 2910 C CA . GLY A 1 380 ? 8.868 2.911 8.550 1.00 91.56 380 GLY A CA 1
ATOM 2911 C C . GLY A 1 380 ? 7.688 3.876 8.658 1.00 91.56 380 GLY A C 1
ATOM 2912 O O . GLY A 1 380 ? 7.120 4.032 9.734 1.00 91.56 380 GLY A O 1
ATOM 2913 N N . LEU A 1 381 ? 7.324 4.564 7.571 1.00 85.81 381 LEU A N 1
ATOM 2914 C CA . LEU A 1 381 ? 6.236 5.535 7.608 1.00 85.81 381 LEU A CA 1
ATOM 2915 C C . LEU A 1 381 ? 4.852 4.907 7.476 1.00 85.81 381 LEU A C 1
ATOM 2917 O O . LEU A 1 381 ? 4.614 4.038 6.644 1.00 85.81 381 LEU A O 1
ATOM 2921 N N . THR A 1 382 ? 3.906 5.487 8.210 1.00 82.75 382 THR A N 1
ATOM 2922 C CA . THR A 1 382 ? 2.472 5.160 8.169 1.00 82.75 382 THR A CA 1
ATOM 2923 C C . THR A 1 382 ? 1.624 6.272 7.531 1.00 82.75 382 THR A C 1
ATOM 2925 O O . THR A 1 382 ? 0.391 6.209 7.517 1.00 82.75 382 THR A O 1
ATOM 2928 N N . VAL A 1 383 ? 2.268 7.310 6.977 1.00 81.00 383 VAL A N 1
ATOM 2929 C CA . VAL A 1 383 ? 1.585 8.482 6.411 1.00 81.00 383 VAL A CA 1
ATOM 2930 C C . VAL A 1 383 ? 0.843 8.149 5.114 1.00 81.00 383 VAL A C 1
ATOM 2932 O O . VAL A 1 383 ? 1.339 7.449 4.234 1.00 81.00 383 VAL A O 1
ATOM 2935 N N . SER A 1 384 ? -0.353 8.718 4.956 1.00 82.81 384 SER A N 1
ATOM 2936 C CA . SER A 1 384 ? -1.082 8.678 3.683 1.00 82.81 384 SER A CA 1
ATOM 2937 C C . SER A 1 384 ? -0.388 9.530 2.617 1.00 82.81 384 SER A C 1
ATOM 2939 O O . SER A 1 384 ? 0.222 10.547 2.944 1.00 82.81 384 SER A O 1
ATOM 2941 N N . GLY A 1 385 ? -0.558 9.196 1.337 1.00 87.06 385 GLY A N 1
ATOM 2942 C CA . GLY A 1 385 ? 0.025 9.953 0.227 1.00 87.06 385 GLY A CA 1
ATOM 2943 C C . GLY A 1 385 ? 1.421 9.492 -0.187 1.00 87.06 385 GLY A C 1
ATOM 2944 O O . GLY A 1 385 ? 1.996 10.084 -1.103 1.00 87.06 385 GLY A O 1
ATOM 2945 N N . ILE A 1 386 ? 1.967 8.447 0.446 1.00 90.25 386 ILE A N 1
ATOM 2946 C CA . ILE A 1 386 ? 3.317 7.959 0.156 1.00 90.25 386 ILE A CA 1
ATOM 2947 C C . ILE A 1 386 ? 3.471 7.488 -1.294 1.00 90.25 386 ILE A C 1
ATOM 2949 O O . ILE A 1 386 ? 4.508 7.737 -1.899 1.00 90.25 386 ILE A O 1
ATOM 2953 N N . ALA A 1 387 ? 2.435 6.901 -1.905 1.00 92.12 387 ALA A N 1
ATOM 2954 C CA . ALA A 1 387 ? 2.522 6.460 -3.296 1.00 92.12 387 ALA A CA 1
ATOM 2955 C C . ALA A 1 387 ? 2.656 7.660 -4.242 1.00 92.12 387 ALA A C 1
ATOM 2957 O O . ALA A 1 387 ? 3.462 7.631 -5.170 1.00 92.12 387 ALA A O 1
ATOM 2958 N N . ASN A 1 388 ? 1.920 8.746 -3.975 1.00 90.69 388 ASN A N 1
ATOM 2959 C CA . ASN A 1 388 ? 2.068 9.992 -4.732 1.00 90.69 388 ASN A CA 1
ATOM 2960 C C . ASN A 1 388 ? 3.454 10.620 -4.533 1.00 90.69 388 ASN A C 1
ATOM 2962 O O . ASN A 1 388 ? 4.037 11.101 -5.502 1.00 90.69 388 ASN A O 1
ATOM 2966 N N . LEU A 1 389 ? 3.982 10.598 -3.303 1.00 92.31 389 LEU A N 1
ATOM 2967 C CA . LEU A 1 389 ? 5.329 11.089 -3.007 1.00 92.31 389 LEU A CA 1
ATOM 2968 C C . LEU A 1 389 ? 6.395 10.287 -3.761 1.00 92.31 389 LEU A C 1
ATOM 2970 O O . LEU A 1 389 ? 7.289 10.876 -4.358 1.00 92.31 389 LEU A O 1
ATOM 2974 N N . ILE A 1 390 ? 6.276 8.958 -3.780 1.00 95.12 390 ILE A N 1
ATOM 2975 C CA . ILE A 1 390 ? 7.176 8.082 -4.536 1.00 95.12 390 ILE A CA 1
ATOM 2976 C C . ILE A 1 390 ? 7.082 8.404 -6.030 1.00 95.12 390 ILE A C 1
ATOM 2978 O O . ILE A 1 390 ? 8.108 8.662 -6.650 1.00 95.12 390 ILE A O 1
ATOM 2982 N N . CYS A 1 391 ? 5.876 8.468 -6.607 1.00 94.88 391 CYS A N 1
ATOM 2983 C CA . CYS A 1 391 ? 5.700 8.783 -8.031 1.00 94.88 391 CYS A CA 1
ATOM 2984 C C . CYS A 1 391 ? 6.314 10.141 -8.406 1.00 94.88 391 CYS A C 1
ATOM 2986 O O . CYS A 1 391 ? 6.957 10.264 -9.449 1.00 94.88 391 CYS A O 1
ATOM 2988 N N . PHE A 1 392 ? 6.141 11.148 -7.545 1.00 93.25 392 PHE A N 1
ATOM 2989 C CA . PHE A 1 392 ? 6.745 12.464 -7.718 1.00 93.25 392 PHE A CA 1
ATOM 2990 C C . PHE A 1 392 ? 8.273 12.395 -7.700 1.00 93.25 392 PHE A C 1
ATOM 2992 O O . PHE A 1 392 ? 8.916 12.820 -8.658 1.00 93.25 392 PHE A O 1
ATOM 2999 N N . SER A 1 393 ? 8.847 11.838 -6.634 1.00 94.88 393 SER A N 1
ATOM 3000 C CA . SER A 1 393 ? 10.296 11.793 -6.438 1.00 94.88 393 SER A CA 1
ATOM 3001 C C . SER A 1 393 ? 10.985 10.970 -7.521 1.00 94.88 393 SER A C 1
ATOM 3003 O O . SER A 1 393 ? 11.978 11.424 -8.077 1.00 94.88 393 SER A O 1
ATOM 3005 N N . MET A 1 394 ? 10.429 9.807 -7.885 1.00 96.19 394 MET A N 1
ATOM 3006 C CA . MET A 1 394 ? 10.947 8.981 -8.983 1.00 96.19 394 MET A CA 1
ATOM 3007 C C . MET A 1 394 ? 11.037 9.789 -10.278 1.00 96.19 394 MET A C 1
ATOM 3009 O O . MET A 1 394 ? 12.087 9.827 -10.917 1.00 96.19 394 MET A O 1
ATOM 3013 N N . ARG A 1 395 ? 9.971 10.520 -10.616 1.00 94.50 395 ARG A N 1
ATOM 3014 C CA . ARG A 1 395 ? 9.899 11.311 -11.846 1.00 94.50 395 ARG A CA 1
ATOM 3015 C C . ARG A 1 395 ? 10.853 12.498 -11.841 1.00 94.50 395 ARG A C 1
ATOM 3017 O O . ARG A 1 395 ? 11.561 12.704 -12.819 1.00 94.50 395 ARG A O 1
ATOM 3024 N N . HIS A 1 396 ? 10.811 13.307 -10.788 1.00 93.31 396 HIS A N 1
ATOM 3025 C CA . HIS A 1 396 ? 11.475 14.610 -10.774 1.00 93.31 396 HIS A CA 1
ATOM 3026 C C . HIS A 1 396 ? 12.931 14.539 -10.323 1.00 93.31 396 HIS A C 1
ATOM 3028 O O . HIS A 1 396 ? 13.744 15.289 -10.849 1.00 93.31 396 HIS A O 1
ATOM 3034 N N . ASN A 1 397 ? 13.267 13.637 -9.399 1.00 95.06 397 ASN A N 1
ATOM 3035 C CA . ASN A 1 397 ? 14.628 13.542 -8.869 1.00 95.06 397 ASN A CA 1
ATOM 3036 C C . ASN A 1 397 ? 15.460 12.498 -9.619 1.00 95.06 397 ASN A C 1
ATOM 3038 O O . ASN A 1 397 ? 16.674 12.641 -9.700 1.00 95.06 397 ASN A O 1
ATOM 3042 N N . PHE A 1 398 ? 14.819 11.455 -10.161 1.00 95.88 398 PHE A N 1
ATOM 3043 C CA . PHE A 1 398 ? 15.524 10.322 -10.769 1.00 95.88 398 PHE A CA 1
ATOM 3044 C C . PHE A 1 398 ? 15.206 10.114 -12.255 1.00 95.88 398 PHE A C 1
ATOM 3046 O O . PHE A 1 398 ? 15.803 9.249 -12.883 1.00 95.88 398 PHE A O 1
ATOM 3053 N N . GLY A 1 399 ? 14.265 10.868 -12.837 1.00 96.06 399 GLY A N 1
ATOM 3054 C CA . GLY A 1 399 ? 13.846 10.684 -14.233 1.00 96.06 399 GLY A CA 1
ATOM 3055 C C . GLY A 1 399 ? 13.105 9.366 -14.508 1.00 96.06 399 GLY A C 1
ATOM 3056 O O . GLY A 1 399 ? 12.809 9.057 -15.662 1.00 96.06 399 GLY A O 1
ATOM 3057 N N . LEU A 1 400 ? 12.765 8.600 -13.466 1.00 96.69 400 LEU A N 1
ATOM 3058 C CA . LEU A 1 400 ? 12.093 7.305 -13.552 1.00 96.69 400 LEU A CA 1
ATOM 3059 C C . LEU A 1 400 ? 10.591 7.481 -13.341 1.00 96.69 400 LEU A C 1
ATOM 3061 O O . LEU A 1 400 ? 10.138 8.050 -12.351 1.00 96.69 400 LEU A O 1
ATOM 3065 N N . ARG A 1 401 ? 9.770 6.977 -14.257 1.00 95.62 401 ARG A N 1
ATOM 3066 C CA . ARG A 1 401 ? 8.311 7.132 -14.159 1.00 95.62 401 ARG A CA 1
ATOM 3067 C C . ARG A 1 401 ? 7.687 5.840 -13.673 1.00 95.62 401 ARG A C 1
ATOM 3069 O O . ARG A 1 401 ? 7.906 4.804 -14.284 1.00 95.62 401 ARG A O 1
ATOM 3076 N N . VAL A 1 402 ? 6.879 5.899 -12.619 1.00 96.81 402 VAL A N 1
ATOM 3077 C CA . VAL A 1 402 ? 6.124 4.729 -12.152 1.00 96.81 402 VAL A CA 1
ATOM 3078 C C . VAL A 1 402 ? 5.060 4.361 -13.187 1.00 96.81 402 VAL A C 1
ATOM 3080 O O . VAL A 1 402 ? 4.303 5.221 -13.635 1.00 96.81 402 VAL A O 1
ATOM 3083 N N . VAL A 1 403 ? 5.002 3.088 -13.573 1.00 96.00 403 VAL A N 1
ATOM 3084 C CA . VAL A 1 403 ? 4.052 2.585 -14.572 1.00 96.00 403 VAL A CA 1
ATOM 3085 C C . VAL A 1 403 ? 2.622 2.670 -14.032 1.00 96.00 403 VAL A C 1
ATOM 3087 O O . VAL A 1 403 ? 2.337 2.254 -12.904 1.00 96.00 403 VAL A O 1
ATOM 3090 N N . GLY A 1 404 ? 1.702 3.203 -14.840 1.00 92.06 404 GLY A N 1
ATOM 3091 C CA . GLY A 1 404 ? 0.312 3.412 -14.431 1.00 92.06 404 GLY A CA 1
ATOM 3092 C C . GLY A 1 404 ? 0.118 4.570 -13.447 1.00 92.06 404 GLY A C 1
ATOM 3093 O O . GLY A 1 404 ? -0.968 4.712 -12.878 1.00 92.06 404 GLY A O 1
ATOM 3094 N N . ASP A 1 405 ? 1.139 5.407 -13.238 1.00 91.75 405 ASP A N 1
ATOM 3095 C CA . ASP A 1 405 ? 0.958 6.705 -12.597 1.00 91.75 405 ASP A CA 1
ATOM 3096 C C . ASP A 1 405 ? -0.024 7.546 -13.430 1.00 91.75 405 ASP A C 1
ATOM 3098 O O . ASP A 1 405 ? 0.017 7.612 -14.659 1.00 91.75 405 ASP A O 1
ATOM 3102 N N . ARG A 1 406 ? -0.929 8.259 -12.761 1.00 85.69 406 ARG A N 1
ATOM 3103 C CA . ARG A 1 406 ? -1.902 9.137 -13.426 1.00 85.69 406 ARG A CA 1
ATOM 3104 C C . ARG A 1 406 ? -1.237 10.214 -14.290 1.00 85.69 406 ARG A C 1
ATOM 3106 O O . ARG A 1 406 ? -1.883 10.736 -15.197 1.00 85.69 406 ARG A O 1
ATOM 3113 N N . PHE A 1 407 ? 0.024 10.547 -14.013 1.00 86.06 407 PHE A N 1
ATOM 3114 C CA . PHE A 1 407 ? 0.802 11.512 -14.783 1.00 86.06 407 PHE A CA 1
ATOM 3115 C C . PHE A 1 407 ? 1.749 10.870 -15.800 1.00 86.06 407 PHE A C 1
ATOM 3117 O O . PHE A 1 407 ? 2.489 11.607 -16.444 1.00 86.06 407 PHE A O 1
ATOM 3124 N N . SER A 1 408 ? 1.803 9.539 -15.921 1.00 87.00 408 SER A N 1
ATOM 3125 C CA . SER A 1 408 ? 2.620 8.845 -16.930 1.00 87.00 408 SER A CA 1
ATOM 3126 C C . SER A 1 408 ? 1.824 8.477 -18.181 1.00 87.00 408 SER A C 1
ATOM 3128 O O . SER A 1 408 ? 2.300 7.709 -18.998 1.00 87.00 408 SER A O 1
ATOM 3130 N N . ARG A 1 409 ? 0.601 8.996 -18.371 1.00 87.19 409 ARG A N 1
ATOM 3131 C CA . ARG A 1 409 ? -0.280 8.574 -19.479 1.00 87.19 409 ARG A CA 1
ATOM 3132 C C . ARG A 1 409 ? 0.353 8.722 -20.866 1.00 87.19 409 ARG A C 1
ATOM 3134 O O . ARG A 1 409 ? 0.132 7.862 -21.715 1.00 87.19 409 ARG A O 1
ATOM 3141 N N . ARG A 1 410 ? 1.096 9.809 -21.107 1.00 87.44 410 ARG A N 1
ATOM 3142 C CA . ARG A 1 410 ? 1.762 10.043 -22.399 1.00 87.44 410 ARG A CA 1
ATOM 3143 C C . ARG A 1 410 ? 2.899 9.048 -22.589 1.00 87.44 410 ARG A C 1
ATOM 3145 O O . ARG A 1 410 ? 2.991 8.413 -23.630 1.00 87.44 410 ARG A O 1
ATOM 3152 N N . GLU A 1 411 ? 3.696 8.848 -21.556 1.00 87.19 411 GLU A N 1
ATOM 3153 C CA . GLU A 1 411 ? 4.844 7.955 -21.584 1.00 87.19 411 GLU A CA 1
ATOM 3154 C C . GLU A 1 411 ? 4.421 6.492 -21.648 1.00 87.19 411 GLU A C 1
ATOM 3156 O O . GLU A 1 411 ? 4.941 5.758 -22.471 1.00 87.19 411 GLU A O 1
ATOM 3161 N N . ASP A 1 412 ? 3.393 6.086 -20.905 1.00 89.12 412 ASP A N 1
ATOM 3162 C CA . ASP A 1 412 ? 2.766 4.773 -21.042 1.00 89.12 412 ASP A CA 1
ATOM 3163 C C . ASP A 1 412 ? 2.349 4.545 -22.505 1.00 89.12 412 ASP A C 1
ATOM 3165 O O . ASP A 1 412 ? 2.608 3.479 -23.054 1.00 89.12 412 ASP A O 1
ATOM 3169 N N . SER A 1 413 ? 1.754 5.553 -23.164 1.00 90.38 413 SER A N 1
ATOM 3170 C CA . SER A 1 413 ? 1.327 5.471 -24.570 1.00 90.38 413 SER A CA 1
ATOM 3171 C C . SER A 1 413 ? 2.466 5.456 -25.598 1.00 90.38 413 SER A C 1
ATOM 3173 O O . SER A 1 413 ? 2.262 4.966 -26.709 1.00 90.38 413 SER A O 1
ATOM 3175 N N . GLN A 1 414 ? 3.645 5.957 -25.241 1.00 93.62 414 GLN A N 1
ATOM 3176 C CA . GLN A 1 414 ? 4.807 6.016 -26.132 1.00 93.62 414 GLN A CA 1
ATOM 3177 C C . GLN A 1 414 ? 5.765 4.841 -25.913 1.00 93.62 414 GLN A C 1
ATOM 3179 O O . GLN A 1 414 ? 6.298 4.306 -26.875 1.00 93.62 414 GLN A O 1
ATOM 3184 N N . LEU A 1 415 ? 5.961 4.429 -24.660 1.00 93.56 415 LEU A N 1
ATOM 3185 C CA . LEU A 1 415 ? 7.007 3.493 -24.248 1.00 93.56 415 LEU A CA 1
ATOM 3186 C C . LEU A 1 415 ? 6.510 2.052 -24.090 1.00 93.56 415 LEU A C 1
ATOM 3188 O O . LEU A 1 415 ? 7.313 1.130 -24.169 1.00 93.56 415 LEU A O 1
ATOM 3192 N N . LEU A 1 416 ? 5.209 1.827 -23.855 1.00 94.75 416 LEU A N 1
ATOM 3193 C CA . LEU A 1 416 ? 4.673 0.472 -23.666 1.00 94.75 416 LEU A CA 1
ATOM 3194 C C . LEU A 1 416 ? 3.914 -0.010 -24.898 1.00 94.75 416 LEU A C 1
ATOM 3196 O O . LEU A 1 416 ? 3.024 0.706 -25.369 1.00 94.75 416 LEU A O 1
ATOM 3200 N N . PRO A 1 417 ? 4.127 -1.260 -25.344 1.00 94.69 417 PRO A N 1
ATOM 3201 C CA . PRO A 1 417 ? 3.268 -1.913 -26.322 1.00 94.69 417 PRO A CA 1
ATOM 3202 C C . PRO A 1 417 ? 1.791 -1.899 -25.908 1.00 94.69 417 PRO A C 1
ATOM 3204 O O . PRO A 1 417 ? 1.437 -1.969 -24.724 1.00 94.69 417 PRO A O 1
ATOM 3207 N N . ARG A 1 418 ? 0.888 -1.858 -26.898 1.00 94.00 418 ARG A N 1
ATOM 3208 C CA . ARG A 1 418 ? -0.569 -1.829 -26.662 1.00 94.00 418 ARG A CA 1
ATOM 3209 C C . ARG A 1 418 ? -1.048 -3.015 -25.814 1.00 94.00 418 ARG A C 1
ATOM 3211 O O . ARG A 1 418 ? -1.940 -2.833 -24.984 1.00 94.00 418 ARG A O 1
ATOM 3218 N N . SER A 1 419 ? -0.448 -4.194 -25.989 1.00 93.62 419 SER A N 1
ATOM 3219 C CA . SER A 1 419 ? -0.741 -5.413 -25.220 1.00 93.62 419 SER A CA 1
ATOM 3220 C C . SER A 1 419 ? -0.532 -5.212 -23.712 1.00 93.62 419 SER A C 1
ATOM 3222 O O . SER A 1 419 ? -1.417 -5.543 -22.918 1.00 93.62 419 SER A O 1
ATOM 3224 N N . ILE A 1 420 ? 0.576 -4.576 -23.318 1.00 93.62 420 ILE A N 1
ATOM 3225 C CA . ILE A 1 420 ? 0.887 -4.229 -21.924 1.00 93.62 420 ILE A CA 1
ATOM 3226 C C . ILE A 1 420 ? -0.093 -3.176 -21.398 1.00 93.62 420 ILE A C 1
ATOM 3228 O O . ILE A 1 420 ? -0.724 -3.374 -20.354 1.00 93.62 420 ILE A O 1
ATOM 3232 N N . ARG A 1 421 ? -0.306 -2.083 -22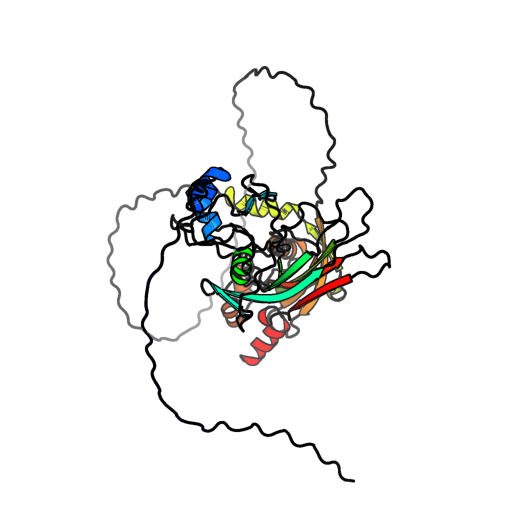.146 1.00 92.56 421 ARG A N 1
ATOM 3233 C CA . ARG A 1 421 ? -1.226 -0.998 -21.740 1.00 92.56 421 ARG A CA 1
ATOM 3234 C C . ARG A 1 421 ? -2.636 -1.506 -21.442 1.00 92.56 421 ARG A C 1
ATOM 3236 O O . ARG A 1 421 ? -3.236 -1.140 -20.426 1.00 92.56 421 ARG A O 1
ATOM 3243 N N . ASN A 1 422 ? -3.147 -2.384 -22.304 1.00 89.88 422 ASN A N 1
ATOM 3244 C CA . ASN A 1 422 ? -4.476 -2.976 -22.169 1.00 89.88 422 ASN A CA 1
ATOM 3245 C C . ASN A 1 422 ? -4.619 -3.846 -20.913 1.00 89.88 422 ASN A C 1
ATOM 3247 O O . ASN A 1 422 ? -5.723 -3.957 -20.379 1.00 89.88 422 ASN A O 1
ATOM 3251 N N . ARG A 1 423 ? -3.529 -4.456 -20.430 1.00 89.19 423 ARG A N 1
ATOM 3252 C CA . ARG A 1 423 ? -3.526 -5.274 -19.207 1.00 89.19 423 ARG A CA 1
ATOM 3253 C C . ARG A 1 423 ? -3.389 -4.428 -17.944 1.00 89.19 423 ARG A C 1
ATOM 3255 O O . ARG A 1 423 ? -4.042 -4.726 -16.944 1.00 89.19 423 ARG A O 1
ATOM 3262 N N . ILE A 1 424 ? -2.604 -3.352 -17.993 1.00 86.19 424 ILE A N 1
ATOM 3263 C CA . ILE A 1 424 ? -2.405 -2.460 -16.842 1.00 86.19 424 ILE A CA 1
ATOM 3264 C C . ILE A 1 424 ? -3.654 -1.598 -16.573 1.00 86.19 424 ILE A C 1
ATOM 3266 O O . ILE A 1 424 ? -3.951 -1.308 -15.415 1.00 86.19 424 ILE A O 1
ATOM 3270 N N . LYS A 1 425 ? -4.445 -1.247 -17.603 1.00 79.12 425 LYS A N 1
ATOM 3271 C CA . LYS A 1 425 ? -5.740 -0.526 -17.492 1.00 79.12 425 LYS A CA 1
ATOM 3272 C C . LYS A 1 425 ? -5.708 0.699 -16.558 1.00 79.12 425 LYS A C 1
ATOM 3274 O O . LYS A 1 425 ? -6.635 0.899 -15.778 1.00 79.12 425 LYS A O 1
ATOM 3279 N N . GLN A 1 426 ? -4.653 1.515 -16.619 1.00 62.34 426 GLN A N 1
ATOM 3280 C CA . GLN A 1 426 ? -4.480 2.700 -15.755 1.00 62.34 426 GLN A CA 1
ATOM 3281 C C . GLN A 1 426 ? -4.453 2.392 -14.245 1.00 62.34 426 GLN A C 1
ATOM 3283 O O . GLN A 1 426 ? -4.766 3.256 -13.424 1.00 62.34 426 GLN A O 1
ATOM 3288 N N . LYS A 1 427 ? -4.111 1.162 -13.856 1.00 82.94 427 LYS A N 1
ATOM 3289 C CA . LYS A 1 427 ? -3.860 0.826 -12.455 1.00 82.94 427 LYS A CA 1
ATOM 3290 C C . LYS A 1 427 ? -2.409 1.157 -12.142 1.00 82.94 427 LYS A C 1
ATOM 3292 O O . LYS A 1 427 ? -1.519 0.714 -12.859 1.00 82.94 427 LYS A O 1
ATOM 3297 N N . LEU A 1 428 ? -2.191 1.899 -11.062 1.00 86.31 428 LEU A N 1
ATOM 3298 C CA . LEU A 1 428 ? -0.855 2.166 -10.550 1.00 86.31 428 LEU A CA 1
ATOM 3299 C C . LEU A 1 428 ? -0.156 0.830 -10.257 1.00 86.31 428 LEU A C 1
ATOM 3301 O O . LEU A 1 428 ? -0.675 -0.000 -9.505 1.00 86.31 428 LEU A O 1
ATOM 3305 N N . CYS A 1 429 ? 1.012 0.615 -10.857 1.00 88.81 429 CYS A N 1
ATOM 3306 C CA . CYS A 1 429 ? 1.819 -0.581 -10.639 1.00 88.81 429 CYS A CA 1
ATOM 3307 C C . CYS A 1 429 ? 2.676 -0.436 -9.377 1.00 88.81 429 CYS A C 1
ATOM 3309 O O . CYS A 1 429 ? 3.901 -0.425 -9.452 1.00 88.81 429 CYS A O 1
ATOM 3311 N N . MET A 1 430 ? 2.016 -0.282 -8.227 1.00 95.69 430 MET A N 1
ATOM 3312 C CA . MET A 1 430 ? 2.644 -0.142 -6.914 1.00 95.69 430 MET A CA 1
ATOM 3313 C C . MET A 1 430 ? 1.840 -0.879 -5.850 1.00 95.69 430 MET A C 1
ATOM 3315 O O . MET A 1 430 ? 0.604 -0.844 -5.858 1.00 95.69 430 MET A O 1
ATOM 3319 N N . SER A 1 431 ? 2.547 -1.497 -4.907 1.00 95.50 431 SER A N 1
ATOM 3320 C CA . SER A 1 431 ? 1.925 -2.169 -3.775 1.00 95.50 431 SER A CA 1
ATOM 3321 C C . SER A 1 431 ? 2.829 -2.331 -2.586 1.00 95.50 431 SER A C 1
ATOM 3323 O O . SER A 1 431 ? 4.036 -2.473 -2.742 1.00 95.50 431 SER A O 1
ATOM 3325 N N . CYS A 1 432 ? 2.226 -2.424 -1.408 1.00 96.94 432 CYS A N 1
ATOM 3326 C CA . CYS A 1 432 ? 2.918 -2.925 -0.232 1.00 96.94 432 CYS A CA 1
ATOM 3327 C C . CYS A 1 432 ? 2.946 -4.457 -0.272 1.00 96.94 432 CYS A C 1
ATOM 3329 O O . CYS A 1 432 ? 1.895 -5.098 -0.256 1.00 96.94 432 CYS A O 1
ATOM 3331 N N . THR A 1 433 ? 4.128 -5.049 -0.410 1.00 97.06 433 THR A N 1
ATOM 3332 C CA . THR A 1 433 ? 4.308 -6.511 -0.463 1.00 97.06 433 THR A CA 1
ATOM 3333 C C . THR A 1 433 ? 4.792 -7.074 0.862 1.00 97.06 433 THR A C 1
ATOM 3335 O O . THR A 1 433 ? 4.786 -8.284 1.031 1.00 97.06 433 THR A O 1
ATOM 3338 N N . HIS A 1 434 ? 5.190 -6.221 1.801 1.00 97.31 434 HIS A N 1
ATOM 3339 C CA . HIS A 1 434 ? 5.672 -6.636 3.107 1.00 97.31 434 HIS A CA 1
ATOM 3340 C C . HIS A 1 434 ? 5.286 -5.612 4.167 1.00 97.31 434 HIS A C 1
ATOM 3342 O O . HIS A 1 434 ? 5.466 -4.410 3.945 1.00 97.31 434 HIS A O 1
ATOM 3348 N N . VAL A 1 435 ? 4.810 -6.102 5.308 1.00 96.75 435 VAL A N 1
ATOM 3349 C CA . VAL A 1 435 ? 4.646 -5.326 6.539 1.00 96.75 435 VAL A CA 1
ATOM 3350 C C . VAL A 1 435 ? 5.340 -6.051 7.678 1.00 96.75 435 VAL A C 1
ATOM 3352 O O . VAL A 1 435 ? 5.240 -7.271 7.791 1.00 96.75 435 VAL A O 1
ATOM 3355 N N . GLY A 1 436 ? 6.012 -5.287 8.523 1.00 95.12 436 GLY A N 1
ATOM 3356 C CA . GLY A 1 436 ? 6.644 -5.772 9.732 1.00 95.12 436 GLY A CA 1
ATOM 3357 C C . GLY A 1 436 ? 6.416 -4.804 10.881 1.00 95.12 436 GLY A C 1
ATOM 3358 O O . GLY A 1 436 ? 6.305 -3.587 10.680 1.00 95.12 436 GLY A O 1
ATOM 3359 N N . ILE A 1 437 ? 6.345 -5.358 12.081 1.00 93.88 437 ILE A N 1
ATOM 3360 C CA . ILE A 1 437 ? 6.419 -4.611 13.325 1.00 93.88 437 ILE A CA 1
ATOM 3361 C C . ILE A 1 437 ? 7.466 -5.268 14.218 1.00 93.88 437 ILE A C 1
ATOM 3363 O O . ILE A 1 437 ? 7.393 -6.466 14.490 1.00 93.88 437 ILE A O 1
ATOM 3367 N N . SER A 1 438 ? 8.443 -4.485 14.663 1.00 91.81 438 SER A N 1
ATOM 3368 C CA . SER A 1 438 ? 9.403 -4.909 15.676 1.00 91.81 438 SER A CA 1
ATOM 3369 C C . SER A 1 438 ? 9.175 -4.151 16.973 1.00 91.81 438 SER A C 1
ATOM 3371 O O . SER A 1 438 ? 8.925 -2.941 16.977 1.00 91.81 438 SER A O 1
ATOM 3373 N N . SER A 1 439 ? 9.237 -4.887 18.080 1.00 88.38 439 SER A N 1
ATOM 3374 C CA . SER A 1 439 ? 9.227 -4.332 19.428 1.00 88.38 439 SER A CA 1
ATOM 3375 C C . SER A 1 439 ? 10.640 -4.395 19.992 1.00 88.38 439 SER A C 1
ATOM 3377 O O . SER A 1 439 ? 11.190 -5.482 20.157 1.00 88.38 439 SER A O 1
ATOM 3379 N N . CYS A 1 440 ? 11.236 -3.243 20.301 1.00 79.81 440 CYS A N 1
ATOM 3380 C CA . CYS A 1 440 ? 12.544 -3.175 20.963 1.00 79.81 440 CYS A CA 1
ATOM 3381 C C . CYS A 1 440 ? 12.419 -3.085 22.495 1.00 79.81 440 CYS A C 1
ATOM 3383 O O . CYS A 1 440 ? 13.294 -2.538 23.161 1.00 79.81 440 CYS A O 1
ATOM 3385 N N . LEU A 1 441 ? 11.300 -3.558 23.049 1.00 69.56 441 LEU A N 1
ATOM 3386 C CA . LEU A 1 441 ? 10.940 -3.377 24.457 1.00 69.56 441 LEU A CA 1
ATOM 3387 C C . LEU A 1 441 ? 11.346 -4.550 25.368 1.00 69.56 441 LEU A C 1
ATOM 3389 O O . LEU A 1 441 ? 11.064 -4.512 26.562 1.00 69.56 441 LEU A O 1
ATOM 3393 N N . SER A 1 442 ? 12.016 -5.579 24.844 1.00 69.75 442 SER A N 1
ATOM 3394 C CA . SER A 1 442 ? 12.493 -6.704 25.655 1.00 69.75 442 SER A CA 1
ATOM 3395 C C . SER A 1 442 ? 13.694 -6.296 26.519 1.00 69.75 442 SER A C 1
ATOM 3397 O O . SER A 1 442 ? 14.725 -5.866 25.994 1.00 69.75 442 SER A O 1
ATOM 3399 N N . THR A 1 443 ? 13.610 -6.522 27.827 1.00 69.62 443 THR A N 1
ATOM 3400 C CA . THR A 1 443 ? 14.727 -6.387 28.781 1.00 69.62 443 THR A CA 1
ATOM 3401 C C . THR A 1 443 ? 15.914 -7.301 28.462 1.00 69.62 443 THR A C 1
ATOM 3403 O O . THR A 1 443 ? 17.037 -6.992 28.846 1.00 69.62 443 THR A O 1
ATOM 3406 N N . GLU A 1 444 ? 15.692 -8.386 27.715 1.00 78.75 444 GLU A N 1
ATOM 3407 C CA . GLU A 1 444 ? 16.723 -9.363 27.331 1.00 78.75 444 GLU A CA 1
ATOM 3408 C C . GLU A 1 444 ? 17.428 -9.046 25.997 1.00 78.75 444 GLU A C 1
ATOM 3410 O O . GLU A 1 444 ? 18.248 -9.830 25.525 1.00 78.75 444 GLU A O 1
ATOM 3415 N N . GLY A 1 445 ? 17.132 -7.901 25.370 1.00 78.62 445 GLY A N 1
ATOM 3416 C CA . GLY A 1 445 ? 17.735 -7.509 24.088 1.00 78.62 445 GLY A CA 1
ATOM 3417 C C . GLY A 1 445 ? 17.290 -8.343 22.876 1.00 78.62 445 GLY A C 1
ATOM 3418 O O . GLY A 1 445 ? 17.845 -8.175 21.790 1.00 78.62 445 GLY A O 1
ATOM 3419 N N . SER A 1 446 ? 16.299 -9.224 23.030 1.00 81.06 446 SER A N 1
ATOM 3420 C CA . SER A 1 446 ? 15.685 -9.990 21.947 1.00 81.06 446 SER A CA 1
ATOM 3421 C C . SER A 1 446 ? 14.584 -9.177 21.252 1.00 81.06 446 SER A C 1
ATOM 3423 O O . SER A 1 446 ? 13.438 -9.123 21.690 1.00 81.06 446 SER A O 1
ATOM 3425 N N . GLU A 1 447 ? 14.916 -8.542 20.123 1.00 86.12 447 GLU A N 1
ATOM 3426 C CA . GLU A 1 447 ? 13.906 -7.878 19.290 1.00 86.12 447 GLU A CA 1
ATOM 3427 C C . GLU A 1 447 ? 12.881 -8.910 18.787 1.00 86.12 447 GLU A C 1
ATOM 3429 O O . GLU A 1 447 ? 13.201 -9.804 18.000 1.00 86.12 447 GLU A O 1
ATOM 3434 N N . GLN A 1 448 ? 11.632 -8.791 19.245 1.00 87.06 448 GLN A N 1
ATOM 3435 C CA . GLN A 1 448 ? 10.532 -9.588 18.714 1.00 87.06 448 GLN A CA 1
ATOM 3436 C C . GLN A 1 448 ? 10.032 -8.920 17.432 1.00 87.06 448 GLN A C 1
ATOM 3438 O O . GLN A 1 448 ? 9.481 -7.816 17.469 1.00 87.06 448 GLN A O 1
ATOM 3443 N N . GLU A 1 449 ? 10.231 -9.590 16.298 1.00 93.06 449 GLU A N 1
ATOM 3444 C CA . GLU A 1 449 ? 9.804 -9.121 14.980 1.00 93.06 449 GLU A CA 1
ATOM 3445 C C . GLU A 1 449 ? 8.633 -9.975 14.475 1.00 93.06 449 GLU A C 1
ATOM 3447 O O . GLU A 1 449 ? 8.720 -11.200 14.368 1.00 93.06 449 GLU A O 1
ATOM 3452 N N . HIS A 1 450 ? 7.512 -9.321 14.178 1.00 93.88 450 HIS A N 1
ATOM 3453 C CA . HIS A 1 450 ? 6.388 -9.925 13.476 1.00 93.88 450 HIS A CA 1
ATOM 3454 C C . HIS A 1 450 ? 6.380 -9.404 12.046 1.00 93.88 450 HIS A C 1
ATOM 3456 O O . HIS A 1 450 ? 6.226 -8.203 11.825 1.00 93.88 450 HIS A O 1
ATOM 3462 N N . GLU A 1 451 ? 6.513 -10.302 11.074 1.00 96.19 451 GLU A N 1
ATOM 3463 C CA . GLU A 1 451 ? 6.543 -9.943 9.659 1.00 96.19 451 GLU A CA 1
ATOM 3464 C C . GLU A 1 451 ? 5.532 -10.743 8.843 1.00 96.19 451 GLU A C 1
ATOM 3466 O O . GLU A 1 451 ? 5.257 -11.917 9.103 1.00 96.19 451 GLU A O 1
ATOM 3471 N N . TYR A 1 452 ? 4.992 -10.104 7.809 1.00 96.06 452 TYR A N 1
ATOM 3472 C CA . TYR A 1 452 ? 4.228 -10.762 6.762 1.00 96.06 452 TYR A CA 1
ATOM 3473 C C . TYR A 1 452 ? 4.720 -10.286 5.398 1.00 96.06 452 TYR A C 1
ATOM 3475 O O . TYR A 1 452 ? 4.725 -9.087 5.107 1.00 96.06 452 TYR A O 1
ATOM 3483 N N . SER A 1 453 ? 5.059 -11.243 4.533 1.00 96.06 453 SER A N 1
ATOM 3484 C CA . SER A 1 453 ? 5.409 -11.015 3.130 1.00 96.06 453 SER A CA 1
ATOM 3485 C C . SER A 1 453 ? 4.391 -11.670 2.208 1.00 96.06 453 SER A C 1
ATOM 3487 O O . SER A 1 453 ? 4.142 -12.870 2.277 1.00 96.06 453 SER A O 1
ATOM 3489 N N . SER A 1 454 ? 3.858 -10.884 1.281 1.00 93.62 454 SER A N 1
ATOM 3490 C CA . SER A 1 454 ? 3.164 -11.370 0.095 1.00 93.62 454 SER A CA 1
ATOM 3491 C C . SER A 1 454 ? 4.157 -11.515 -1.059 1.00 93.62 454 SER A C 1
ATOM 3493 O O . SER A 1 454 ? 5.039 -10.662 -1.208 1.00 93.62 454 SER A O 1
ATOM 3495 N N . PRO A 1 455 ? 3.985 -12.509 -1.951 1.00 94.50 455 PRO A N 1
ATOM 3496 C CA . PRO A 1 455 ? 4.701 -12.516 -3.220 1.00 94.50 455 PRO A CA 1
ATOM 3497 C C . PRO A 1 455 ? 4.423 -11.224 -3.995 1.00 94.50 455 PRO A C 1
ATOM 3499 O O . PRO A 1 455 ? 3.333 -10.653 -3.887 1.00 94.50 455 PRO A O 1
ATOM 3502 N N . ILE A 1 456 ? 5.407 -10.775 -4.781 1.00 93.81 456 ILE A N 1
ATOM 3503 C CA . ILE A 1 456 ? 5.260 -9.646 -5.705 1.00 93.81 456 ILE A CA 1
ATOM 3504 C C . ILE A 1 456 ? 4.364 -10.108 -6.864 1.00 93.81 456 ILE A C 1
ATOM 3506 O O . ILE A 1 456 ? 4.756 -11.020 -7.587 1.00 93.81 456 ILE A O 1
ATOM 3510 N N . PRO A 1 457 ? 3.195 -9.489 -7.089 1.00 91.38 457 PRO A N 1
ATOM 3511 C CA . PRO A 1 457 ? 2.356 -9.762 -8.247 1.00 91.38 457 PRO A CA 1
ATOM 3512 C C . PRO A 1 457 ? 3.111 -9.638 -9.565 1.00 91.38 457 PRO A C 1
ATOM 3514 O O . PRO A 1 457 ? 3.766 -8.625 -9.816 1.00 91.38 457 PRO A O 1
ATOM 3517 N N . ASP A 1 458 ? 2.932 -10.630 -10.434 1.00 92.31 458 ASP A N 1
ATOM 3518 C CA . ASP A 1 458 ? 3.688 -10.764 -11.683 1.00 92.31 458 ASP A CA 1
ATOM 3519 C C . ASP A 1 458 ? 3.644 -9.503 -12.548 1.00 92.31 458 ASP A C 1
ATOM 3521 O O . ASP A 1 458 ? 4.659 -9.033 -13.037 1.00 92.31 458 ASP A O 1
ATOM 3525 N N . LYS A 1 459 ? 2.489 -8.840 -12.642 1.00 90.88 459 LYS A N 1
ATOM 3526 C CA . LYS A 1 459 ? 2.335 -7.581 -13.395 1.00 90.88 459 LYS A CA 1
ATOM 3527 C C . LYS A 1 459 ? 3.206 -6.406 -12.906 1.00 90.88 459 LYS A C 1
ATOM 3529 O O . LYS A 1 459 ? 3.218 -5.363 -13.559 1.00 90.88 459 LYS A O 1
ATOM 3534 N N . TRP A 1 460 ? 3.870 -6.511 -11.756 1.00 91.81 460 TRP A N 1
ATOM 3535 C CA . TRP A 1 460 ? 4.820 -5.506 -11.247 1.00 91.81 460 TRP A CA 1
ATOM 3536 C C . TRP A 1 460 ? 6.281 -5.942 -11.380 1.00 91.81 460 TRP A C 1
ATOM 3538 O O . TRP A 1 460 ? 7.180 -5.213 -10.958 1.00 91.81 460 TRP A O 1
ATOM 3548 N N . ARG A 1 461 ? 6.511 -7.111 -11.973 1.00 96.25 461 ARG A N 1
ATOM 3549 C CA . ARG A 1 461 ? 7.816 -7.692 -12.257 1.00 96.25 461 ARG A CA 1
ATOM 3550 C C . ARG A 1 461 ? 8.221 -7.343 -13.689 1.00 96.25 461 ARG A C 1
ATOM 3552 O O . ARG A 1 461 ? 7.461 -7.583 -14.625 1.00 96.25 461 ARG A O 1
ATOM 3559 N N . ALA A 1 462 ? 9.389 -6.740 -13.870 1.00 97.75 462 ALA A N 1
ATOM 3560 C CA . ALA A 1 462 ? 9.968 -6.450 -15.177 1.00 97.75 462 ALA A CA 1
ATOM 3561 C C . ALA A 1 462 ? 10.143 -7.740 -16.002 1.00 97.75 462 ALA A C 1
ATOM 3563 O O . ALA A 1 462 ? 9.770 -7.787 -17.175 1.00 97.75 462 ALA A O 1
ATOM 3564 N N . SER A 1 463 ? 10.594 -8.815 -15.351 1.00 97.44 463 SER A N 1
ATOM 3565 C CA . SER A 1 463 ? 10.780 -10.145 -15.946 1.00 97.44 463 SER A CA 1
ATOM 3566 C C . SER A 1 463 ? 9.488 -10.741 -16.514 1.00 97.44 463 SER A C 1
ATOM 3568 O O . SER A 1 463 ? 9.506 -11.335 -17.591 1.00 97.44 463 SER A O 1
ATOM 3570 N N . PHE A 1 464 ? 8.349 -10.530 -15.845 1.00 96.62 464 PHE A N 1
ATOM 3571 C CA . PHE A 1 464 ? 7.044 -10.974 -16.339 1.00 96.62 464 PHE A CA 1
ATOM 3572 C C . PHE A 1 464 ? 6.693 -10.316 -17.671 1.00 96.62 464 PHE A C 1
ATOM 3574 O O . PHE A 1 464 ? 6.201 -10.988 -18.570 1.00 96.62 464 PHE A O 1
ATOM 3581 N N . TRP A 1 465 ? 6.939 -9.012 -17.816 1.00 96.44 465 TRP A N 1
ATOM 3582 C CA . TRP A 1 465 ? 6.605 -8.297 -19.048 1.00 96.44 465 TRP A CA 1
ATOM 3583 C C . TRP A 1 465 ? 7.509 -8.683 -20.215 1.00 96.44 465 TRP A C 1
ATOM 3585 O O . TRP A 1 465 ? 7.018 -8.781 -21.336 1.00 96.44 465 TRP A O 1
ATOM 3595 N N . GLN A 1 466 ? 8.786 -8.961 -19.949 1.00 96.88 466 GLN A N 1
ATOM 3596 C CA . GLN A 1 466 ? 9.698 -9.522 -20.945 1.00 96.88 466 GLN A CA 1
ATOM 3597 C C . GLN A 1 466 ? 9.208 -10.892 -21.429 1.00 96.88 466 GLN A C 1
ATOM 3599 O O . GLN A 1 466 ? 8.974 -11.070 -22.621 1.00 96.88 466 GLN A O 1
ATOM 3604 N N . ALA A 1 467 ? 8.953 -11.825 -20.507 1.00 96.56 467 ALA A N 1
ATOM 3605 C CA . ALA A 1 467 ? 8.442 -13.151 -20.855 1.00 96.56 467 ALA A CA 1
ATOM 3606 C C . ALA A 1 467 ? 7.065 -13.085 -21.539 1.00 96.56 467 ALA A C 1
ATOM 3608 O O . ALA A 1 467 ? 6.770 -13.861 -22.442 1.00 96.56 467 ALA A O 1
ATOM 3609 N N . PHE A 1 468 ? 6.204 -12.156 -21.121 1.00 95.56 468 PHE A N 1
ATOM 3610 C CA . PHE A 1 468 ? 4.888 -11.962 -21.721 1.00 95.56 468 PHE A CA 1
ATOM 3611 C C . PHE A 1 468 ? 4.983 -11.581 -23.201 1.00 95.56 468 PHE A C 1
ATOM 3613 O O . PHE A 1 468 ? 4.207 -12.111 -23.989 1.00 95.56 468 PHE A O 1
ATOM 3620 N N . LEU A 1 469 ? 5.913 -10.695 -23.568 1.00 95.00 469 LEU A N 1
ATOM 3621 C CA . LEU A 1 469 ? 6.087 -10.265 -24.956 1.00 95.00 469 LEU A CA 1
ATOM 3622 C C . LEU A 1 469 ? 6.695 -11.365 -25.827 1.00 95.00 469 LEU A C 1
ATOM 3624 O O . LEU A 1 469 ? 6.171 -11.624 -26.904 1.00 95.00 469 LEU A O 1
ATOM 3628 N N . GLN A 1 470 ? 7.698 -12.077 -25.311 1.00 95.00 470 GLN A N 1
ATOM 3629 C CA . GLN A 1 470 ? 8.343 -13.193 -26.014 1.00 95.00 470 GLN A CA 1
ATOM 3630 C C . GLN A 1 470 ? 7.385 -14.350 -26.340 1.00 95.00 470 GLN A C 1
ATOM 3632 O O . GLN A 1 470 ? 7.636 -15.102 -27.269 1.00 95.00 470 GLN A O 1
ATOM 3637 N N . ASN A 1 471 ? 6.304 -14.511 -25.570 1.00 93.56 471 ASN A N 1
ATOM 3638 C CA . ASN A 1 471 ? 5.291 -15.546 -25.802 1.00 93.56 471 ASN A CA 1
ATOM 3639 C C . ASN A 1 471 ? 4.111 -15.072 -26.670 1.00 93.56 471 ASN A C 1
ATOM 3641 O O . ASN A 1 471 ? 3.199 -15.857 -26.933 1.00 93.56 471 ASN A O 1
ATOM 3645 N N . THR A 1 472 ? 4.045 -13.781 -27.008 1.00 87.06 472 THR A N 1
ATOM 3646 C CA . THR A 1 472 ? 2.988 -13.235 -27.878 1.00 87.06 472 THR A CA 1
ATOM 3647 C C . THR A 1 472 ? 3.399 -13.104 -29.337 1.00 87.06 472 THR A C 1
ATOM 3649 O O . THR A 1 472 ? 2.512 -12.891 -30.165 1.00 87.06 472 THR A O 1
ATOM 3652 N N . ASP A 1 473 ? 4.694 -13.229 -29.618 1.00 66.44 473 ASP A N 1
ATOM 3653 C CA . ASP A 1 473 ? 5.255 -13.370 -30.962 1.00 66.44 473 ASP A CA 1
ATOM 3654 C C . ASP A 1 473 ? 5.219 -14.845 -31.389 1.00 66.44 473 ASP A C 1
ATOM 3656 O O . ASP A 1 473 ? 4.927 -15.099 -32.581 1.00 66.44 473 ASP A O 1
#

Sequence (473 aa):
DHLRQPALPISPTSDEIKQEAATMETTTTPAVAKEATNSNLSSSSSLMRLRKYVQTHFGKSKNQANRLVNQGYVTINGQVVTDTARLVSDSCVVLVPFGGETTEITSSLSHETIGEPVHVVDKPNGNNVRLGGMEIAIVAEWSIPPTESLPQSTQPLNAPISIVVAWKPVGLRTLGHFGKHGGKTTGASETLESLVSLKLGKAYYSWTRLDTGCSGVCMLSPTPPPSSNLPGLRWKHHLTFLVHGRAPDNWRQGTIIDLPIHYVQRWSKRRRAEPTSSKEKRDTAESESRMTCNDVGGMRHCQDASNESEPGHSIEAESSSIHSQGDEPDHHENNSLQQPESEIEIPNETPKSLKVHIKLLEETTDPSAPVLSTIRLETGLTVSGIANLICFSMRHNFGLRVVGDRFSRREDSQLLPRSIRNRIKQKLCMSCTHVGISSCLSTEGSEQEHEYSSPIPDKWRASFWQAFLQNTD

Mean predicted aligned error: 16.1 Å

Organism: NCBI:txid265537

Foldseek 3Di:
DDDDDDDDDDDDDDDDDDDDDDDDDDDDDDDDDDDDDDDDDPPPQDWDQQLVVCCVVVVDDSVRSLLCLCLQQKDWQQFGHNDRRDTDTLQIWIWHDDPQDIDTDRDPDDDPDPDDDPPDDDPPPDQWDDDPNDIKGFDDKDWAAWQPDDPPPDDTPPGIWIKTKMWFDAQAFQDDDDDDDPPDPPTHRRHPQSRVCVNVRGGKEWPAGDDNLAIAITMITSDYHDPDDDVQKFKKWKKKFKWAADADPVQQVKDKDWQFPVVLVVVVVVVVPPPPPDPPPPPDDDDDDDDDDDDDDDDDDDDDDDDDDDDDDDDDDDDDDDDDDDDDDDDDDDDDDDDDDPDPPDVPPDDRIDIKMKHWDDWDPDPVFQTMTMMIIMDRDRDPCVVVSCQVCCCPVVVIHTPLPPVCVVVCVVRHDPVLCVVCVSRGRMYTQKMKMWGCSDPVRDIDMDMDGHDRPLNRHNVSRNVVVVVVD

pLDDT: mean 72.71, std 24.51, range [22.98, 98.5]

Nearest PDB structures (foldseek):
  9e7f-assembly1_BE  TM=8.058E-01  e=2.527E-02  Pyrobaculum calidifontis JCM 11548
  1ksv-assembly1_A  TM=3.315E-01  e=6.544E-05  Escherichia coli
  1vio-assembly1_B  TM=4.232E-01  e=9.120E-04  Haemophilus influenzae
  7qep-assembly1_S4  TM=3.941E-01  e=2.800E-01  Encephalitozoon cuniculi GB-M1
  3kbg-assembly1_A  TM=2.733E-01  e=2.253E-02  Thermoplasma acidophilum

Radius of gyration: 32.42 Å; Cα contacts (8 Å, |Δi|>4): 692; chains: 1; bounding box: 76×108×96 Å

Secondary structure (DSSP, 8-state):
---PPPPPPPPPPP---------------------------------EEHHHHHHHHS---HHHHHHHHHTT--EETTEE---TT-EE-TTS-EEEEETTEEEEE--S----------------S-SEEEETTEEEEEEEEEEEPP-S---TTS----S-EEEEEEEEPTT-BSSS----TTS---SS--BHHHHHHHHHTS--EESS---TT-EEEEEEESSPPPSSPPTTEEEEEEEEEEEESPPPGGGGG-EEEEE-THHHHHHHHHHHHS-----------------------------------------------------------------------------S-EEEEEEEEEE---TTS--EEEEEEEE----TTHHHHHHHHHHHHH-PEETT-TT-HHHHHHHS-HHHHHHHTT---EEEEEEEEEE---TTS--EEEEEEPPPPGGG-HHHHHHHHHTT-

Solvent-accessible surface area (backbone atoms only — not comparable to full-atom values): 29705 Å² total; per-residue (Å²): 138,90,81,82,81,84,81,80,85,81,81,86,78,89,80,88,87,79,89,87,80,89,82,88,85,90,84,82,86,88,85,89,86,89,84,90,79,91,78,94,76,83,76,76,68,68,69,33,36,38,27,57,46,43,20,68,78,66,73,32,53,69,69,54,22,42,47,39,19,50,34,34,51,26,25,50,72,69,32,44,38,51,61,49,75,43,73,37,47,58,88,46,44,43,38,46,75,48,100,90,47,72,54,75,52,69,58,94,67,97,64,94,70,88,72,74,83,82,87,80,73,84,77,71,97,53,66,60,50,76,57,98,88,46,64,39,36,63,78,48,76,48,75,44,75,48,50,91,78,61,69,94,86,50,87,62,49,90,55,59,49,52,36,40,32,31,42,42,46,63,72,39,30,41,70,74,70,80,72,65,72,84,80,51,74,70,69,53,54,72,14,50,29,35,52,52,12,63,73,69,42,30,54,38,29,62,55,38,42,52,36,38,58,30,26,29,58,33,42,27,19,70,56,70,60,66,97,55,82,55,88,47,60,44,50,39,34,32,37,39,31,23,25,46,39,83,70,66,74,71,24,56,81,45,40,78,44,76,43,59,53,67,51,57,57,54,67,60,50,58,72,72,68,61,69,79,70,72,82,70,78,73,79,81,75,84,80,92,72,92,79,79,91,80,86,84,88,76,90,81,83,88,78,91,78,90,79,90,79,85,81,89,82,90,78,89,80,82,91,80,91,81,90,85,85,88,79,87,88,84,92,76,91,74,93,70,86,85,71,89,79,78,83,75,86,66,92,75,80,72,70,67,52,42,79,31,42,33,26,44,75,45,52,43,83,56,88,90,41,63,56,23,21,15,36,38,36,38,38,61,76,48,58,71,52,53,62,58,45,49,45,49,44,33,36,75,77,65,70,28,41,40,40,38,35,90,85,33,59,68,52,50,69,72,62,44,59,70,75,58,50,68,72,49,66,75,43,36,34,37,28,29,32,28,44,34,42,33,36,68,71,45,94,82,74,60,66,50,70,52,74,49,75,52,82,77,58,56,91,36,36,22,56,45,56,40,55,53,53,70,71,71,112

InterPro domains:
  IPR002942 RNA-binding S4 domain [PF01479] (48-89)
  IPR002942 RNA-binding S4 domain [SM00363] (48-110)
  IPR036986 RNA-binding S4 domain superfamily [G3DSA:3.10.290.10] (47-101)